Protein AF-A0A0P9H5X3-F1 (afdb_monomer_lite)

Foldseek 3Di:
DCVQAPDNDVLLVLVVVLVVLVVLLVVLVVVLVVVVPDDPVPCQVVNQVSVLSSVLNLLVNLLSLLVNLCVLLVVVVPPVSVVLNVVLVVLSVVVNVCCVPVVLDDGPVCLVVLPQDDHDDDPLWRVVLVSSLVSSLSSLVSSLVSLVRGDDDPDDCQVVLSVQLSVLSNVLSVLSNVLSVLVSVLVRLVVSCSNVVVCVVCVPVNVVVNVVSVVVSVVSVLSSVLSVLSSVLSHCNSSNDLAQSQLSVVLSVLVNVLVVVLCVVLVCLCPDPVSVPDDPVVSVVVSVVSVVVSCVVSVVVSVVVVVVLCVLQCCVVVVVCPVVVVPDPDPDDPPPPLSSVLSCCVGRVVHQKDWKAWDDPCRVVPDAIRIHHDQPDDDCDVVNVVVVLVVCPDPVCQWDADDCVNGSHDGIKGFDADPVGTTIID

Structure (mmCIF, N/CA/C/O backbone):
data_AF-A0A0P9H5X3-F1
#
_entry.id   AF-A0A0P9H5X3-F1
#
loop_
_atom_site.group_PDB
_atom_site.id
_atom_site.type_symbol
_atom_site.label_atom_id
_atom_site.label_alt_id
_atom_site.label_comp_id
_atom_site.label_asym_id
_atom_site.label_entity_id
_atom_site.label_seq_id
_atom_site.pdbx_PDB_ins_code
_atom_site.Cartn_x
_atom_site.Cartn_y
_atom_site.Cartn_z
_atom_site.occupancy
_atom_site.B_iso_or_equiv
_atom_site.auth_seq_id
_atom_site.auth_comp_id
_atom_site.auth_asym_id
_atom_site.auth_atom_id
_atom_site.pdbx_PDB_model_num
ATOM 1 N N . VAL A 1 1 ? 3.585 -5.923 10.783 1.00 53.72 1 VAL A N 1
ATOM 2 C CA . VAL A 1 1 ? 2.253 -6.489 10.435 1.00 53.72 1 VAL A CA 1
ATOM 3 C C . VAL A 1 1 ? 2.308 -8.011 10.297 1.00 53.72 1 VAL A C 1
ATOM 5 O O . VAL A 1 1 ? 1.678 -8.672 11.106 1.00 53.72 1 VAL A O 1
ATOM 8 N N . LEU A 1 2 ? 3.119 -8.568 9.384 1.00 55.97 2 LEU A N 1
ATOM 9 C CA . LEU A 1 2 ? 3.304 -10.023 9.180 1.00 55.97 2 LEU A CA 1
ATOM 10 C C . LEU A 1 2 ? 3.582 -10.838 10.462 1.00 55.97 2 LEU A C 1
ATOM 12 O O . LEU A 1 2 ? 2.982 -11.889 10.660 1.00 55.97 2 LEU A O 1
ATOM 16 N N . LEU A 1 3 ? 4.461 -10.343 11.340 1.00 55.81 3 LEU A N 1
ATOM 17 C CA . LEU A 1 3 ? 4.889 -11.066 12.548 1.00 55.81 3 LEU A CA 1
ATOM 18 C C . LEU A 1 3 ? 3.886 -11.001 13.716 1.00 55.81 3 LEU A C 1
ATOM 20 O O . LEU A 1 3 ? 3.940 -11.845 14.600 1.00 55.81 3 LEU A O 1
ATOM 24 N N . ASN A 1 4 ? 2.954 -10.038 13.702 1.00 53.25 4 ASN A N 1
ATOM 25 C CA . ASN A 1 4 ? 1.978 -9.815 14.782 1.00 53.25 4 ASN A CA 1
ATOM 26 C C . ASN A 1 4 ? 0.566 -10.328 14.447 1.00 53.25 4 ASN A C 1
ATOM 28 O O . ASN A 1 4 ? -0.349 -10.143 15.250 1.00 53.25 4 ASN A O 1
ATOM 32 N N . ALA A 1 5 ? 0.369 -10.934 13.272 1.00 55.69 5 ALA A N 1
ATOM 33 C CA . ALA A 1 5 ? -0.926 -11.452 12.850 1.00 55.69 5 ALA A CA 1
ATOM 34 C C . ALA A 1 5 ? -1.290 -12.734 13.622 1.00 55.69 5 ALA A C 1
ATOM 36 O O . ALA A 1 5 ? -0.582 -13.737 13.546 1.00 55.69 5 ALA A O 1
ATOM 37 N N . GLU A 1 6 ? -2.412 -12.709 14.344 1.00 47.41 6 GLU A N 1
ATOM 38 C CA . GLU A 1 6 ? -2.848 -13.784 15.255 1.00 47.41 6 GLU A CA 1
ATOM 39 C C . GLU A 1 6 ? -3.214 -15.095 14.541 1.00 47.41 6 GLU A C 1
ATOM 41 O O . GLU A 1 6 ? -3.090 -16.183 15.095 1.00 47.41 6 GLU A O 1
ATOM 46 N N . ARG A 1 7 ? -3.625 -15.001 13.272 1.00 54.78 7 ARG A N 1
ATOM 47 C CA . ARG A 1 7 ? -3.766 -16.146 12.370 1.00 54.78 7 ARG A CA 1
ATOM 48 C C . ARG A 1 7 ? -3.055 -15.814 11.069 1.00 54.78 7 ARG A C 1
ATOM 50 O O . ARG A 1 7 ? -3.493 -14.924 10.343 1.00 54.78 7 ARG A O 1
ATOM 57 N N . ARG A 1 8 ? -1.987 -16.555 10.762 1.00 59.03 8 ARG A N 1
ATOM 58 C CA . ARG A 1 8 ? -1.257 -16.502 9.485 1.00 59.03 8 ARG A CA 1
ATOM 59 C C . ARG A 1 8 ? -2.139 -17.047 8.358 1.00 59.03 8 ARG A C 1
ATOM 61 O O . ARG A 1 8 ? -1.937 -18.151 7.867 1.00 59.03 8 ARG A O 1
ATOM 68 N N . ARG A 1 9 ? -3.176 -16.298 7.989 1.00 67.50 9 ARG A N 1
ATOM 69 C CA . ARG A 1 9 ? -4.010 -16.602 6.826 1.00 67.50 9 ARG A CA 1
ATOM 70 C C . ARG A 1 9 ? -3.246 -16.189 5.575 1.00 67.50 9 ARG A C 1
ATOM 72 O O . ARG A 1 9 ? -2.505 -15.215 5.582 1.00 67.50 9 ARG A O 1
ATOM 79 N N . TRP A 1 10 ? -3.445 -16.908 4.481 1.00 69.44 10 TRP A N 1
ATOM 80 C CA . TRP A 1 10 ? -2.711 -16.681 3.236 1.00 69.44 10 TRP A CA 1
ATOM 81 C C . TRP A 1 10 ? -2.757 -15.219 2.738 1.00 69.44 10 TRP A C 1
ATOM 83 O O . TRP A 1 10 ? -1.746 -14.689 2.288 1.00 69.44 10 TRP A O 1
ATOM 93 N N . GLY A 1 11 ? -3.869 -14.504 2.955 1.00 68.44 11 GLY A N 1
ATOM 94 C CA . GLY A 1 11 ? -3.982 -13.080 2.619 1.00 68.44 11 GLY A CA 1
ATOM 95 C C . GLY A 1 11 ? -2.967 -12.162 3.315 1.00 68.44 11 GLY A C 1
ATOM 96 O O . GLY A 1 11 ? -2.485 -11.223 2.691 1.00 68.44 11 GLY A O 1
ATOM 97 N N . THR A 1 12 ? -2.555 -12.435 4.562 1.00 71.12 12 THR A N 1
ATOM 98 C CA . THR A 1 12 ? -1.533 -11.607 5.239 1.00 71.12 12 THR A CA 1
ATOM 99 C C . THR A 1 12 ? -0.150 -11.780 4.612 1.00 71.12 12 THR A C 1
ATOM 101 O O . THR A 1 12 ? 0.627 -10.827 4.572 1.00 71.12 12 THR A O 1
ATOM 104 N N . TRP A 1 13 ? 0.144 -12.977 4.091 1.00 74.44 13 TRP A N 1
ATOM 105 C CA . TRP A 1 13 ? 1.377 -13.260 3.355 1.00 74.44 13 TRP A CA 1
ATOM 106 C C . TRP A 1 13 ? 1.395 -12.571 1.997 1.00 74.44 13 TRP A C 1
ATOM 108 O O . TRP A 1 13 ? 2.400 -11.962 1.651 1.00 74.44 13 TRP A O 1
ATOM 118 N N . VAL A 1 14 ? 0.271 -12.581 1.278 1.00 77.94 14 VAL A N 1
ATOM 119 C CA . VAL A 1 14 ? 0.135 -11.858 0.005 1.00 77.94 14 VAL A CA 1
ATOM 120 C C . VAL A 1 14 ? 0.292 -10.344 0.210 1.00 77.94 14 VAL A C 1
ATOM 122 O O . VAL A 1 14 ? 1.014 -9.706 -0.549 1.00 77.94 14 VAL A O 1
ATOM 125 N N . ALA A 1 15 ? -0.297 -9.771 1.271 1.00 74.81 15 ALA A N 1
ATOM 126 C CA . ALA A 1 15 ? -0.131 -8.349 1.617 1.00 74.81 15 ALA A CA 1
ATOM 127 C C . ALA A 1 15 ? 1.331 -7.991 1.861 1.00 74.81 15 ALA A C 1
ATOM 129 O O . ALA A 1 15 ? 1.872 -7.058 1.274 1.00 74.81 15 ALA A O 1
ATOM 130 N N . GLY A 1 16 ? 1.954 -8.727 2.782 1.00 75.00 16 GLY A N 1
ATOM 131 C CA . GLY A 1 16 ? 3.304 -8.432 3.220 1.00 75.00 16 GLY A CA 1
ATOM 132 C C . GLY A 1 16 ? 4.336 -8.710 2.131 1.00 75.00 16 GLY A C 1
ATOM 133 O O . GLY A 1 16 ? 5.223 -7.890 1.922 1.00 75.00 16 GLY A O 1
ATOM 134 N N . GLY A 1 17 ? 4.171 -9.809 1.393 1.00 79.25 17 GLY A N 1
ATOM 135 C CA . GLY A 1 17 ? 4.990 -10.138 0.230 1.00 79.25 17 GLY A CA 1
ATOM 136 C C . GLY A 1 17 ? 4.878 -9.084 -0.868 1.00 79.25 17 GLY A C 1
ATOM 137 O O . GLY A 1 17 ? 5.901 -8.637 -1.371 1.00 79.25 17 GLY A O 1
ATOM 138 N N . GLY A 1 18 ? 3.665 -8.608 -1.175 1.00 78.81 18 GLY A N 1
ATOM 139 C CA . GLY A 1 18 ? 3.455 -7.532 -2.147 1.00 78.81 18 GLY A CA 1
ATOM 140 C C . GLY A 1 18 ? 4.151 -6.222 -1.761 1.00 78.81 18 GLY A C 1
ATOM 141 O O . GLY A 1 18 ? 4.766 -5.587 -2.612 1.00 78.81 18 GLY A O 1
ATOM 142 N N . LEU A 1 19 ? 4.125 -5.843 -0.478 1.00 79.25 19 LEU A N 1
ATOM 143 C CA . LEU A 1 19 ? 4.827 -4.648 0.010 1.00 79.25 19 LEU A CA 1
ATOM 144 C C . LEU A 1 19 ? 6.355 -4.788 -0.071 1.00 79.25 19 LEU A C 1
ATOM 146 O O . LEU A 1 19 ? 7.025 -3.847 -0.489 1.00 79.25 19 LEU A O 1
ATOM 150 N N . ILE A 1 20 ? 6.905 -5.952 0.294 1.00 82.31 20 ILE A N 1
ATOM 151 C CA . ILE A 1 20 ? 8.349 -6.230 0.177 1.00 82.31 20 ILE A CA 1
ATOM 152 C C . ILE A 1 20 ? 8.777 -6.187 -1.290 1.00 82.31 20 ILE A C 1
ATOM 154 O O . ILE A 1 20 ? 9.777 -5.561 -1.626 1.00 82.31 20 ILE A O 1
ATOM 158 N N . LEU A 1 21 ? 7.992 -6.815 -2.162 1.00 82.69 21 LEU A N 1
ATOM 159 C CA . LEU A 1 21 ? 8.248 -6.868 -3.594 1.00 82.69 21 LEU A CA 1
ATOM 160 C C . LEU A 1 21 ? 8.177 -5.470 -4.232 1.00 82.69 21 LEU A C 1
ATOM 162 O O . LEU A 1 21 ? 9.017 -5.142 -5.064 1.00 82.69 21 LEU A O 1
ATOM 166 N N . GLY A 1 22 ? 7.252 -4.615 -3.783 1.00 81.00 22 GLY A N 1
ATOM 167 C CA . GLY A 1 22 ? 7.225 -3.198 -4.154 1.00 81.00 22 GLY A CA 1
ATOM 168 C C . GLY A 1 22 ? 8.467 -2.431 -3.684 1.00 81.00 22 GLY A C 1
ATOM 169 O O . GLY A 1 22 ? 9.036 -1.663 -4.452 1.00 81.00 22 GLY A O 1
ATOM 170 N N . GLY A 1 23 ? 8.937 -2.669 -2.455 1.00 81.81 23 GLY A N 1
ATOM 171 C CA . GLY A 1 23 ? 10.180 -2.071 -1.951 1.00 81.81 23 GLY A CA 1
ATOM 172 C C . GLY A 1 23 ? 11.416 -2.495 -2.751 1.00 81.81 23 GLY A C 1
ATOM 173 O O . GLY A 1 23 ? 12.227 -1.650 -3.124 1.00 81.81 23 GLY A O 1
ATOM 174 N N . LEU A 1 24 ? 11.525 -3.788 -3.073 1.00 81.88 24 LEU A N 1
ATOM 175 C CA . LEU A 1 24 ? 12.591 -4.329 -3.922 1.00 81.88 24 LEU A CA 1
ATOM 176 C C . LEU A 1 24 ? 12.552 -3.741 -5.336 1.00 81.88 24 LEU A C 1
ATOM 178 O O . LEU A 1 24 ? 13.603 -3.412 -5.879 1.00 81.88 24 LEU A O 1
ATOM 182 N N . PHE A 1 25 ? 11.357 -3.560 -5.909 1.00 85.19 25 PHE A N 1
ATOM 183 C CA . PHE A 1 25 ? 11.192 -2.903 -7.204 1.00 85.19 25 PHE A CA 1
ATOM 184 C C . PHE A 1 25 ? 11.748 -1.479 -7.192 1.00 85.19 25 PHE A C 1
ATOM 186 O O . PHE A 1 25 ? 12.528 -1.133 -8.070 1.00 85.19 25 PHE A O 1
ATOM 193 N N . PHE A 1 26 ? 11.409 -0.660 -6.191 1.00 83.75 26 PHE A N 1
ATOM 194 C CA . PHE A 1 26 ? 11.934 0.706 -6.122 1.00 83.75 26 PHE A CA 1
ATOM 195 C C . PHE A 1 26 ? 13.451 0.746 -5.919 1.00 83.75 26 PHE A C 1
ATOM 197 O O . PHE A 1 26 ? 14.112 1.613 -6.491 1.00 83.75 26 PHE A O 1
ATOM 204 N N . ALA A 1 27 ? 14.014 -0.189 -5.148 1.00 79.12 27 ALA A N 1
ATOM 205 C CA . ALA A 1 27 ? 15.462 -0.310 -4.993 1.00 79.12 27 ALA A CA 1
ATOM 206 C C . ALA A 1 27 ? 16.149 -0.653 -6.328 1.00 79.12 27 ALA A C 1
ATOM 208 O O . ALA A 1 27 ? 17.096 0.028 -6.718 1.00 79.12 27 ALA A O 1
ATOM 209 N N . GLY A 1 28 ? 15.628 -1.649 -7.055 1.00 76.62 28 GLY A N 1
ATOM 210 C CA . GLY A 1 28 ? 16.118 -2.031 -8.382 1.00 76.62 28 GLY A CA 1
ATOM 211 C C . GLY A 1 28 ? 15.962 -0.913 -9.417 1.00 76.62 28 GLY A C 1
ATOM 212 O O . GLY A 1 28 ? 16.914 -0.593 -10.120 1.00 76.62 28 GLY A O 1
ATOM 213 N N . HIS A 1 29 ? 14.802 -0.252 -9.455 1.00 83.00 29 HIS A N 1
ATOM 214 C CA . HIS A 1 29 ? 14.542 0.896 -10.332 1.00 83.00 29 HIS A CA 1
ATOM 215 C C . HIS A 1 29 ? 15.509 2.051 -10.061 1.00 83.00 29 HIS A C 1
ATOM 217 O O . HIS A 1 29 ? 16.088 2.602 -10.990 1.00 83.00 29 HIS A O 1
ATOM 223 N N . SER A 1 30 ? 15.754 2.372 -8.786 1.00 77.75 30 SER A N 1
ATOM 224 C CA . SER A 1 30 ? 16.703 3.423 -8.400 1.00 77.75 30 SER A CA 1
ATOM 225 C C . SER A 1 30 ? 18.131 3.085 -8.835 1.00 77.75 30 SER A C 1
ATOM 227 O O . SER A 1 30 ? 18.847 3.971 -9.296 1.00 77.75 30 SER A O 1
ATOM 229 N N . ALA A 1 31 ? 18.533 1.811 -8.745 1.00 73.19 31 ALA A N 1
ATOM 230 C CA . ALA A 1 31 ? 19.826 1.352 -9.246 1.00 73.19 31 ALA A CA 1
ATOM 231 C C . ALA A 1 31 ? 19.932 1.530 -10.771 1.00 73.19 31 ALA A C 1
ATOM 233 O O . ALA A 1 31 ? 20.875 2.157 -11.247 1.00 73.19 31 ALA A O 1
ATOM 234 N N . VAL A 1 32 ? 18.929 1.071 -11.532 1.00 72.94 32 VAL A N 1
ATOM 235 C CA . VAL A 1 32 ? 18.883 1.213 -13.001 1.00 72.94 32 VAL A CA 1
ATOM 236 C C . VAL A 1 32 ? 18.934 2.685 -13.429 1.00 72.94 32 VAL A C 1
ATOM 238 O O . VAL A 1 32 ? 19.696 3.036 -14.326 1.00 72.94 32 VAL A O 1
ATOM 241 N N . VAL A 1 33 ? 18.164 3.563 -12.778 1.00 73.25 33 VAL A N 1
ATOM 242 C CA . VAL A 1 33 ? 18.140 5.000 -13.102 1.00 73.25 33 VAL A CA 1
ATOM 243 C C . VAL A 1 33 ? 19.462 5.681 -12.739 1.00 73.25 33 VAL A C 1
ATOM 245 O O . VAL A 1 33 ? 19.946 6.503 -13.512 1.00 73.25 33 VAL A O 1
ATOM 248 N N . SER A 1 34 ? 20.081 5.333 -11.606 1.00 66.31 34 SER A N 1
ATOM 249 C CA . SER A 1 34 ? 21.369 5.910 -11.194 1.00 66.31 34 SER A CA 1
ATOM 250 C C . SER A 1 34 ? 22.494 5.593 -12.184 1.00 66.31 34 SER A C 1
ATOM 252 O O . SER A 1 34 ? 23.344 6.446 -12.429 1.00 66.31 34 SER A O 1
ATOM 254 N N . HIS A 1 35 ? 22.486 4.404 -12.794 1.00 64.69 35 HIS A N 1
ATOM 255 C CA . HIS A 1 35 ? 23.476 4.013 -13.803 1.00 64.69 35 HIS A CA 1
ATOM 256 C C . HIS A 1 35 ? 23.378 4.810 -15.108 1.00 64.69 35 HIS A C 1
ATOM 258 O O . HIS A 1 35 ? 24.366 4.917 -15.825 1.00 64.69 35 HIS A O 1
ATOM 264 N N . ALA A 1 36 ? 22.231 5.426 -15.409 1.00 56.69 36 ALA A N 1
ATOM 265 C CA . ALA A 1 36 ? 22.123 6.329 -16.553 1.00 56.69 36 ALA A CA 1
ATOM 266 C C . ALA A 1 36 ? 22.905 7.647 -16.354 1.00 56.69 36 ALA A C 1
ATOM 268 O O . ALA A 1 36 ? 23.104 8.382 -17.322 1.00 56.69 36 ALA A O 1
ATOM 269 N N . TYR A 1 37 ? 23.328 7.956 -15.119 1.00 51.28 37 TYR A N 1
ATOM 270 C CA . TYR A 1 37 ? 24.004 9.205 -14.759 1.00 51.28 37 TYR A CA 1
ATOM 271 C C . TYR A 1 37 ? 25.503 9.064 -14.445 1.00 51.28 37 TYR A C 1
ATOM 273 O O . TYR A 1 37 ? 26.198 10.072 -14.559 1.00 51.28 37 TYR A O 1
ATOM 281 N N . ASP A 1 38 ? 26.005 7.869 -14.099 1.00 46.38 38 ASP A N 1
ATOM 282 C CA . ASP A 1 38 ? 27.413 7.652 -13.718 1.00 46.38 38 ASP A CA 1
ATOM 283 C C . ASP A 1 38 ? 28.132 6.604 -14.590 1.00 46.38 38 ASP A C 1
ATOM 285 O O . ASP A 1 38 ? 27.635 5.505 -14.840 1.00 46.38 38 ASP A O 1
ATOM 289 N N . THR A 1 39 ? 29.364 6.945 -14.977 1.00 44.25 39 THR A N 1
ATOM 290 C CA . THR A 1 39 ? 30.352 6.162 -15.739 1.00 44.25 39 THR A CA 1
ATOM 291 C C . THR A 1 39 ? 30.939 4.997 -14.919 1.00 44.25 39 THR A C 1
ATOM 293 O O . THR A 1 39 ? 32.139 4.939 -14.666 1.00 44.25 39 THR A O 1
ATOM 296 N N . PHE A 1 40 ? 30.114 4.072 -14.423 1.00 48.34 40 PHE A N 1
ATOM 297 C CA . PHE A 1 40 ? 30.610 2.848 -13.777 1.00 48.34 40 PHE A CA 1
ATOM 298 C C . PHE A 1 40 ? 30.803 1.737 -14.820 1.00 48.34 40 PHE A C 1
ATOM 300 O O . PHE A 1 40 ? 29.929 0.895 -15.012 1.00 48.34 40 PHE A O 1
ATOM 307 N N . ASP A 1 41 ? 31.979 1.706 -15.454 1.00 45.81 41 ASP A N 1
ATOM 308 C CA . ASP A 1 41 ? 32.377 0.766 -16.526 1.00 45.81 41 ASP A CA 1
ATOM 309 C C . ASP A 1 41 ? 32.412 -0.735 -16.129 1.00 45.81 41 ASP A C 1
ATOM 311 O O . ASP A 1 41 ? 32.798 -1.586 -16.927 1.00 45.81 41 ASP A O 1
ATOM 315 N N . GLY A 1 42 ? 32.006 -1.105 -14.907 1.00 48.03 42 GLY A N 1
ATOM 316 C CA . GLY A 1 42 ? 32.147 -2.468 -14.369 1.00 48.03 42 GLY A CA 1
ATOM 317 C C . GLY A 1 42 ? 30.859 -3.273 -14.153 1.00 48.03 42 GLY A C 1
ATOM 318 O O . GLY A 1 42 ? 30.957 -4.445 -13.806 1.00 48.03 42 GLY A O 1
ATOM 319 N N . PHE A 1 43 ? 29.666 -2.687 -14.325 1.00 52.91 43 PHE A N 1
ATOM 320 C CA . PHE A 1 43 ? 28.399 -3.275 -13.833 1.00 52.91 43 PHE A CA 1
ATOM 321 C C . PHE A 1 43 ? 27.367 -3.659 -14.916 1.00 52.91 43 PHE A C 1
ATOM 323 O O . PHE A 1 43 ? 26.228 -3.983 -14.587 1.00 52.91 43 PHE A O 1
ATOM 330 N N . ALA A 1 44 ? 27.736 -3.683 -16.202 1.00 56.84 44 ALA A N 1
ATOM 331 C CA . ALA A 1 44 ? 26.782 -3.872 -17.307 1.00 56.84 44 ALA A CA 1
ATOM 332 C C . ALA A 1 44 ? 25.933 -5.166 -17.222 1.00 56.84 44 ALA A C 1
ATOM 334 O O . ALA A 1 44 ? 24.734 -5.137 -17.503 1.00 56.84 44 ALA A O 1
ATOM 335 N N . ALA A 1 45 ? 26.520 -6.292 -16.792 1.00 60.66 45 ALA A N 1
ATOM 336 C CA . ALA A 1 45 ? 25.799 -7.566 -16.655 1.00 60.66 45 ALA A CA 1
ATOM 337 C C . ALA A 1 45 ? 24.794 -7.562 -15.485 1.00 60.66 45 ALA A C 1
ATOM 339 O O . ALA A 1 45 ? 23.693 -8.106 -15.598 1.00 60.66 45 ALA A O 1
ATOM 340 N N . ASP A 1 46 ? 25.144 -6.897 -14.386 1.00 66.25 46 ASP A N 1
ATOM 341 C CA . ASP A 1 46 ? 24.290 -6.780 -13.205 1.00 66.25 46 ASP A CA 1
ATOM 342 C C . ASP A 1 46 ? 23.122 -5.814 -13.459 1.00 66.25 46 ASP A C 1
ATOM 344 O O . ASP A 1 46 ? 22.007 -6.042 -12.983 1.00 66.25 46 ASP A O 1
ATOM 348 N N . THR A 1 47 ? 23.326 -4.764 -14.265 1.00 71.19 47 THR A N 1
ATOM 349 C CA . THR A 1 47 ? 22.251 -3.840 -14.660 1.00 71.19 47 THR A CA 1
ATOM 350 C C . THR A 1 47 ? 21.199 -4.525 -15.535 1.00 71.19 47 THR A C 1
ATOM 352 O O . THR A 1 47 ? 20.010 -4.275 -15.343 1.00 71.19 47 THR A O 1
ATOM 355 N N . GLU A 1 48 ? 21.590 -5.444 -16.426 1.00 77.12 48 GLU A N 1
ATOM 356 C CA . GLU A 1 48 ? 20.642 -6.246 -17.219 1.00 77.12 48 GLU A CA 1
ATOM 357 C C . GLU A 1 48 ? 19.801 -7.174 -16.327 1.00 77.12 48 GLU A C 1
ATOM 359 O O . GLU A 1 48 ? 18.594 -7.327 -16.543 1.00 77.12 48 GLU A O 1
ATOM 364 N N . PHE A 1 49 ? 20.399 -7.758 -15.281 1.00 80.19 49 PHE A N 1
ATOM 365 C CA . PHE A 1 49 ? 19.649 -8.533 -14.293 1.00 80.19 49 PHE A CA 1
ATOM 366 C C . PHE A 1 49 ? 18.593 -7.670 -13.593 1.00 80.19 49 PHE A C 1
ATOM 368 O O . PHE A 1 49 ? 17.426 -8.060 -13.552 1.00 80.19 49 PHE A O 1
ATOM 375 N N . TRP A 1 50 ? 18.959 -6.486 -13.089 1.00 76.56 50 TRP A N 1
ATOM 376 C CA . TRP A 1 50 ? 18.012 -5.580 -12.425 1.00 76.56 50 TRP A CA 1
ATOM 377 C C . TRP A 1 50 ? 16.955 -5.018 -13.378 1.00 76.56 50 TRP A C 1
ATOM 379 O O . TRP A 1 50 ? 15.788 -4.905 -12.991 1.00 76.56 50 TRP A O 1
ATOM 389 N N . TRP A 1 51 ? 17.325 -4.739 -14.630 1.00 79.06 51 TRP A N 1
ATOM 390 C CA . TRP A 1 51 ? 16.403 -4.372 -15.705 1.00 79.06 51 TRP A CA 1
ATOM 391 C C . TRP A 1 51 ? 15.345 -5.460 -15.903 1.00 79.06 51 TRP A C 1
ATOM 393 O O . TRP A 1 51 ? 14.149 -5.185 -15.816 1.00 79.06 51 TRP A O 1
ATOM 403 N N . ARG A 1 52 ? 15.768 -6.721 -16.069 1.00 80.81 52 ARG A N 1
ATOM 404 C CA . ARG A 1 52 ? 14.868 -7.871 -16.258 1.00 80.81 52 ARG A CA 1
ATOM 405 C C . ARG A 1 52 ? 14.029 -8.182 -15.026 1.00 80.81 52 ARG A C 1
ATOM 407 O O . ARG A 1 52 ? 12.817 -8.378 -15.133 1.00 80.81 52 ARG A O 1
ATOM 414 N N . ALA A 1 53 ? 14.658 -8.199 -13.856 1.00 81.38 53 ALA A N 1
ATOM 415 C CA . ALA A 1 53 ? 14.012 -8.503 -12.589 1.00 81.38 53 ALA A CA 1
ATOM 416 C C . ALA A 1 53 ? 12.920 -7.483 -12.245 1.00 81.38 53 ALA A C 1
ATOM 418 O O . ALA A 1 53 ? 11.887 -7.872 -11.705 1.00 81.38 53 ALA A O 1
ATOM 419 N N . SER A 1 54 ? 13.097 -6.208 -12.610 1.00 80.88 54 SER A N 1
ATOM 420 C CA . SER A 1 54 ? 12.116 -5.147 -12.346 1.00 80.88 54 SER A CA 1
ATOM 421 C C . SER A 1 54 ? 10.799 -5.332 -13.112 1.00 80.88 54 SER A C 1
ATOM 423 O O . SER A 1 54 ? 9.751 -4.893 -12.635 1.00 80.88 54 SER A O 1
ATOM 425 N N . TRP A 1 55 ? 10.790 -6.058 -14.237 1.00 80.19 55 TRP A N 1
ATOM 426 C CA . TRP A 1 55 ? 9.553 -6.364 -14.969 1.00 80.19 55 TRP A CA 1
ATOM 427 C C . TRP A 1 55 ? 8.654 -7.374 -14.247 1.00 80.19 55 TRP A C 1
ATOM 429 O O . TRP A 1 55 ? 7.433 -7.342 -14.423 1.00 80.19 55 TRP A O 1
ATOM 439 N N . LEU A 1 56 ? 9.220 -8.241 -13.399 1.00 83.38 56 LEU A N 1
ATOM 440 C CA . LEU A 1 56 ? 8.442 -9.222 -12.638 1.00 83.38 56 LEU A CA 1
ATOM 441 C C . LEU A 1 56 ? 7.456 -8.534 -11.674 1.00 83.38 56 LEU A C 1
ATOM 443 O O . LEU A 1 56 ? 6.262 -8.840 -11.742 1.00 83.38 56 LEU A O 1
ATOM 447 N N . PRO A 1 57 ? 7.876 -7.564 -10.835 1.00 83.38 57 PRO A N 1
ATOM 448 C CA . PRO A 1 57 ? 6.958 -6.725 -10.079 1.00 83.38 57 PRO A CA 1
ATOM 449 C C . PRO A 1 57 ? 5.936 -5.975 -10.911 1.00 83.38 57 PRO A C 1
ATOM 451 O O . PRO A 1 57 ? 4.772 -5.930 -10.519 1.00 83.38 57 PRO A O 1
ATOM 454 N N . VAL A 1 58 ? 6.341 -5.422 -12.054 1.00 84.25 58 VAL A N 1
ATOM 455 C CA . VAL A 1 58 ? 5.446 -4.648 -12.922 1.00 84.25 58 VAL A CA 1
ATOM 456 C C . VAL A 1 58 ? 4.273 -5.516 -13.388 1.00 84.25 58 VAL A C 1
ATOM 458 O O . VAL A 1 58 ? 3.122 -5.104 -13.272 1.00 84.25 58 VAL A O 1
ATOM 461 N N . VAL A 1 59 ? 4.531 -6.753 -13.824 1.00 86.44 59 VAL A N 1
ATOM 462 C CA . VAL A 1 59 ? 3.482 -7.683 -14.284 1.00 86.44 59 VAL A CA 1
ATOM 463 C C . VAL A 1 59 ? 2.733 -8.358 -13.126 1.00 86.44 59 VAL A C 1
ATOM 465 O O . VAL A 1 59 ? 1.522 -8.587 -13.208 1.00 86.44 59 VAL A O 1
ATOM 468 N N . GLY A 1 60 ? 3.427 -8.682 -12.034 1.00 86.62 60 GLY A N 1
ATOM 469 C CA . GLY A 1 60 ? 2.858 -9.414 -10.902 1.00 86.62 60 GLY A CA 1
ATOM 470 C C . GLY A 1 60 ? 1.993 -8.558 -9.973 1.00 86.62 60 GLY A C 1
ATOM 471 O O . GLY A 1 60 ? 0.970 -9.032 -9.472 1.00 86.62 60 GLY A O 1
ATOM 472 N N . ALA A 1 61 ? 2.360 -7.293 -9.746 1.00 88.00 61 ALA A N 1
ATOM 473 C CA . ALA A 1 61 ? 1.699 -6.432 -8.765 1.00 88.00 61 ALA A CA 1
ATOM 474 C C . ALA A 1 61 ? 0.191 -6.211 -9.021 1.00 88.00 61 ALA A C 1
ATOM 476 O O . ALA A 1 61 ? -0.573 -6.329 -8.059 1.00 88.00 61 ALA A O 1
ATOM 477 N N . PRO A 1 62 ? -0.289 -5.969 -10.261 1.00 90.81 62 PRO A N 1
ATOM 478 C CA . PRO A 1 62 ? -1.721 -5.805 -10.532 1.00 90.81 62 PRO A CA 1
ATOM 479 C C . PRO A 1 62 ? -2.544 -7.044 -10.159 1.00 90.81 62 PRO A C 1
ATOM 481 O O . PRO A 1 62 ? -3.618 -6.927 -9.565 1.00 90.81 62 PRO A O 1
ATOM 484 N N . TYR A 1 63 ? -2.019 -8.239 -10.446 1.00 90.69 63 TYR A N 1
ATOM 485 C CA . TYR A 1 63 ? -2.667 -9.495 -10.073 1.00 90.69 63 TYR A CA 1
ATOM 486 C C . TYR A 1 63 ? -2.664 -9.709 -8.561 1.00 90.69 63 TYR A C 1
ATOM 488 O O . TYR A 1 63 ? -3.703 -10.035 -7.991 1.00 90.69 63 TYR A O 1
ATOM 496 N N . LEU A 1 64 ? -1.531 -9.474 -7.889 1.00 89.31 64 LEU A N 1
ATOM 497 C CA . LEU A 1 64 ? -1.453 -9.572 -6.429 1.00 89.31 64 LEU A CA 1
ATOM 498 C C . LEU A 1 64 ? -2.415 -8.590 -5.745 1.00 89.31 64 LEU A C 1
ATOM 500 O O . LEU A 1 64 ? -3.037 -8.945 -4.742 1.00 89.31 64 LEU A O 1
ATOM 504 N N . TRP A 1 65 ? -2.593 -7.390 -6.306 1.00 90.94 65 TRP A N 1
ATOM 505 C CA . TRP A 1 65 ? -3.576 -6.415 -5.835 1.00 90.94 65 TRP A CA 1
ATOM 506 C C . TRP A 1 65 ? -5.018 -6.912 -6.007 1.00 90.94 65 TRP A C 1
ATOM 508 O O . TRP A 1 65 ? -5.814 -6.851 -5.064 1.00 90.94 65 TRP A O 1
ATOM 518 N N . TYR A 1 66 ? -5.367 -7.461 -7.174 1.00 91.44 66 TYR A N 1
ATOM 519 C CA . TYR A 1 66 ? -6.691 -8.049 -7.401 1.00 91.44 66 TYR A CA 1
ATOM 520 C C . TYR A 1 66 ? -6.957 -9.238 -6.470 1.00 91.44 66 TYR A C 1
ATOM 522 O O . TYR A 1 66 ? -7.992 -9.307 -5.810 1.00 91.44 66 TYR A O 1
ATOM 530 N N . LEU A 1 67 ? -5.992 -10.140 -6.340 1.00 89.62 67 LEU A N 1
ATOM 531 C CA . LEU A 1 67 ? -6.068 -11.288 -5.450 1.00 89.62 67 LEU A CA 1
ATOM 532 C C . LEU A 1 67 ? -6.269 -10.868 -3.987 1.00 89.62 67 LEU A C 1
ATOM 534 O O . LEU A 1 67 ? -7.135 -11.405 -3.292 1.00 89.62 67 LEU A O 1
ATOM 538 N N . MET A 1 68 ? -5.500 -9.876 -3.532 1.00 87.25 68 MET A N 1
ATOM 539 C CA . MET A 1 68 ? -5.630 -9.291 -2.201 1.00 87.25 68 MET A CA 1
ATOM 540 C C . MET A 1 68 ? -7.026 -8.700 -1.980 1.00 87.25 68 MET A C 1
ATOM 542 O O . MET A 1 68 ? -7.676 -8.987 -0.975 1.00 87.25 68 MET A O 1
ATOM 546 N N . THR A 1 69 ? -7.510 -7.881 -2.911 1.00 88.62 69 THR A N 1
ATOM 547 C CA . THR A 1 69 ? -8.820 -7.221 -2.790 1.00 88.62 69 THR A CA 1
ATOM 548 C C . THR A 1 69 ? -9.981 -8.217 -2.871 1.00 88.62 69 THR A C 1
ATOM 550 O O . THR A 1 69 ? -10.949 -8.082 -2.123 1.00 88.62 69 THR A O 1
ATOM 553 N N . ALA A 1 70 ? -9.870 -9.267 -3.688 1.00 87.69 70 ALA A N 1
ATOM 554 C CA . ALA A 1 70 ? -10.837 -10.361 -3.751 1.00 87.69 70 ALA A CA 1
ATOM 555 C C . ALA A 1 70 ? -10.874 -11.182 -2.449 1.00 87.69 70 ALA A C 1
ATOM 557 O O . ALA A 1 70 ? -11.959 -11.533 -1.971 1.00 87.69 70 ALA A O 1
ATOM 558 N N . TRP A 1 71 ? -9.708 -11.444 -1.843 1.00 85.62 71 TRP A N 1
ATOM 559 C CA . TRP A 1 71 ? -9.602 -12.055 -0.514 1.00 85.62 71 TRP A CA 1
ATOM 560 C C . TRP A 1 71 ? -10.239 -11.169 0.561 1.00 85.62 71 TRP A C 1
ATOM 562 O O . TRP A 1 71 ? -11.081 -11.635 1.327 1.00 85.62 71 TRP A O 1
ATOM 572 N N . TYR A 1 72 ? -9.894 -9.879 0.570 1.00 81.12 72 TYR A N 1
ATOM 573 C CA . TYR A 1 72 ? -10.443 -8.873 1.479 1.00 81.12 72 TYR A CA 1
ATOM 574 C C . TYR A 1 72 ? -11.974 -8.788 1.397 1.00 81.12 72 TYR A C 1
ATOM 576 O O . TYR A 1 72 ? -12.651 -8.707 2.422 1.00 81.12 72 TYR A O 1
ATOM 584 N N . ALA A 1 73 ? -12.528 -8.830 0.184 1.00 84.50 73 ALA A N 1
ATOM 585 C CA . ALA A 1 73 ? -13.962 -8.731 -0.055 1.00 84.50 73 ALA A CA 1
ATOM 586 C C . ALA A 1 73 ? -14.732 -10.021 0.295 1.00 84.50 73 ALA A C 1
ATOM 588 O O . ALA A 1 73 ? -15.958 -10.026 0.211 1.00 84.50 73 ALA A O 1
ATOM 589 N N . GLY A 1 74 ? -14.045 -11.109 0.670 1.00 83.19 74 GLY A N 1
ATOM 590 C CA . GLY A 1 74 ? -14.665 -12.412 0.936 1.00 83.19 74 GLY A CA 1
ATOM 591 C C . GLY A 1 74 ? -15.196 -13.104 -0.325 1.00 83.19 74 GLY A C 1
ATOM 592 O O . GLY A 1 74 ? -15.979 -14.043 -0.242 1.00 83.19 74 GLY A O 1
ATOM 593 N N . LEU A 1 75 ? -14.777 -12.655 -1.510 1.00 83.81 75 LEU A N 1
ATOM 594 C CA . LEU A 1 75 ? -15.334 -13.100 -2.788 1.00 83.81 75 LEU A CA 1
ATOM 595 C C . LEU A 1 75 ? -14.672 -14.368 -3.339 1.00 83.81 75 LEU A C 1
ATOM 597 O O . LEU A 1 75 ? -15.124 -14.902 -4.349 1.00 83.81 75 LEU A O 1
ATOM 601 N N . LEU A 1 76 ? -13.643 -14.890 -2.665 1.00 81.62 76 LEU A N 1
ATOM 602 C CA . LEU A 1 76 ? -12.966 -16.132 -3.051 1.00 81.62 76 LEU A CA 1
ATOM 603 C C . LEU A 1 76 ? -13.859 -17.376 -2.954 1.00 81.62 76 LEU A C 1
ATOM 605 O O . LEU A 1 76 ? -13.508 -18.409 -3.517 1.00 81.62 76 LEU A O 1
ATOM 609 N N . ALA A 1 77 ? -14.988 -17.316 -2.247 1.00 80.06 77 ALA A N 1
ATOM 610 C CA . ALA A 1 77 ? -15.966 -18.404 -2.228 1.00 80.06 77 ALA A CA 1
ATOM 611 C C . ALA A 1 77 ? -16.800 -18.467 -3.523 1.00 80.06 77 ALA A C 1
ATOM 613 O O . ALA A 1 77 ? -17.299 -19.529 -3.887 1.00 80.06 77 ALA A O 1
ATOM 614 N N . ASN A 1 78 ? -16.908 -17.357 -4.259 1.00 85.00 78 ASN A N 1
ATOM 615 C CA . ASN A 1 78 ? -17.769 -17.261 -5.432 1.00 85.00 78 ASN A CA 1
ATOM 616 C C . ASN A 1 78 ? -17.086 -17.842 -6.677 1.00 85.00 78 ASN A C 1
ATOM 618 O O . ASN A 1 78 ? -16.022 -17.373 -7.088 1.00 85.00 78 ASN A O 1
ATOM 622 N N . MET A 1 79 ? -17.747 -18.790 -7.352 1.00 84.44 79 MET A N 1
ATOM 623 C CA . MET A 1 79 ? -17.215 -19.439 -8.562 1.00 84.44 79 MET A CA 1
ATOM 624 C C . MET A 1 79 ? -16.866 -18.441 -9.671 1.00 84.44 79 MET A C 1
ATOM 626 O O . MET A 1 79 ? -15.783 -18.511 -10.243 1.00 84.44 79 MET A O 1
ATOM 630 N N . ARG A 1 80 ? -17.727 -17.444 -9.920 1.00 86.38 80 ARG A N 1
ATOM 631 C CA . ARG A 1 80 ? -17.475 -16.409 -10.938 1.00 86.38 80 ARG A CA 1
ATOM 632 C C . ARG A 1 80 ? -16.167 -15.650 -10.691 1.00 86.38 80 ARG A C 1
ATOM 634 O O . ARG A 1 80 ? -15.440 -15.364 -11.632 1.00 86.38 80 ARG A O 1
ATOM 641 N N . GLN A 1 81 ? -15.868 -15.323 -9.435 1.00 85.25 81 GLN A N 1
ATOM 642 C CA . GLN A 1 81 ? -14.648 -14.590 -9.081 1.00 85.25 81 GLN A CA 1
ATOM 643 C C . GLN A 1 81 ? -13.412 -15.490 -9.140 1.00 85.25 81 GLN A C 1
ATOM 645 O O . GLN A 1 81 ? -12.355 -15.030 -9.552 1.00 85.25 81 GLN A O 1
ATOM 650 N N . ARG A 1 82 ? -13.544 -16.787 -8.835 1.00 85.81 82 ARG A N 1
ATOM 651 C CA . ARG A 1 82 ? -12.468 -17.763 -9.072 1.00 85.81 82 ARG A CA 1
ATOM 652 C C . ARG A 1 82 ? -12.111 -17.878 -10.549 1.00 85.81 82 ARG A C 1
ATOM 654 O O . ARG A 1 82 ? -10.931 -17.889 -10.869 1.00 85.81 82 ARG A O 1
ATOM 661 N N . VAL A 1 83 ? -13.103 -17.915 -11.441 1.00 89.88 83 VAL A N 1
ATOM 662 C CA . VAL A 1 83 ? -12.857 -17.949 -12.893 1.00 89.88 83 VAL A CA 1
ATOM 663 C C . VAL A 1 83 ? -12.100 -16.699 -13.339 1.00 89.88 83 VAL A C 1
ATOM 665 O O . VAL A 1 83 ? -11.079 -16.823 -14.005 1.00 89.88 83 VAL A O 1
ATOM 668 N N . TRP A 1 84 ? -12.529 -15.504 -12.919 1.00 90.00 84 TRP A N 1
ATOM 669 C CA . TRP A 1 84 ? -11.812 -14.265 -13.246 1.00 90.00 84 TRP A CA 1
ATOM 670 C C . TRP A 1 84 ? -10.397 -14.210 -12.662 1.00 90.00 84 TRP A C 1
ATOM 672 O O . TRP A 1 84 ? -9.485 -13.752 -13.345 1.00 90.00 84 TRP A O 1
ATOM 682 N N . LEU A 1 85 ? -10.185 -14.726 -11.448 1.00 89.00 85 LEU A N 1
ATOM 683 C CA . LEU A 1 85 ? -8.849 -14.882 -10.866 1.00 89.00 85 LEU A CA 1
ATOM 684 C C . LEU A 1 85 ? -7.975 -15.837 -11.681 1.00 89.00 85 LEU A C 1
ATOM 686 O O . LEU A 1 85 ? -6.812 -15.527 -11.912 1.00 89.00 85 LEU A O 1
ATOM 690 N N . LEU A 1 86 ? -8.520 -16.961 -12.153 1.00 89.94 86 LEU A N 1
ATOM 691 C CA . LEU A 1 86 ? -7.788 -17.894 -13.010 1.00 89.94 86 LEU A CA 1
ATOM 692 C C . LEU A 1 86 ? -7.447 -17.266 -14.361 1.00 89.94 86 LEU A C 1
ATOM 694 O O . LEU A 1 86 ? -6.307 -17.367 -14.794 1.00 89.94 86 LEU A O 1
ATOM 698 N N . VAL A 1 87 ? -8.393 -16.574 -15.002 1.00 91.62 87 VAL A N 1
ATOM 699 C CA . VAL A 1 87 ? -8.153 -15.875 -16.274 1.00 91.62 87 VAL A CA 1
ATOM 700 C C . VAL A 1 87 ? -7.074 -14.804 -16.107 1.00 91.62 87 VAL A C 1
ATOM 702 O O . VAL A 1 87 ? -6.112 -14.787 -16.870 1.00 91.62 87 VAL A O 1
ATOM 705 N N . ALA A 1 88 ? -7.180 -13.950 -15.085 1.00 90.44 88 ALA A N 1
ATOM 706 C CA . ALA A 1 88 ? -6.163 -12.942 -14.793 1.00 90.44 88 ALA A CA 1
ATOM 707 C C . ALA A 1 88 ? -4.803 -13.584 -14.463 1.00 90.44 88 ALA A C 1
ATOM 709 O O . ALA A 1 88 ? -3.773 -13.122 -14.943 1.00 90.44 88 ALA A O 1
ATOM 710 N N . GLY A 1 89 ? -4.795 -14.681 -13.702 1.00 88.56 89 GLY A N 1
ATOM 711 C CA . GLY A 1 89 ? -3.582 -15.425 -13.369 1.00 88.56 89 GLY A CA 1
ATOM 712 C C . GLY A 1 89 ? -2.911 -16.047 -14.593 1.00 88.56 89 GLY A C 1
ATOM 713 O O . GLY A 1 89 ? -1.699 -15.931 -14.741 1.00 88.56 89 GLY A O 1
ATOM 714 N N . LEU A 1 90 ? -3.684 -16.647 -15.503 1.00 90.88 90 LEU A N 1
ATOM 715 C CA . LEU A 1 90 ? -3.181 -17.215 -16.757 1.00 90.88 90 LEU A CA 1
ATOM 716 C C . LEU A 1 90 ? -2.640 -16.132 -17.693 1.00 90.88 90 LEU A C 1
ATOM 718 O O . LEU A 1 90 ? -1.584 -16.328 -18.288 1.00 90.88 90 LEU A O 1
ATOM 722 N N . LEU A 1 91 ? -3.311 -14.979 -17.789 1.00 88.94 91 LEU A N 1
ATOM 723 C CA . LEU A 1 91 ? -2.817 -13.834 -18.561 1.00 88.94 91 LEU A CA 1
ATOM 724 C C . LEU A 1 91 ? -1.506 -13.285 -17.983 1.00 88.94 91 LEU A C 1
ATOM 726 O O . LEU A 1 91 ? -0.557 -13.058 -18.730 1.00 88.94 91 LEU A O 1
ATOM 730 N N . GLY A 1 92 ? -1.425 -13.119 -16.659 1.00 86.06 92 GLY A N 1
ATOM 731 C CA . GLY A 1 92 ? -0.210 -12.667 -15.980 1.00 86.06 92 GLY A CA 1
ATOM 732 C C . GLY A 1 92 ? 0.946 -13.659 -16.117 1.00 86.06 92 GLY A C 1
ATOM 733 O O . GLY A 1 92 ? 2.071 -13.262 -16.412 1.00 86.06 92 GLY A O 1
ATOM 734 N N . LEU A 1 93 ? 0.672 -14.958 -15.972 1.00 87.50 93 LEU A N 1
ATOM 735 C CA . LEU A 1 93 ? 1.665 -16.015 -16.159 1.00 87.50 93 LEU A CA 1
ATOM 736 C C . LEU A 1 93 ? 2.131 -16.083 -17.614 1.00 87.50 93 LEU A C 1
ATOM 738 O O . LEU A 1 93 ? 3.331 -16.158 -17.856 1.00 87.50 93 LEU A O 1
ATOM 742 N N . GLY A 1 94 ? 1.213 -15.981 -18.577 1.00 85.06 94 GLY A N 1
ATOM 743 C CA . GLY A 1 94 ? 1.546 -15.886 -19.996 1.00 85.06 94 GLY A CA 1
ATOM 744 C C . GLY A 1 94 ? 2.441 -14.684 -20.299 1.00 85.06 94 GLY A C 1
ATOM 745 O O . GLY A 1 94 ? 3.437 -14.828 -21.005 1.00 85.06 94 GLY A O 1
ATOM 746 N N . ALA A 1 95 ? 2.160 -13.522 -19.700 1.00 82.62 95 ALA A N 1
ATOM 747 C CA . ALA A 1 95 ? 3.014 -12.343 -19.819 1.00 82.62 95 ALA A CA 1
ATOM 748 C C . ALA A 1 95 ? 4.417 -12.582 -19.224 1.00 82.62 95 ALA A C 1
ATOM 750 O O . ALA A 1 95 ? 5.410 -12.285 -19.886 1.00 82.62 95 ALA A O 1
ATOM 751 N N . ILE A 1 96 ? 4.529 -13.187 -18.037 1.00 83.25 96 ILE A N 1
ATOM 752 C CA . ILE A 1 96 ? 5.826 -13.521 -17.417 1.00 83.25 96 ILE A CA 1
ATOM 753 C C . ILE A 1 96 ? 6.613 -14.533 -18.264 1.00 83.25 96 ILE A C 1
ATOM 755 O O . ILE A 1 96 ? 7.802 -14.337 -18.510 1.00 83.25 96 ILE A O 1
ATOM 759 N N . VAL A 1 97 ? 5.962 -15.590 -18.755 1.00 82.81 97 VAL A N 1
ATOM 760 C CA . VAL A 1 97 ? 6.595 -16.588 -19.632 1.00 82.81 97 VAL A CA 1
ATOM 761 C C . VAL A 1 97 ? 7.058 -15.938 -20.935 1.00 82.81 97 VAL A C 1
ATOM 763 O O . VAL A 1 97 ? 8.169 -16.207 -21.387 1.00 82.81 97 VAL A O 1
ATOM 766 N N . SER A 1 98 ? 6.263 -15.029 -21.508 1.00 78.56 98 SER A N 1
ATOM 767 C CA . SER A 1 98 ? 6.667 -14.286 -22.705 1.00 78.56 98 SER A CA 1
ATOM 768 C C . SER A 1 98 ? 7.913 -13.431 -22.459 1.00 78.56 98 SER A C 1
ATOM 770 O O . SER A 1 98 ? 8.803 -13.414 -23.304 1.00 78.56 98 SER A O 1
ATOM 772 N N . LEU A 1 99 ? 8.034 -12.800 -21.284 1.00 76.25 99 LEU A N 1
ATOM 773 C CA . LEU A 1 99 ? 9.218 -12.026 -20.907 1.00 76.25 99 LEU A CA 1
ATOM 774 C C . LEU A 1 99 ? 10.475 -12.893 -20.789 1.00 76.25 99 LEU A C 1
ATOM 776 O O . LEU A 1 99 ? 11.552 -12.422 -21.133 1.00 76.25 99 LEU A O 1
ATOM 780 N N . ALA A 1 100 ? 10.341 -14.139 -20.330 1.00 75.19 100 ALA A N 1
ATOM 781 C CA . ALA A 1 100 ? 11.468 -15.054 -20.158 1.00 75.19 100 ALA A CA 1
ATOM 782 C C . ALA A 1 100 ? 11.893 -15.759 -21.458 1.00 75.19 100 ALA A C 1
ATOM 784 O O . ALA A 1 100 ? 13.079 -15.999 -21.661 1.00 75.19 100 ALA A O 1
ATOM 785 N N . VAL A 1 101 ? 10.934 -16.115 -22.321 1.00 75.44 101 VAL A N 1
ATOM 786 C CA . VAL A 1 101 ? 11.180 -16.965 -23.501 1.00 75.44 101 VAL A CA 1
ATOM 787 C C . VAL A 1 101 ? 11.293 -16.152 -24.787 1.00 75.44 101 VAL A C 1
ATOM 789 O O . VAL A 1 101 ? 12.160 -16.424 -25.611 1.00 75.44 101 VAL A O 1
ATOM 792 N N . ALA A 1 102 ? 10.415 -15.165 -24.978 1.00 66.44 102 ALA A N 1
ATOM 793 C CA . ALA A 1 102 ? 10.312 -14.424 -26.234 1.00 66.44 102 ALA A CA 1
ATOM 794 C C . ALA A 1 102 ? 11.085 -13.097 -26.226 1.00 66.44 102 ALA A C 1
ATOM 796 O O . ALA A 1 102 ? 11.193 -12.477 -27.278 1.00 66.44 102 ALA A O 1
ATOM 797 N N . ASN A 1 103 ? 11.587 -12.654 -25.062 1.00 68.62 103 ASN A N 1
ATOM 798 C CA . ASN A 1 103 ? 12.291 -11.378 -24.873 1.00 68.62 103 ASN A CA 1
ATOM 799 C C . ASN A 1 103 ? 11.672 -10.212 -25.676 1.00 68.62 103 ASN A C 1
ATOM 801 O O . ASN A 1 103 ? 12.356 -9.571 -26.469 1.00 68.62 103 ASN A O 1
ATOM 805 N N . PRO A 1 104 ? 10.370 -9.914 -25.495 1.00 66.06 104 PRO A N 1
ATOM 806 C CA . PRO A 1 104 ? 9.671 -8.901 -26.286 1.00 66.06 104 PRO A CA 1
ATOM 807 C C . PRO A 1 104 ? 10.110 -7.462 -25.967 1.00 66.06 104 PRO A C 1
ATOM 809 O O . PRO A 1 104 ? 9.650 -6.525 -26.620 1.00 66.06 104 PRO A O 1
ATOM 812 N N . LEU A 1 105 ? 10.939 -7.274 -24.937 1.00 71.00 105 LEU A N 1
ATOM 813 C CA . LEU A 1 105 ? 11.459 -5.986 -24.494 1.00 71.00 105 LEU A CA 1
ATOM 814 C C . LEU A 1 105 ? 12.949 -5.882 -24.833 1.00 71.00 105 LEU A C 1
ATOM 816 O O . LEU A 1 105 ? 13.652 -6.889 -24.726 1.00 71.00 105 LEU A O 1
ATOM 820 N N . PRO A 1 106 ? 13.428 -4.680 -25.200 1.00 72.50 106 PRO A N 1
ATOM 821 C CA . PRO A 1 106 ? 14.830 -4.482 -25.530 1.00 72.50 106 PRO A CA 1
ATOM 822 C C . PRO A 1 106 ? 15.729 -4.756 -24.322 1.00 72.50 106 PRO A C 1
ATOM 824 O O . PRO A 1 106 ? 15.345 -4.484 -23.174 1.00 72.50 106 PRO A O 1
ATOM 827 N N . SER A 1 107 ? 16.924 -5.282 -24.589 1.00 76.69 107 SER A N 1
ATOM 828 C CA . SER A 1 107 ? 17.965 -5.388 -23.563 1.00 76.69 107 SER A CA 1
ATOM 829 C C . SER A 1 107 ? 18.478 -3.999 -23.175 1.00 76.69 107 SER A C 1
ATOM 831 O O . SER A 1 107 ? 18.377 -3.042 -23.950 1.00 76.69 107 SER A O 1
ATOM 833 N N . TYR A 1 108 ? 19.017 -3.864 -21.964 1.00 72.25 108 TYR A N 1
ATOM 834 C CA . TYR A 1 108 ? 19.573 -2.599 -21.487 1.00 72.25 108 TYR A CA 1
ATOM 835 C C . TYR A 1 108 ? 20.681 -2.090 -22.422 1.00 72.25 108 TYR A C 1
ATOM 837 O O . TYR A 1 108 ? 20.711 -0.909 -22.775 1.00 72.25 108 TYR A O 1
ATOM 845 N N . ASP A 1 109 ? 21.530 -3.001 -22.900 1.00 70.75 109 ASP A N 1
ATOM 846 C CA . ASP A 1 109 ? 22.619 -2.698 -23.826 1.00 70.75 109 ASP A CA 1
ATOM 847 C C . ASP A 1 109 ? 22.113 -2.249 -25.207 1.00 70.75 109 ASP A C 1
ATOM 849 O O . ASP A 1 109 ? 22.627 -1.288 -25.771 1.00 70.75 109 ASP A O 1
ATOM 853 N N . GLU A 1 110 ? 21.038 -2.846 -25.734 1.00 72.94 110 GLU A N 1
ATOM 854 C CA . GLU A 1 110 ? 20.413 -2.392 -26.986 1.00 72.94 110 GLU A CA 1
ATOM 855 C C . GLU A 1 110 ? 19.855 -0.967 -26.880 1.00 72.94 110 GLU A C 1
ATOM 857 O O . GLU A 1 110 ? 19.964 -0.185 -27.832 1.00 72.94 110 GLU A O 1
ATOM 862 N N . VAL A 1 111 ? 19.267 -0.618 -25.729 1.00 72.56 111 VAL A N 1
ATOM 863 C CA . VAL A 1 111 ? 18.771 0.739 -25.454 1.00 72.56 111 VAL A CA 1
ATOM 864 C C . VAL A 1 111 ? 19.936 1.726 -25.356 1.00 72.56 111 VAL A C 1
ATOM 866 O O . VAL A 1 111 ? 19.857 2.816 -25.930 1.00 72.56 111 VAL A O 1
ATOM 869 N N . LEU A 1 112 ? 21.021 1.344 -24.676 1.00 69.75 112 LEU A N 1
ATOM 870 C CA . LEU A 1 112 ? 22.199 2.186 -24.467 1.00 69.75 112 LEU A CA 1
ATOM 871 C C . LEU A 1 112 ? 22.995 2.398 -25.766 1.00 69.75 112 LEU A C 1
ATOM 873 O O . LEU A 1 112 ? 23.271 3.538 -26.150 1.00 69.75 112 LEU A O 1
ATOM 877 N N . ASN A 1 113 ? 23.276 1.312 -26.489 1.00 67.69 113 ASN A N 1
ATOM 878 C CA . ASN A 1 113 ? 24.030 1.295 -27.746 1.00 67.69 113 ASN A CA 1
ATOM 879 C C . ASN A 1 113 ? 23.179 1.664 -28.968 1.00 67.69 113 ASN A C 1
ATOM 881 O O . ASN A 1 113 ? 23.690 1.720 -30.088 1.00 67.69 113 ASN A O 1
ATOM 885 N N . ARG A 1 114 ? 21.887 1.965 -28.768 1.00 66.62 114 ARG A N 1
ATOM 886 C CA . ARG A 1 114 ? 20.950 2.419 -29.812 1.00 66.62 114 ARG A CA 1
ATOM 887 C C . ARG A 1 114 ? 20.876 1.439 -30.986 1.00 66.62 114 ARG A C 1
ATOM 889 O O . ARG A 1 114 ? 20.759 1.849 -32.147 1.00 66.62 114 ARG A O 1
ATOM 896 N N . ALA A 1 115 ? 20.964 0.148 -30.678 1.00 63.00 115 ALA A N 1
ATOM 897 C CA . ALA A 1 115 ? 20.888 -0.914 -31.664 1.00 63.00 115 ALA A CA 1
ATOM 898 C C . ALA A 1 115 ? 19.507 -0.901 -32.356 1.00 63.00 115 ALA A C 1
ATOM 900 O O . ALA A 1 115 ? 18.517 -0.443 -31.778 1.00 63.00 115 ALA A O 1
ATOM 901 N N . PRO A 1 116 ? 19.399 -1.359 -33.615 1.00 61.56 116 PRO A N 1
ATOM 902 C CA . PRO A 1 116 ? 18.106 -1.484 -34.279 1.00 61.56 116 PRO A CA 1
ATOM 903 C C . PRO A 1 116 ? 17.240 -2.540 -33.570 1.00 61.56 116 PRO A C 1
ATOM 905 O O . PRO A 1 116 ? 17.426 -3.737 -33.760 1.00 61.56 116 PRO A O 1
ATOM 908 N N . ILE A 1 117 ? 16.274 -2.084 -32.768 1.00 65.75 117 ILE A N 1
ATOM 909 C CA . ILE A 1 117 ? 15.342 -2.946 -32.029 1.00 65.75 117 ILE A CA 1
ATOM 910 C C . ILE A 1 117 ? 14.077 -3.171 -32.867 1.00 65.75 117 ILE A C 1
ATOM 912 O O . ILE A 1 117 ? 13.353 -2.227 -33.199 1.00 65.75 117 ILE A O 1
ATOM 916 N N . THR A 1 118 ? 13.766 -4.433 -33.162 1.00 63.38 118 THR A N 1
ATOM 917 C CA . THR A 1 118 ? 12.516 -4.834 -33.824 1.00 63.38 118 THR A CA 1
ATOM 918 C C . THR A 1 118 ? 11.510 -5.336 -32.788 1.00 63.38 118 THR A C 1
ATOM 920 O O . THR A 1 118 ? 11.438 -6.514 -32.465 1.00 63.38 118 THR A O 1
ATOM 923 N N . VAL A 1 119 ? 10.712 -4.420 -32.234 1.00 67.81 119 VAL A N 1
ATOM 924 C CA . VAL A 1 119 ? 9.578 -4.798 -31.368 1.00 67.81 119 VAL A CA 1
ATOM 925 C C . VAL A 1 119 ? 8.394 -5.195 -32.246 1.00 67.81 119 VAL A C 1
ATOM 927 O O . VAL A 1 119 ? 8.091 -4.503 -33.218 1.00 67.81 119 VAL A O 1
ATOM 930 N N . PHE A 1 120 ? 7.689 -6.267 -31.887 1.00 69.25 120 PHE A N 1
ATOM 931 C CA . PHE A 1 120 ? 6.465 -6.684 -32.573 1.00 69.25 120 PHE A CA 1
ATOM 932 C C . PHE A 1 120 ? 5.392 -5.580 -32.497 1.00 69.25 120 PHE A C 1
ATOM 934 O O . PHE A 1 120 ? 5.016 -5.140 -31.404 1.00 69.25 120 PHE A O 1
ATOM 941 N N . GLN A 1 121 ? 4.911 -5.116 -33.654 1.00 67.38 121 GLN A N 1
ATOM 942 C CA . GLN A 1 121 ? 3.962 -4.007 -33.775 1.00 67.38 121 GLN A CA 1
ATOM 943 C C . GLN A 1 121 ? 2.641 -4.444 -34.410 1.00 67.38 121 GLN A C 1
ATOM 945 O O . GLN A 1 121 ? 2.615 -5.249 -35.337 1.00 67.38 121 GLN A O 1
ATOM 950 N N . ILE A 1 122 ? 1.550 -3.825 -33.962 1.00 69.12 122 ILE A N 1
ATOM 951 C CA . ILE A 1 122 ? 0.247 -3.852 -34.632 1.00 69.12 122 ILE A CA 1
ATOM 952 C C . ILE A 1 122 ? -0.162 -2.393 -34.857 1.00 69.12 122 ILE A C 1
ATOM 954 O O . ILE A 1 122 ? -0.163 -1.600 -33.918 1.00 69.12 122 ILE A O 1
ATOM 958 N N . ALA A 1 123 ? -0.470 -2.022 -36.105 1.00 67.12 123 ALA A N 1
ATOM 959 C CA . ALA A 1 123 ? -0.841 -0.654 -36.498 1.00 67.12 123 ALA A CA 1
ATOM 960 C C . ALA A 1 123 ? 0.175 0.440 -36.076 1.00 67.12 123 ALA A C 1
ATOM 962 O O . ALA A 1 123 ? -0.208 1.550 -35.716 1.00 67.12 123 ALA A O 1
ATOM 963 N N . GLY A 1 124 ? 1.477 0.124 -36.092 1.00 66.31 124 GLY A N 1
ATOM 964 C CA . GLY A 1 124 ? 2.547 1.055 -35.703 1.00 66.31 124 GLY A CA 1
ATOM 965 C C . GLY A 1 124 ? 2.739 1.228 -34.191 1.00 66.31 124 GLY A C 1
ATOM 966 O O . GLY A 1 124 ? 3.626 1.971 -33.773 1.00 66.31 124 GLY A O 1
ATOM 967 N N . LEU A 1 125 ? 1.950 0.533 -33.362 1.00 64.88 125 LEU A N 1
ATOM 968 C CA . LEU A 1 125 ? 2.100 0.514 -31.908 1.00 64.88 125 LEU A CA 1
ATOM 969 C C . LEU A 1 125 ? 2.755 -0.797 -31.450 1.00 64.88 125 LEU A C 1
ATOM 971 O O . LEU A 1 125 ? 2.349 -1.875 -31.894 1.00 64.88 125 LEU A O 1
ATOM 975 N N . PRO A 1 126 ? 3.748 -0.743 -30.547 1.00 71.19 126 PRO A N 1
ATOM 976 C CA . PRO A 1 126 ? 4.357 -1.943 -29.991 1.00 71.19 126 PRO A CA 1
ATOM 977 C C . PRO A 1 126 ? 3.328 -2.706 -29.153 1.00 71.19 126 PRO A C 1
ATOM 979 O O . PRO A 1 126 ? 2.745 -2.161 -28.216 1.00 71.19 126 PRO A O 1
ATOM 982 N N . VAL A 1 127 ? 3.114 -3.985 -29.469 1.00 73.00 127 VAL A N 1
ATOM 983 C CA . VAL A 1 127 ? 2.050 -4.805 -28.860 1.00 73.00 127 VAL A CA 1
ATOM 984 C C . VAL A 1 127 ? 2.219 -4.923 -27.347 1.00 73.00 127 VAL A C 1
ATOM 986 O O . VAL A 1 127 ? 1.239 -4.834 -26.607 1.00 73.00 127 VAL A O 1
ATOM 989 N N . ALA A 1 128 ? 3.460 -5.024 -26.867 1.00 69.31 128 ALA A N 1
ATOM 990 C CA . ALA A 1 128 ? 3.769 -5.046 -25.438 1.00 69.31 128 ALA A CA 1
ATOM 991 C C . ALA A 1 128 ? 3.253 -3.794 -24.694 1.00 69.31 128 ALA A C 1
ATOM 993 O O . ALA A 1 128 ? 2.784 -3.907 -23.561 1.00 69.31 128 ALA A O 1
ATOM 994 N N . ALA A 1 129 ? 3.254 -2.623 -25.347 1.00 70.19 129 ALA A N 1
ATOM 995 C CA . ALA A 1 129 ? 2.744 -1.378 -24.769 1.00 70.19 129 ALA A CA 1
ATOM 996 C C . ALA A 1 129 ? 1.214 -1.330 -24.665 1.00 70.19 129 ALA A C 1
ATOM 998 O O . ALA A 1 129 ? 0.692 -0.491 -23.942 1.00 70.19 129 ALA A O 1
ATOM 999 N N . LEU A 1 130 ? 0.494 -2.216 -25.360 1.00 77.19 130 LEU A N 1
ATOM 1000 C CA . LEU A 1 130 ? -0.965 -2.326 -25.287 1.00 77.19 130 LEU A CA 1
ATOM 1001 C C . LEU A 1 130 ? -1.398 -3.460 -24.355 1.00 77.19 130 LEU A C 1
ATOM 1003 O O . LEU A 1 130 ? -2.296 -3.279 -23.535 1.00 77.19 130 LEU A O 1
ATOM 1007 N N . VAL A 1 131 ? -0.735 -4.616 -24.435 1.00 82.56 131 VAL A N 1
ATOM 1008 C CA . VAL A 1 131 ? -1.098 -5.808 -23.654 1.00 82.56 131 VAL A CA 1
ATOM 1009 C C . VAL A 1 131 ? -0.972 -5.550 -22.154 1.00 82.56 131 VAL A C 1
ATOM 1011 O O . VAL A 1 131 ? -1.899 -5.858 -21.406 1.00 82.56 131 VAL A O 1
ATOM 1014 N N . TYR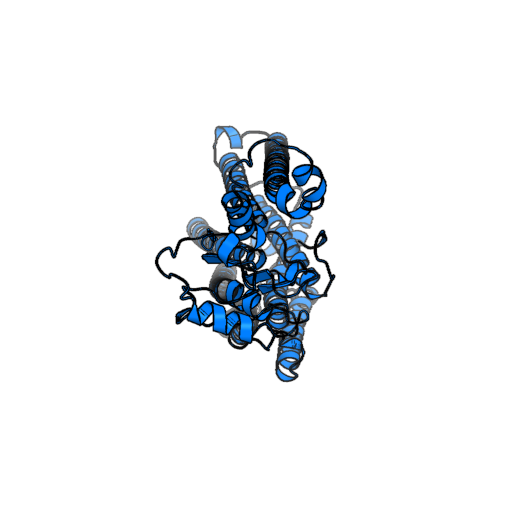 A 1 132 ? 0.134 -4.945 -21.709 1.00 83.19 132 TYR A N 1
ATOM 1015 C CA . TYR A 1 132 ? 0.353 -4.672 -20.289 1.00 83.19 132 TYR A CA 1
ATOM 1016 C C . TYR A 1 132 ? -0.710 -3.745 -19.665 1.00 83.19 132 TYR A C 1
ATOM 1018 O O . TYR A 1 132 ? -1.327 -4.158 -18.678 1.00 83.19 132 TYR A O 1
ATOM 1026 N N . PRO A 1 133 ? -0.987 -2.530 -20.188 1.00 86.38 133 PRO A N 1
ATOM 1027 C CA . PRO A 1 133 ? -2.006 -1.670 -19.594 1.00 86.38 133 PRO A CA 1
ATOM 1028 C C . PRO A 1 133 ? -3.409 -2.273 -19.697 1.00 86.38 133 PRO A C 1
ATOM 1030 O O . PRO A 1 133 ? -4.182 -2.109 -18.760 1.00 86.38 133 PRO A O 1
ATOM 1033 N N . LEU A 1 134 ? -3.746 -3.026 -20.750 1.00 89.69 134 LEU A N 1
ATOM 1034 C CA . LEU A 1 134 ? -5.038 -3.723 -20.833 1.00 89.69 134 LEU A CA 1
ATOM 1035 C C . LEU A 1 134 ? -5.190 -4.790 -19.740 1.00 89.69 134 LEU A C 1
ATOM 1037 O O . LEU A 1 134 ? -6.199 -4.828 -19.038 1.00 89.69 134 LEU A O 1
ATOM 1041 N N . TYR A 1 135 ? -4.172 -5.625 -19.544 1.00 91.12 135 TYR A N 1
ATOM 1042 C CA . TYR A 1 135 ? -4.159 -6.620 -18.472 1.00 91.12 135 TYR A CA 1
ATOM 1043 C C . TYR A 1 135 ? -4.209 -5.965 -17.082 1.00 91.12 135 TYR A C 1
ATOM 1045 O O . TYR A 1 135 ? -4.992 -6.360 -16.217 1.00 91.12 135 TYR A O 1
ATOM 1053 N N . SER A 1 136 ? -3.399 -4.930 -16.869 1.00 90.31 136 SER A N 1
ATOM 1054 C CA . SER A 1 136 ? -3.292 -4.252 -15.580 1.00 90.31 136 SER A CA 1
ATOM 1055 C C . SER A 1 136 ? -4.579 -3.496 -15.220 1.00 90.31 136 SER A C 1
ATOM 1057 O O . SER A 1 136 ? -5.083 -3.612 -14.100 1.00 90.31 136 SER A O 1
ATOM 1059 N N . THR A 1 137 ? -5.187 -2.808 -16.193 1.00 92.75 137 THR A N 1
ATOM 1060 C CA . THR A 1 137 ? -6.497 -2.157 -16.025 1.00 92.75 137 THR A CA 1
ATOM 1061 C C . THR A 1 137 ? -7.599 -3.174 -15.751 1.00 92.75 137 THR A C 1
ATOM 1063 O O . THR A 1 137 ? -8.400 -2.942 -14.849 1.00 92.75 137 THR A O 1
ATOM 1066 N N . LEU A 1 138 ? -7.614 -4.327 -16.433 1.00 93.56 138 LEU A N 1
ATOM 1067 C CA . LEU A 1 138 ? -8.552 -5.414 -16.141 1.00 93.56 138 LEU A CA 1
ATOM 1068 C C . LEU A 1 138 ? -8.438 -5.869 -14.677 1.00 93.56 138 LEU A C 1
ATOM 1070 O O . LEU A 1 138 ? -9.449 -5.916 -13.975 1.00 93.56 138 LEU A O 1
ATOM 1074 N N . CYS A 1 139 ? -7.222 -6.133 -14.188 1.00 93.12 139 CYS A N 1
ATOM 1075 C CA . CYS A 1 139 ? -6.981 -6.513 -12.792 1.00 93.12 139 CYS A CA 1
ATOM 1076 C C . CYS A 1 139 ? -7.497 -5.454 -11.803 1.00 93.12 139 CYS A C 1
ATOM 1078 O O . CYS A 1 139 ? -8.188 -5.783 -10.836 1.00 93.12 139 CYS A O 1
ATOM 1080 N N . ILE A 1 140 ? -7.218 -4.172 -12.051 1.00 93.62 140 ILE A N 1
ATOM 1081 C CA . ILE A 1 140 ? -7.635 -3.081 -11.158 1.00 93.62 140 ILE A CA 1
ATOM 1082 C C . ILE A 1 140 ? -9.150 -2.842 -11.213 1.00 93.62 140 ILE A C 1
ATOM 1084 O O . ILE A 1 140 ? -9.775 -2.594 -10.181 1.00 93.62 140 ILE A O 1
ATOM 1088 N N . VAL A 1 141 ? -9.778 -2.953 -12.384 1.00 93.69 141 VAL A N 1
ATOM 1089 C CA . VAL A 1 141 ? -11.237 -2.837 -12.522 1.00 93.69 141 VAL A CA 1
ATOM 1090 C C . VAL A 1 141 ? -11.934 -3.989 -11.799 1.00 93.69 141 VAL A C 1
ATOM 1092 O O . VAL A 1 141 ? -12.890 -3.752 -11.057 1.00 93.69 141 VAL A O 1
ATOM 1095 N N . LEU A 1 142 ? -11.435 -5.221 -11.932 1.00 92.06 142 LEU A N 1
ATOM 1096 C CA . LEU A 1 142 ? -11.948 -6.366 -11.178 1.00 92.06 142 LEU A CA 1
ATOM 1097 C C . LEU A 1 142 ? -11.776 -6.171 -9.661 1.00 92.06 142 LEU A C 1
ATOM 1099 O O . LEU A 1 142 ? -12.703 -6.469 -8.903 1.00 92.06 142 LEU A O 1
ATOM 1103 N N . ALA A 1 143 ? -10.655 -5.593 -9.217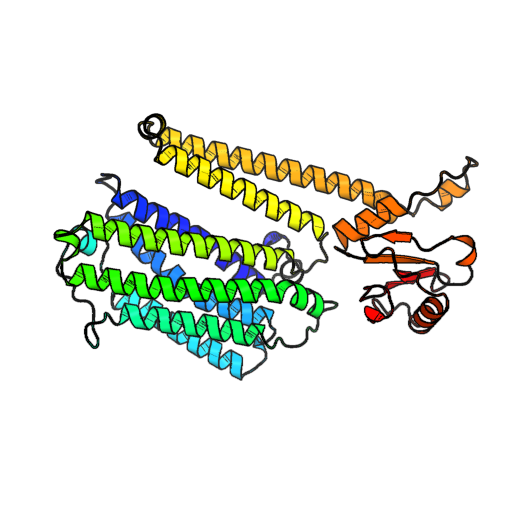 1.00 91.75 143 ALA A N 1
ATOM 1104 C CA . ALA A 1 143 ? -10.434 -5.205 -7.822 1.00 91.75 143 ALA A CA 1
ATOM 1105 C C . ALA A 1 143 ? -11.453 -4.156 -7.333 1.00 91.75 143 ALA A C 1
ATOM 1107 O O . ALA A 1 143 ? -12.035 -4.296 -6.256 1.00 91.75 143 ALA A O 1
ATOM 1108 N N . LEU A 1 144 ? -11.740 -3.128 -8.137 1.00 92.31 144 LEU A N 1
ATOM 1109 C CA . LEU A 1 144 ? -12.752 -2.112 -7.825 1.00 92.31 144 LEU A CA 1
ATOM 1110 C C . LEU A 1 144 ? -14.161 -2.709 -7.738 1.00 92.31 144 LEU A C 1
ATOM 1112 O O . LEU A 1 144 ? -14.921 -2.371 -6.828 1.00 92.31 144 LEU A O 1
ATOM 1116 N N . LEU A 1 145 ? -14.513 -3.615 -8.652 1.00 90.56 145 LEU A N 1
ATOM 1117 C CA . LEU A 1 145 ? -15.790 -4.330 -8.621 1.00 90.56 145 LEU A CA 1
ATOM 1118 C C . LEU A 1 145 ? -15.905 -5.218 -7.376 1.00 90.56 145 LEU A C 1
ATOM 1120 O O . LEU A 1 145 ? -16.968 -5.252 -6.752 1.00 90.56 145 LEU A O 1
ATOM 1124 N N . ALA A 1 146 ? -14.813 -5.875 -6.976 1.00 87.94 146 ALA A N 1
ATOM 1125 C CA . ALA A 1 146 ? -14.749 -6.658 -5.746 1.00 87.94 146 ALA A CA 1
ATOM 1126 C C . ALA A 1 146 ? -14.972 -5.789 -4.497 1.00 87.94 146 ALA A C 1
ATOM 1128 O O . ALA A 1 146 ? -15.740 -6.158 -3.610 1.00 87.94 146 ALA A O 1
ATOM 1129 N N . LEU A 1 147 ? -14.367 -4.599 -4.450 1.00 87.88 147 LEU A N 1
ATOM 1130 C CA . LEU A 1 147 ? -14.549 -3.652 -3.347 1.00 87.88 147 LEU A CA 1
ATOM 1131 C C . LEU A 1 147 ? -15.952 -3.037 -3.314 1.00 87.88 147 LEU A C 1
ATOM 1133 O O . LEU A 1 147 ? -16.426 -2.673 -2.237 1.00 87.88 147 LEU A O 1
ATOM 1137 N N . ARG A 1 148 ? -16.635 -2.905 -4.459 1.00 86.75 148 ARG A N 1
ATOM 1138 C CA . ARG A 1 148 ? -17.986 -2.328 -4.506 1.00 86.75 148 ARG A CA 1
ATOM 1139 C C . ARG A 1 148 ? -19.011 -3.193 -3.774 1.00 86.75 148 ARG A C 1
ATOM 1141 O O . ARG A 1 148 ? -19.777 -2.626 -2.999 1.00 86.75 148 ARG A O 1
ATOM 1148 N N . ASN A 1 149 ? -18.953 -4.514 -3.941 1.00 81.94 149 ASN A N 1
ATOM 1149 C CA . ASN A 1 149 ? -19.925 -5.460 -3.383 1.00 81.94 149 ASN A CA 1
ATOM 1150 C C . ASN A 1 149 ? -19.233 -6.545 -2.532 1.00 81.94 149 ASN A C 1
ATOM 1152 O O . ASN A 1 149 ? -19.089 -7.680 -2.996 1.00 81.94 149 ASN A O 1
ATOM 1156 N N . PRO A 1 150 ? -18.774 -6.217 -1.309 1.00 83.31 150 PRO A N 1
ATOM 1157 C CA . PRO A 1 150 ? -18.159 -7.201 -0.424 1.00 83.31 150 PRO A CA 1
ATOM 1158 C C . PRO A 1 150 ? -19.197 -8.211 0.094 1.00 83.31 150 PRO A C 1
ATOM 1160 O O . PRO A 1 150 ? -20.337 -7.848 0.376 1.00 83.31 150 PRO A O 1
ATOM 1163 N N . ALA A 1 151 ? -18.789 -9.472 0.251 1.00 82.06 151 ALA A N 1
ATOM 1164 C CA . ALA A 1 151 ? -19.587 -10.494 0.927 1.00 82.06 151 ALA A CA 1
ATOM 1165 C C . ALA A 1 151 ? -19.636 -10.234 2.444 1.00 82.06 151 ALA A C 1
ATOM 1167 O O . ALA A 1 151 ? -18.714 -9.619 2.985 1.00 82.06 151 ALA A O 1
ATOM 1168 N N . ALA A 1 152 ? -20.668 -10.731 3.130 1.00 77.81 152 ALA A N 1
ATOM 1169 C CA . ALA A 1 152 ? -20.796 -10.603 4.583 1.00 77.81 152 ALA A CA 1
ATOM 1170 C C . ALA A 1 152 ? -19.587 -11.205 5.323 1.00 77.81 152 ALA A C 1
ATOM 1172 O O . ALA A 1 152 ? -18.924 -12.129 4.840 1.00 77.81 152 ALA A O 1
ATOM 1173 N N . SER A 1 153 ? -19.250 -10.642 6.481 1.00 74.69 153 SER A N 1
ATOM 1174 C CA . SER A 1 153 ? -18.171 -11.142 7.326 1.00 74.69 153 SER A CA 1
ATOM 1175 C C . SER A 1 153 ? -18.670 -12.133 8.368 1.00 74.69 153 SER A C 1
ATOM 1177 O O . SER A 1 153 ? -19.409 -11.755 9.266 1.00 74.69 153 SER A O 1
ATOM 1179 N N . ASP A 1 154 ? -18.122 -13.351 8.364 1.00 67.06 154 ASP A N 1
ATOM 1180 C CA . ASP A 1 154 ? -18.366 -14.345 9.428 1.00 67.06 154 ASP A CA 1
ATOM 1181 C C . ASP A 1 154 ? -17.724 -13.962 10.777 1.00 67.06 154 ASP A C 1
ATOM 1183 O O . ASP A 1 154 ? -17.927 -14.612 11.801 1.00 67.06 154 ASP A O 1
ATOM 1187 N N . ARG A 1 155 ? -16.875 -12.926 10.787 1.00 68.56 155 ARG A N 1
ATOM 1188 C CA . ARG A 1 155 ? -16.136 -12.470 11.969 1.00 68.56 155 ARG A CA 1
ATOM 1189 C C . ARG A 1 155 ? -16.864 -11.333 12.686 1.00 68.56 155 ARG A C 1
ATOM 1191 O O . ARG A 1 155 ? -17.249 -10.357 12.044 1.00 68.56 155 ARG A O 1
ATOM 1198 N N . PHE A 1 156 ? -16.889 -11.407 14.018 1.00 62.22 156 PHE A N 1
ATOM 1199 C CA . PHE A 1 156 ? -17.311 -10.332 14.921 1.00 62.22 156 PHE A CA 1
ATOM 1200 C C . PHE A 1 156 ? -16.684 -8.974 14.542 1.00 62.22 156 PHE A C 1
ATOM 1202 O O . PHE A 1 156 ? -15.463 -8.871 14.418 1.00 62.22 156 PHE A O 1
ATOM 1209 N N . MET A 1 157 ? -17.535 -7.964 14.310 1.00 65.56 157 MET A N 1
ATOM 1210 C CA . MET A 1 157 ? -17.197 -6.607 13.832 1.00 65.56 157 MET A CA 1
ATOM 1211 C C . MET A 1 157 ? -16.416 -6.518 12.502 1.00 65.56 157 MET A C 1
ATOM 1213 O O . MET A 1 157 ? -15.929 -5.447 12.133 1.00 65.56 157 MET A O 1
ATOM 1217 N N . GLY A 1 158 ? -16.313 -7.604 11.732 1.00 70.50 158 GLY A N 1
ATOM 1218 C CA . GLY A 1 158 ? -15.539 -7.600 10.489 1.00 70.50 158 GLY A CA 1
ATOM 1219 C C . GLY A 1 158 ? -16.136 -6.722 9.383 1.00 70.50 158 GLY A C 1
ATOM 1220 O O . GLY A 1 158 ? -15.385 -6.159 8.586 1.00 70.50 158 GLY A O 1
ATOM 1221 N N . ASP A 1 159 ? -17.459 -6.540 9.359 1.00 74.38 159 ASP A N 1
ATOM 1222 C CA . ASP A 1 159 ? -18.122 -5.651 8.396 1.00 74.38 159 ASP A CA 1
ATOM 1223 C C . ASP A 1 159 ? -17.837 -4.172 8.678 1.00 74.38 159 ASP A C 1
ATOM 1225 O O . ASP A 1 159 ? -17.612 -3.399 7.747 1.00 74.38 159 ASP A O 1
ATOM 1229 N N . GLU A 1 160 ? -17.750 -3.777 9.949 1.00 74.25 160 GLU A N 1
ATOM 1230 C CA . GLU A 1 160 ? -17.377 -2.412 10.336 1.00 74.25 160 GLU A CA 1
ATOM 1231 C C . GLU A 1 160 ? -15.916 -2.106 10.011 1.00 74.25 160 GLU A C 1
ATOM 1233 O O . GLU A 1 160 ? -15.604 -1.050 9.452 1.00 74.25 160 GLU A O 1
ATOM 1238 N N . ALA A 1 161 ? -15.017 -3.064 10.263 1.00 71.38 161 ALA A N 1
ATOM 1239 C CA . ALA A 1 161 ? -13.631 -2.950 9.821 1.00 71.38 161 ALA A CA 1
ATOM 1240 C C . ALA A 1 161 ? -13.569 -2.743 8.296 1.00 71.38 161 ALA A C 1
ATOM 1242 O O . ALA A 1 161 ? -12.848 -1.866 7.807 1.00 71.38 161 ALA A O 1
ATOM 1243 N N . ARG A 1 162 ? -14.375 -3.490 7.524 1.00 77.62 162 ARG A N 1
ATOM 1244 C CA . ARG A 1 162 ? -14.431 -3.325 6.064 1.00 77.62 162 ARG A CA 1
ATOM 1245 C C . ARG A 1 162 ? -14.967 -1.961 5.667 1.00 77.62 162 ARG A C 1
ATOM 1247 O O . ARG A 1 162 ? -14.343 -1.298 4.844 1.00 77.62 162 ARG A O 1
ATOM 1254 N N . ARG A 1 163 ? -16.064 -1.501 6.269 1.00 79.88 163 ARG A N 1
ATOM 1255 C CA . ARG A 1 163 ? -16.641 -0.176 5.992 1.00 79.88 163 ARG A CA 1
ATOM 1256 C C . ARG A 1 163 ? -15.612 0.945 6.153 1.00 79.88 163 ARG A C 1
ATOM 1258 O O . ARG A 1 163 ? -15.557 1.824 5.296 1.00 79.88 163 ARG A O 1
ATOM 1265 N N . ARG A 1 164 ? -14.763 0.884 7.185 1.00 78.50 164 ARG A N 1
ATOM 1266 C CA . ARG A 1 164 ? -13.715 1.891 7.441 1.00 78.50 164 ARG A CA 1
ATOM 1267 C C . ARG A 1 164 ? -12.554 1.835 6.446 1.00 78.50 164 ARG A C 1
ATOM 1269 O O . ARG A 1 164 ? -12.095 2.882 5.996 1.00 78.50 164 ARG A O 1
ATOM 1276 N N . ALA A 1 165 ? -12.094 0.640 6.076 1.00 81.25 165 ALA A N 1
ATOM 1277 C CA . ALA A 1 165 ? -10.953 0.469 5.170 1.00 81.25 165 ALA A CA 1
ATOM 1278 C C . ALA A 1 165 ? -11.318 0.619 3.680 1.00 81.25 165 ALA A C 1
ATOM 1280 O O . ALA A 1 165 ? -10.494 1.041 2.866 1.00 81.25 165 ALA A O 1
ATOM 1281 N N . ARG A 1 166 ? -12.566 0.310 3.313 1.00 86.50 166 ARG A N 1
ATOM 1282 C CA . ARG A 1 166 ? -13.081 0.343 1.938 1.00 86.50 166 ARG A CA 1
ATOM 1283 C C . ARG A 1 166 ? -12.845 1.664 1.192 1.00 86.50 166 ARG A C 1
ATOM 1285 O O . ARG A 1 166 ? -12.361 1.577 0.065 1.00 86.50 166 ARG A O 1
ATOM 1292 N N . PRO A 1 167 ? -13.145 2.866 1.732 1.00 90.75 167 PRO A N 1
ATOM 1293 C CA . PRO A 1 167 ? -12.903 4.112 0.999 1.00 90.75 167 PRO A CA 1
ATOM 1294 C C . PRO A 1 167 ? -11.423 4.300 0.645 1.00 90.75 167 PRO A C 1
ATOM 1296 O O . PRO A 1 167 ? -11.112 4.704 -0.473 1.00 90.75 167 PRO A O 1
ATOM 1299 N N . TRP A 1 168 ? -10.512 3.925 1.547 1.00 91.19 168 TRP A N 1
ATOM 1300 C CA . TRP A 1 168 ? -9.069 4.002 1.313 1.00 91.19 168 TRP A CA 1
ATOM 1301 C C . TRP A 1 168 ? -8.601 3.011 0.242 1.00 91.19 168 TRP A C 1
ATOM 1303 O O . TRP A 1 168 ? -7.809 3.381 -0.619 1.00 91.19 168 TRP A O 1
ATOM 1313 N N . LEU A 1 169 ? -9.128 1.781 0.235 1.00 90.00 169 LEU A N 1
ATOM 1314 C CA . LEU A 1 169 ? -8.814 0.780 -0.795 1.00 90.00 169 LEU A CA 1
ATOM 1315 C C . LEU A 1 169 ? -9.385 1.139 -2.172 1.00 90.00 169 LEU A C 1
ATOM 1317 O O . LEU A 1 169 ? -8.740 0.874 -3.189 1.00 90.00 169 LEU A 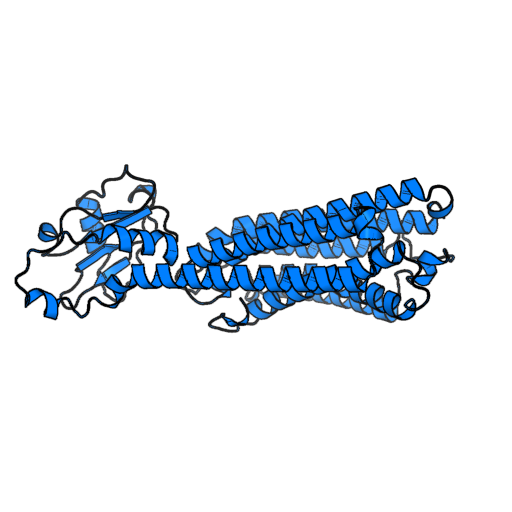O 1
ATOM 1321 N N . ILE A 1 170 ? -10.573 1.750 -2.220 1.00 92.94 170 ILE A N 1
ATOM 1322 C CA . ILE A 1 170 ? -11.151 2.271 -3.465 1.00 92.94 170 ILE A CA 1
ATOM 1323 C C . ILE A 1 170 ? -10.282 3.413 -3.989 1.00 92.94 170 ILE A C 1
ATOM 1325 O O . ILE A 1 170 ? -9.884 3.372 -5.149 1.00 92.94 170 ILE A O 1
ATOM 1329 N N . ALA A 1 171 ? -9.933 4.385 -3.139 1.00 94.06 171 ALA A N 1
ATOM 1330 C CA . ALA A 1 171 ? -9.054 5.488 -3.516 1.00 94.06 171 ALA A CA 1
ATOM 1331 C C . ALA A 1 171 ? -7.691 4.975 -4.011 1.00 94.06 171 ALA A C 1
ATOM 1333 O O . ALA A 1 171 ? -7.241 5.383 -5.076 1.00 94.06 171 ALA A O 1
ATOM 1334 N N . ALA A 1 172 ? -7.077 4.019 -3.304 1.00 93.94 172 ALA A N 1
ATOM 1335 C CA . ALA A 1 172 ? -5.825 3.392 -3.726 1.00 93.94 172 ALA A CA 1
ATOM 1336 C C . ALA A 1 172 ? -5.961 2.703 -5.091 1.00 93.94 172 ALA A C 1
ATOM 1338 O O . ALA A 1 172 ? -5.115 2.896 -5.954 1.00 93.94 172 ALA A O 1
ATOM 1339 N N . SER A 1 173 ? -7.044 1.956 -5.322 1.00 94.44 173 SER A N 1
ATOM 1340 C CA . SER A 1 173 ? -7.283 1.281 -6.606 1.00 94.44 173 SER A CA 1
ATOM 1341 C C . SER A 1 173 ? -7.504 2.273 -7.753 1.00 94.44 173 SER A C 1
ATOM 1343 O O . SER A 1 173 ? -7.032 2.037 -8.858 1.00 94.44 173 SER A O 1
ATOM 1345 N N . VAL A 1 174 ? -8.175 3.401 -7.501 1.00 95.62 174 VAL A N 1
ATOM 1346 C CA . VAL A 1 174 ? -8.332 4.483 -8.489 1.00 95.62 174 VAL A CA 1
ATOM 1347 C C . VAL A 1 174 ? -6.983 5.128 -8.811 1.00 95.62 174 VAL A C 1
ATOM 1349 O O . VAL A 1 174 ? -6.666 5.327 -9.979 1.00 95.62 174 VAL A O 1
ATOM 1352 N N . VAL A 1 175 ? -6.155 5.407 -7.802 1.00 96.38 175 VAL A N 1
ATOM 1353 C CA . VAL A 1 175 ? -4.802 5.942 -8.018 1.00 96.38 175 VAL A CA 1
ATOM 1354 C C . VAL A 1 175 ? -3.934 4.940 -8.782 1.00 96.38 175 VAL A C 1
ATOM 1356 O O . VAL A 1 175 ? -3.274 5.323 -9.742 1.00 96.38 175 VAL A O 1
ATOM 1359 N N . LEU A 1 176 ? -3.988 3.649 -8.438 1.00 93.81 176 LEU A N 1
ATOM 1360 C CA . LEU A 1 176 ? -3.294 2.598 -9.184 1.00 93.81 176 LEU A CA 1
ATOM 1361 C C . LEU A 1 176 ? -3.794 2.502 -10.632 1.00 93.81 176 LEU A C 1
ATOM 1363 O O . LEU A 1 176 ? -2.989 2.281 -11.530 1.00 93.81 176 LEU A O 1
ATOM 1367 N N . LEU A 1 177 ? -5.084 2.734 -10.899 1.00 94.38 177 LEU A N 1
ATOM 1368 C CA . LEU A 1 177 ? -5.592 2.805 -12.270 1.00 94.38 177 LEU A CA 1
ATOM 1369 C C . LEU A 1 177 ? -4.896 3.933 -13.046 1.00 94.38 177 LEU A C 1
ATOM 1371 O O . LEU A 1 177 ? -4.378 3.692 -14.136 1.00 94.38 177 LEU A O 1
ATOM 1375 N N . PHE A 1 178 ? -4.792 5.130 -12.459 1.00 95.44 178 PHE A N 1
ATOM 1376 C CA . PHE A 1 178 ? -4.040 6.237 -13.059 1.00 95.44 178 PHE A CA 1
ATOM 1377 C C . PHE A 1 178 ? -2.560 5.898 -13.264 1.00 95.44 178 PHE A C 1
ATOM 1379 O O . PHE A 1 178 ? -2.021 6.222 -14.323 1.00 95.44 178 PHE A O 1
ATOM 1386 N N . VAL A 1 179 ? -1.922 5.192 -12.321 1.00 94.06 179 VAL A N 1
ATOM 1387 C CA . VAL A 1 179 ? -0.543 4.695 -12.480 1.00 94.06 179 VAL A CA 1
ATOM 1388 C C . VAL A 1 179 ? -0.440 3.806 -13.716 1.00 94.06 179 VAL A C 1
ATOM 1390 O O . VAL A 1 179 ? 0.434 4.023 -14.548 1.00 94.06 179 VAL A O 1
ATOM 1393 N N . THR A 1 180 ? -1.344 2.838 -13.881 1.00 91.75 180 THR A N 1
ATOM 1394 C CA . THR A 1 180 ? -1.281 1.892 -15.008 1.00 91.75 180 THR A CA 1
ATOM 1395 C C . THR A 1 180 ? -1.516 2.547 -16.361 1.00 91.75 180 THR A C 1
ATOM 1397 O O . THR A 1 180 ? -0.822 2.218 -17.320 1.00 91.75 180 THR A O 1
ATOM 1400 N N . LEU A 1 181 ? -2.442 3.506 -16.435 1.00 91.62 181 LEU A N 1
ATOM 1401 C CA . LEU A 1 181 ? -2.697 4.273 -17.653 1.00 91.62 181 LEU A CA 1
ATOM 1402 C C . LEU A 1 181 ? -1.497 5.157 -18.003 1.00 91.62 181 LEU A C 1
ATOM 1404 O O . LEU A 1 181 ? -1.031 5.142 -19.140 1.00 91.62 181 LEU A O 1
ATOM 1408 N N . THR A 1 182 ? -0.953 5.869 -17.012 1.00 92.50 182 THR A N 1
ATOM 1409 C CA . THR A 1 182 ? 0.232 6.721 -17.186 1.00 92.50 182 THR A CA 1
ATOM 1410 C C . THR A 1 182 ? 1.440 5.900 -17.624 1.00 92.50 182 THR A C 1
ATOM 1412 O O . THR A 1 182 ? 2.117 6.272 -18.578 1.00 92.50 182 THR A O 1
ATOM 1415 N N . LEU A 1 183 ? 1.677 4.750 -16.987 1.00 90.56 183 LEU A N 1
ATOM 1416 C CA . LEU A 1 183 ? 2.760 3.835 -17.336 1.00 90.56 183 LEU A CA 1
ATOM 1417 C C . LEU A 1 183 ? 2.585 3.258 -18.747 1.00 90.56 183 LEU A C 1
ATOM 1419 O O . LEU A 1 183 ? 3.550 3.213 -19.503 1.00 90.56 183 LEU A O 1
ATOM 1423 N N . GLY A 1 184 ? 1.366 2.873 -19.139 1.00 88.56 184 GLY A N 1
ATOM 1424 C CA . GLY A 1 184 ? 1.080 2.410 -20.500 1.00 88.56 184 GLY A CA 1
ATOM 1425 C C . GLY A 1 184 ? 1.405 3.466 -21.560 1.00 88.56 184 GLY A C 1
ATOM 1426 O O . GLY A 1 184 ? 2.086 3.168 -22.542 1.00 88.56 184 GLY A O 1
ATOM 1427 N N . ILE A 1 185 ? 0.994 4.718 -21.328 1.00 88.81 185 ILE A N 1
ATOM 1428 C CA . ILE A 1 185 ? 1.325 5.853 -22.203 1.00 88.81 185 ILE A CA 1
ATOM 1429 C C . ILE A 1 185 ? 2.840 6.087 -22.234 1.00 88.81 185 ILE A C 1
ATOM 1431 O O . ILE A 1 185 ? 3.411 6.228 -23.314 1.00 88.81 185 ILE A O 1
ATOM 1435 N N . ALA A 1 186 ? 3.504 6.090 -21.075 1.00 88.38 186 ALA A N 1
ATOM 1436 C CA . ALA A 1 186 ? 4.945 6.297 -20.974 1.00 88.38 186 ALA A CA 1
ATOM 1437 C C . ALA A 1 186 ? 5.731 5.230 -21.755 1.00 88.38 186 ALA A C 1
ATOM 1439 O O . ALA A 1 186 ? 6.613 5.576 -22.539 1.00 88.38 186 ALA A O 1
ATOM 1440 N N . VAL A 1 187 ? 5.364 3.950 -21.617 1.00 85.31 187 VAL A N 1
ATOM 1441 C CA . VAL A 1 187 ? 5.980 2.832 -22.352 1.00 85.31 187 VAL A CA 1
ATOM 1442 C C . VAL A 1 187 ? 5.727 2.949 -23.856 1.00 85.31 187 VAL A C 1
ATOM 1444 O O . VAL A 1 187 ? 6.655 2.769 -24.643 1.00 85.31 187 VAL A O 1
ATOM 1447 N N . ALA A 1 188 ? 4.508 3.299 -24.280 1.00 83.62 188 ALA A N 1
ATOM 1448 C CA . ALA A 1 188 ? 4.197 3.499 -25.696 1.00 83.62 188 ALA A CA 1
ATOM 1449 C C . ALA A 1 188 ? 5.032 4.638 -26.310 1.00 83.62 188 ALA A C 1
ATOM 1451 O O . ALA A 1 188 ? 5.623 4.473 -27.379 1.00 83.62 188 ALA A O 1
ATOM 1452 N N . VAL A 1 189 ? 5.132 5.773 -25.608 1.00 83.44 189 VAL A N 1
ATOM 1453 C CA . VAL A 1 189 ? 5.961 6.917 -26.016 1.00 83.44 189 VAL A CA 1
ATOM 1454 C C . VAL A 1 189 ? 7.440 6.529 -26.053 1.00 83.44 189 VAL A C 1
ATOM 1456 O O . VAL A 1 189 ? 8.130 6.870 -27.012 1.00 83.44 189 VAL A O 1
ATOM 1459 N N . PHE A 1 190 ? 7.931 5.810 -25.044 1.00 82.56 190 PHE A N 1
ATOM 1460 C CA . PHE A 1 190 ? 9.318 5.357 -24.956 1.00 82.56 190 PHE A CA 1
ATOM 1461 C C . PHE A 1 190 ? 9.696 4.445 -26.126 1.00 82.56 190 PHE A C 1
ATOM 1463 O O . PHE A 1 190 ? 10.614 4.763 -26.881 1.00 82.56 190 PHE A O 1
ATOM 1470 N N . LEU A 1 191 ? 8.941 3.363 -26.338 1.00 79.12 191 LEU A N 1
ATOM 1471 C CA . LEU A 1 191 ? 9.210 2.400 -27.406 1.00 79.12 191 LEU A CA 1
ATOM 1472 C C . LEU A 1 191 ? 9.093 3.041 -28.799 1.00 79.12 191 LEU A C 1
ATOM 1474 O O . LEU A 1 191 ? 9.948 2.808 -29.651 1.00 79.12 191 LEU A O 1
ATOM 1478 N N . SER A 1 192 ? 8.107 3.921 -29.015 1.00 77.62 192 SER A N 1
ATOM 1479 C CA . SER A 1 192 ? 7.969 4.669 -30.273 1.00 77.62 192 SER A CA 1
ATOM 1480 C C . SER A 1 192 ? 9.182 5.572 -30.554 1.00 77.62 192 SER A C 1
ATOM 1482 O O . SER A 1 192 ? 9.679 5.624 -31.684 1.00 77.62 192 SER A O 1
ATOM 1484 N N . ARG A 1 193 ? 9.715 6.256 -29.528 1.00 77.56 193 ARG A N 1
ATOM 1485 C CA . ARG A 1 193 ? 10.894 7.136 -29.655 1.00 77.56 193 ARG A CA 1
ATOM 1486 C C . ARG A 1 193 ? 12.199 6.376 -29.887 1.00 77.56 193 ARG A C 1
ATOM 1488 O O . ARG A 1 193 ? 13.069 6.899 -30.587 1.00 77.56 193 ARG A O 1
ATOM 1495 N N . ILE A 1 194 ? 12.335 5.174 -29.325 1.00 72.75 194 ILE A N 1
ATOM 1496 C CA . ILE A 1 194 ? 13.470 4.276 -29.595 1.00 72.75 194 ILE A CA 1
ATOM 1497 C C . ILE A 1 194 ? 13.448 3.840 -31.058 1.00 72.75 194 ILE A C 1
ATOM 1499 O O . ILE A 1 194 ? 14.440 3.995 -31.767 1.00 72.75 194 ILE A O 1
ATOM 1503 N N . GLN A 1 195 ? 12.296 3.367 -31.533 1.00 71.75 195 GLN A N 1
ATOM 1504 C CA . GLN A 1 195 ? 12.148 2.838 -32.890 1.00 71.75 195 GLN A CA 1
ATOM 1505 C C . GLN A 1 195 ? 12.388 3.893 -33.972 1.00 71.75 195 GLN A C 1
ATOM 1507 O O . GLN A 1 195 ? 13.037 3.625 -34.978 1.00 71.75 195 GLN A O 1
ATOM 1512 N N . THR A 1 196 ? 11.914 5.117 -33.753 1.00 70.38 196 THR A N 1
ATOM 1513 C CA . THR A 1 196 ? 12.066 6.230 -34.705 1.00 70.38 196 THR A CA 1
ATOM 1514 C C . THR A 1 196 ? 13.439 6.912 -34.649 1.00 70.38 196 THR A C 1
ATOM 1516 O O . THR A 1 196 ? 13.647 7.912 -35.335 1.00 70.38 196 THR A O 1
ATOM 1519 N N . ARG A 1 197 ? 14.380 6.423 -33.818 1.00 66.19 197 ARG A N 1
ATOM 1520 C CA . ARG A 1 197 ? 15.691 7.051 -33.531 1.00 66.19 197 ARG A CA 1
ATOM 1521 C C . ARG A 1 197 ? 15.611 8.524 -33.093 1.00 66.19 197 ARG A C 1
ATOM 1523 O O . ARG A 1 197 ? 16.625 9.220 -33.038 1.00 66.19 197 ARG A O 1
ATOM 1530 N N . LEU A 1 198 ? 14.427 9.002 -32.701 1.00 57.03 198 LEU A N 1
ATOM 1531 C CA . LEU A 1 198 ? 14.195 10.366 -32.211 1.00 57.03 198 LEU A CA 1
ATOM 1532 C C . LEU A 1 198 ? 14.941 10.652 -30.898 1.00 57.03 198 LEU A C 1
ATOM 1534 O O . LEU A 1 198 ? 15.203 11.816 -30.588 1.00 57.03 198 LEU A O 1
ATOM 1538 N N . LEU A 1 199 ? 15.329 9.596 -30.172 1.00 55.75 199 LEU A N 1
ATOM 1539 C CA . LEU A 1 199 ? 16.237 9.662 -29.027 1.00 55.75 199 LEU A CA 1
ATOM 1540 C C . LEU A 1 199 ? 17.591 10.295 -29.378 1.00 55.75 199 LEU A C 1
ATOM 1542 O O . LEU A 1 199 ? 18.109 11.028 -28.551 1.00 55.75 199 LEU A O 1
ATOM 1546 N N . GLY A 1 200 ? 18.134 10.087 -30.585 1.00 55.91 200 GLY A N 1
ATOM 1547 C CA . GLY A 1 200 ? 19.438 10.633 -30.989 1.00 55.91 200 GLY A CA 1
ATOM 1548 C C . GLY A 1 200 ? 19.413 12.119 -31.368 1.00 55.91 200 GLY A C 1
ATOM 1549 O O . GLY A 1 200 ? 20.325 12.855 -31.008 1.00 55.91 200 GLY A O 1
ATOM 1550 N N . ASN A 1 201 ? 18.351 12.582 -32.038 1.00 60.53 201 ASN A N 1
ATOM 1551 C CA . ASN A 1 201 ? 18.281 13.952 -32.572 1.00 60.53 201 ASN A CA 1
ATOM 1552 C C . ASN A 1 201 ? 17.733 14.983 -31.564 1.00 60.53 201 ASN A C 1
ATOM 1554 O O . ASN A 1 201 ? 17.961 16.175 -31.728 1.00 60.53 201 ASN A O 1
ATOM 1558 N N . HIS A 1 202 ? 16.990 14.549 -30.536 1.00 68.44 202 HIS A N 1
ATOM 1559 C CA . HIS A 1 202 ? 16.402 15.422 -29.505 1.00 68.44 202 HIS A CA 1
ATOM 1560 C C . HIS A 1 202 ? 16.514 14.791 -28.104 1.00 68.44 202 HIS A C 1
ATOM 1562 O O . HIS A 1 202 ? 15.510 14.650 -27.393 1.00 68.44 202 HIS A O 1
ATOM 1568 N N . VAL A 1 203 ? 17.734 14.398 -27.718 1.00 68.81 203 VAL A N 1
ATOM 1569 C CA . VAL A 1 203 ? 18.041 13.703 -26.452 1.00 68.81 203 VAL A CA 1
ATOM 1570 C C . VAL A 1 203 ? 17.455 14.447 -25.248 1.00 68.81 203 VAL A C 1
ATOM 1572 O O . VAL A 1 203 ? 16.666 13.877 -24.503 1.00 68.81 203 VAL A O 1
ATOM 1575 N N . VAL A 1 204 ? 17.759 15.742 -25.098 1.00 73.88 204 VAL A N 1
ATOM 1576 C CA . VAL A 1 204 ? 17.370 16.543 -23.919 1.00 73.88 204 VAL A CA 1
ATOM 1577 C C . VAL A 1 204 ? 15.851 16.613 -23.750 1.00 73.88 204 VAL A C 1
ATOM 1579 O O . VAL A 1 204 ? 15.329 16.356 -22.668 1.00 73.88 204 VAL A O 1
ATOM 1582 N N . ARG A 1 205 ? 15.118 16.896 -24.836 1.00 78.31 205 ARG A N 1
ATOM 1583 C CA . ARG A 1 205 ? 13.648 16.959 -24.807 1.00 78.31 205 ARG A CA 1
ATOM 1584 C C . ARG A 1 205 ? 13.035 15.597 -24.488 1.00 78.31 205 ARG A C 1
ATOM 1586 O O . ARG A 1 205 ? 12.029 15.530 -23.793 1.00 78.31 205 ARG A O 1
ATOM 1593 N N . THR A 1 206 ? 13.626 14.518 -24.997 1.00 73.94 206 THR A N 1
ATOM 1594 C CA . THR A 1 206 ? 13.134 13.160 -24.744 1.00 73.94 206 THR A CA 1
ATOM 1595 C C . THR A 1 206 ? 13.387 12.737 -23.300 1.00 73.94 206 THR A C 1
ATOM 1597 O O . THR A 1 206 ? 12.458 12.265 -22.651 1.00 73.94 206 THR A O 1
ATOM 1600 N N . LEU A 1 207 ? 14.587 12.983 -22.767 1.00 77.56 207 LEU A N 1
ATOM 1601 C CA . LEU A 1 207 ? 14.912 12.732 -21.362 1.00 77.56 207 LEU A CA 1
ATOM 1602 C C . LEU A 1 207 ? 13.999 13.523 -20.424 1.00 77.56 207 LEU A C 1
ATOM 1604 O O . LEU A 1 207 ? 13.473 12.950 -19.478 1.00 77.56 207 LEU A O 1
ATOM 1608 N N . PHE A 1 208 ? 13.728 14.796 -20.720 1.00 83.38 208 PHE A N 1
ATOM 1609 C CA . PHE A 1 208 ? 12.809 15.606 -19.918 1.00 83.38 208 PHE A CA 1
ATOM 1610 C C . PHE A 1 208 ? 11.393 15.009 -19.865 1.00 83.38 208 PHE A C 1
ATOM 1612 O O . PHE A 1 208 ? 10.778 14.959 -18.803 1.00 83.38 208 PHE A O 1
ATOM 1619 N N . VAL A 1 209 ? 10.886 14.501 -20.995 1.00 85.12 209 VAL A N 1
ATOM 1620 C CA . VAL A 1 209 ? 9.581 13.820 -21.049 1.00 85.12 209 VAL A CA 1
ATOM 1621 C C . VAL A 1 209 ? 9.594 12.521 -20.234 1.00 85.12 209 VAL A C 1
ATOM 1623 O O . VAL A 1 209 ? 8.644 12.268 -19.497 1.00 85.12 209 VAL A O 1
ATOM 1626 N N . LEU A 1 210 ? 10.655 11.713 -20.333 1.00 83.19 210 LEU A N 1
ATOM 1627 C CA . LEU A 1 210 ? 10.799 10.470 -19.563 1.00 83.19 210 LEU A CA 1
ATOM 1628 C C . LEU A 1 210 ? 10.866 10.739 -18.053 1.00 83.19 210 LEU A C 1
ATOM 1630 O O . LEU A 1 210 ? 10.126 10.117 -17.297 1.00 83.19 210 LEU A O 1
ATOM 1634 N N . VAL A 1 211 ? 11.694 11.697 -17.630 1.00 86.50 211 VAL A N 1
ATOM 1635 C CA . VAL A 1 211 ? 11.813 12.119 -16.224 1.00 86.50 211 VAL A CA 1
ATOM 1636 C C . VAL A 1 211 ? 10.481 12.668 -15.709 1.00 86.50 211 VAL A C 1
ATOM 1638 O O . VAL A 1 211 ? 10.089 12.372 -14.585 1.00 86.50 211 VAL A O 1
ATOM 1641 N N . GLY A 1 212 ? 9.742 13.415 -16.536 1.00 89.94 212 GLY A N 1
ATOM 1642 C CA . GLY A 1 212 ? 8.404 13.894 -16.189 1.00 89.94 212 GLY A CA 1
ATOM 1643 C C . GLY A 1 212 ? 7.409 12.757 -15.931 1.00 89.94 212 GLY A C 1
ATOM 1644 O O . GLY A 1 212 ? 6.667 12.806 -14.949 1.00 89.94 212 GLY A O 1
ATOM 1645 N N . PHE A 1 213 ? 7.409 11.716 -16.772 1.00 91.31 213 PHE A N 1
ATOM 1646 C CA . PHE A 1 213 ? 6.579 10.527 -16.551 1.00 91.31 213 PHE A CA 1
ATOM 1647 C C . PHE A 1 213 ? 7.003 9.743 -15.308 1.00 91.31 213 PHE A C 1
ATOM 1649 O O . PHE A 1 213 ? 6.132 9.343 -14.537 1.00 91.31 213 PHE A O 1
ATOM 1656 N N . ASP A 1 214 ? 8.304 9.546 -15.094 1.00 89.38 214 ASP A N 1
ATOM 1657 C CA . ASP A 1 214 ? 8.826 8.851 -13.915 1.00 89.38 214 ASP A CA 1
ATOM 1658 C C . ASP A 1 214 ? 8.437 9.578 -12.620 1.00 89.38 214 ASP A C 1
ATOM 1660 O O . ASP A 1 214 ? 7.861 8.970 -11.718 1.00 89.38 214 ASP A O 1
ATOM 1664 N N . LEU A 1 215 ? 8.614 10.904 -12.570 1.00 91.75 215 LEU A N 1
ATOM 1665 C CA . LEU A 1 215 ? 8.214 11.729 -11.429 1.00 91.75 215 LEU A CA 1
ATOM 1666 C C . LEU A 1 215 ? 6.705 11.643 -11.161 1.00 91.75 215 LEU A C 1
ATOM 1668 O O . LEU A 1 215 ? 6.284 11.511 -10.009 1.00 91.75 215 LEU A O 1
ATOM 1672 N N . LEU A 1 216 ? 5.882 11.689 -12.214 1.00 95.31 216 LEU A N 1
ATOM 1673 C CA . LEU A 1 216 ? 4.431 11.558 -12.099 1.00 95.31 216 LEU A CA 1
ATOM 1674 C C . LEU A 1 216 ? 4.030 10.175 -11.562 1.00 95.31 216 LEU A C 1
ATOM 1676 O O . LEU A 1 216 ? 3.207 10.085 -10.650 1.00 95.31 216 LEU A O 1
ATOM 1680 N N . ILE A 1 217 ? 4.618 9.101 -12.094 1.00 92.75 217 ILE A N 1
ATOM 1681 C CA . ILE A 1 217 ? 4.350 7.722 -11.663 1.00 92.75 217 ILE A CA 1
ATOM 1682 C C . ILE A 1 217 ? 4.796 7.519 -10.213 1.00 92.75 217 ILE A C 1
ATOM 1684 O O . ILE A 1 217 ? 4.017 6.999 -9.412 1.00 92.75 217 ILE A O 1
ATOM 1688 N N . CYS A 1 218 ? 5.993 7.979 -9.844 1.00 92.00 218 CYS A N 1
ATOM 1689 C CA . CYS A 1 218 ? 6.499 7.935 -8.474 1.00 92.00 218 CYS A CA 1
ATOM 1690 C C . CYS A 1 218 ? 5.596 8.717 -7.508 1.00 92.00 218 CYS A C 1
ATOM 1692 O O . CYS A 1 218 ? 5.268 8.212 -6.433 1.00 92.00 218 CYS A O 1
ATOM 1694 N N . GLY A 1 219 ? 5.122 9.904 -7.898 1.00 94.56 219 GLY A N 1
ATOM 1695 C CA . GLY A 1 219 ? 4.175 10.696 -7.109 1.00 94.56 219 GLY A CA 1
ATOM 1696 C C . GLY A 1 219 ? 2.831 9.989 -6.902 1.00 94.56 219 GLY A C 1
ATOM 1697 O O . GLY A 1 219 ? 2.332 9.908 -5.778 1.00 94.56 219 GLY A O 1
ATOM 1698 N N . LEU A 1 220 ? 2.263 9.406 -7.961 1.00 95.56 220 LEU A N 1
ATOM 1699 C CA . LEU A 1 220 ? 1.030 8.619 -7.874 1.00 95.56 220 LEU A CA 1
ATOM 1700 C C . LEU A 1 220 ? 1.213 7.358 -7.015 1.00 95.56 220 LEU A C 1
ATOM 1702 O O . LEU A 1 220 ? 0.353 7.045 -6.190 1.00 95.56 220 LEU A O 1
ATOM 1706 N N . LEU A 1 221 ? 2.338 6.652 -7.152 1.00 92.94 221 LEU A N 1
ATOM 1707 C CA . LEU A 1 221 ? 2.661 5.492 -6.321 1.00 92.94 221 LEU A CA 1
ATOM 1708 C C . LEU A 1 221 ? 2.850 5.881 -4.851 1.00 92.94 221 LEU A C 1
ATOM 1710 O O . LEU A 1 221 ? 2.358 5.169 -3.979 1.00 92.94 221 LEU A O 1
ATOM 1714 N N . ALA A 1 222 ? 3.471 7.026 -4.554 1.00 93.25 222 ALA A N 1
ATOM 1715 C CA . ALA A 1 222 ? 3.581 7.541 -3.189 1.00 93.25 222 ALA A CA 1
ATOM 1716 C C . ALA A 1 222 ? 2.195 7.793 -2.570 1.00 93.25 222 ALA A C 1
ATOM 1718 O O . ALA A 1 222 ? 1.929 7.364 -1.444 1.00 93.25 222 ALA A O 1
ATOM 1719 N N . ILE A 1 223 ? 1.274 8.403 -3.327 1.00 95.44 223 ILE A N 1
ATOM 1720 C CA . ILE A 1 223 ? -0.123 8.573 -2.905 1.00 95.44 223 ILE A CA 1
ATOM 1721 C C . ILE A 1 223 ? -0.777 7.204 -2.664 1.00 95.44 223 ILE A C 1
ATOM 1723 O O . ILE A 1 223 ? -1.398 6.999 -1.619 1.00 95.44 223 ILE A O 1
ATOM 1727 N N . ALA A 1 224 ? -0.610 6.242 -3.578 1.00 93.19 224 ALA A N 1
ATOM 1728 C CA . ALA A 1 224 ? -1.157 4.895 -3.421 1.00 93.19 224 ALA A CA 1
ATOM 1729 C C . ALA A 1 224 ? -0.624 4.200 -2.156 1.00 93.19 224 ALA A C 1
ATOM 1731 O O . ALA A 1 224 ? -1.416 3.652 -1.392 1.00 93.19 224 ALA A O 1
ATOM 1732 N N . ILE A 1 225 ? 0.681 4.277 -1.876 1.00 90.44 225 ILE A N 1
ATOM 1733 C CA . ILE A 1 225 ? 1.306 3.710 -0.669 1.00 90.44 225 ILE A CA 1
ATOM 1734 C C . ILE A 1 225 ? 0.716 4.343 0.597 1.00 90.44 225 ILE A C 1
ATOM 1736 O O . ILE A 1 225 ? 0.396 3.626 1.548 1.00 90.44 225 ILE A O 1
ATOM 1740 N N . ILE A 1 226 ? 0.501 5.665 0.608 1.00 92.31 226 ILE A N 1
ATOM 1741 C CA . ILE A 1 226 ? -0.123 6.359 1.743 1.00 92.31 226 ILE A CA 1
ATOM 1742 C C . ILE A 1 226 ? -1.555 5.859 1.978 1.00 92.31 226 ILE A C 1
ATOM 1744 O O . ILE A 1 226 ? -1.930 5.564 3.118 1.00 92.31 226 ILE A O 1
ATOM 1748 N N . LEU A 1 227 ? -2.346 5.731 0.910 1.00 91.94 227 LEU A N 1
ATOM 1749 C CA . LEU A 1 227 ? -3.727 5.245 0.970 1.00 91.94 227 LEU A CA 1
ATOM 1750 C C . LEU A 1 227 ? -3.797 3.773 1.406 1.00 91.94 227 LEU A C 1
ATOM 1752 O O . LEU A 1 227 ? -4.635 3.419 2.235 1.00 91.94 227 LEU A O 1
ATOM 1756 N N . ILE A 1 228 ? -2.887 2.928 0.915 1.00 88.62 228 ILE A N 1
ATOM 1757 C CA . ILE A 1 228 ? -2.762 1.523 1.325 1.00 88.62 228 ILE A CA 1
ATOM 1758 C C . ILE A 1 228 ? -2.395 1.433 2.807 1.00 88.62 228 ILE A C 1
ATOM 1760 O O . ILE A 1 228 ? -3.029 0.685 3.547 1.00 88.62 228 ILE A O 1
ATOM 1764 N N . GLY A 1 229 ? -1.424 2.219 3.278 1.00 85.38 229 GLY A N 1
ATOM 1765 C CA . GLY A 1 229 ? -1.057 2.245 4.693 1.00 85.38 229 GLY A CA 1
ATOM 1766 C C . GLY A 1 229 ? -2.205 2.713 5.590 1.00 85.38 229 GLY A C 1
ATOM 1767 O O . GLY A 1 229 ? -2.476 2.092 6.617 1.00 85.38 229 GLY A O 1
ATOM 1768 N N . ARG A 1 230 ? -2.971 3.728 5.159 1.00 86.38 230 ARG A N 1
ATOM 1769 C CA . ARG A 1 230 ? -4.220 4.148 5.824 1.00 86.38 230 ARG A CA 1
ATOM 1770 C C . ARG A 1 230 ? -5.259 3.025 5.864 1.00 86.38 230 ARG A C 1
ATOM 1772 O O . ARG A 1 230 ? -5.889 2.820 6.903 1.00 86.38 230 ARG A O 1
ATOM 1779 N N . ALA A 1 231 ? -5.417 2.272 4.776 1.00 83.06 231 ALA A N 1
ATOM 1780 C CA . ALA A 1 231 ? -6.296 1.107 4.739 1.00 83.06 231 ALA A CA 1
ATOM 1781 C C . ALA A 1 231 ? -5.832 0.011 5.712 1.00 83.06 231 ALA A C 1
ATOM 1783 O O . ALA A 1 231 ? -6.649 -0.533 6.442 1.00 83.06 231 ALA A O 1
ATOM 1784 N N . ILE A 1 232 ? -4.530 -0.282 5.779 1.00 78.62 232 ILE A N 1
ATOM 1785 C CA . ILE A 1 232 ? -3.972 -1.307 6.676 1.00 78.62 232 ILE A CA 1
ATOM 1786 C C . ILE A 1 232 ? -4.161 -0.920 8.145 1.00 78.62 232 ILE A C 1
ATOM 1788 O O . ILE A 1 232 ? -4.590 -1.749 8.940 1.00 78.62 232 ILE A O 1
ATOM 1792 N N . VAL A 1 233 ? -3.874 0.332 8.509 1.00 76.06 233 VAL A N 1
ATOM 1793 C CA . VAL A 1 233 ? -4.038 0.819 9.888 1.00 76.06 233 VAL A CA 1
ATOM 1794 C C . VAL A 1 233 ? -5.506 0.833 10.312 1.00 76.06 233 VAL A C 1
ATOM 1796 O O . VAL A 1 233 ? -5.814 0.509 11.454 1.00 76.06 233 VAL A O 1
ATOM 1799 N N . SER A 1 234 ? -6.417 1.179 9.398 1.00 71.44 234 SER A N 1
ATOM 1800 C CA . SER A 1 234 ? -7.859 1.173 9.674 1.00 71.44 234 SER A CA 1
ATOM 1801 C C . SER A 1 234 ? -8.487 -0.229 9.670 1.00 71.44 234 SER A C 1
ATOM 1803 O O . SER A 1 234 ? -9.659 -0.358 10.024 1.00 71.44 234 SER A O 1
ATOM 1805 N N . TYR A 1 235 ? -7.740 -1.279 9.295 1.00 67.56 235 TYR A N 1
ATOM 1806 C CA . TYR A 1 235 ? -8.267 -2.631 9.109 1.00 67.56 235 TYR A CA 1
ATOM 1807 C C . TYR A 1 235 ? -7.652 -3.669 10.062 1.00 67.56 235 TYR A C 1
ATOM 1809 O O . TYR A 1 235 ? -6.581 -4.225 9.827 1.00 67.56 235 TYR A O 1
ATOM 1817 N N . GLU A 1 236 ? -8.413 -4.036 11.096 1.00 61.44 236 GLU A N 1
ATOM 1818 C CA . GLU A 1 236 ? -8.071 -5.051 12.117 1.00 61.44 236 GLU A CA 1
ATOM 1819 C C . GLU A 1 236 ? -7.944 -6.491 11.578 1.00 61.44 236 GLU A C 1
ATOM 1821 O O . GLU A 1 236 ? -7.490 -7.417 12.259 1.00 61.44 236 GLU A O 1
ATOM 1826 N N . ILE A 1 237 ? -8.378 -6.730 10.341 1.00 50.00 237 ILE A N 1
ATOM 1827 C CA . ILE A 1 237 ? -8.446 -8.080 9.772 1.00 50.00 237 ILE A CA 1
ATOM 1828 C C . ILE A 1 237 ? -7.067 -8.601 9.347 1.00 50.00 237 ILE A C 1
ATOM 1830 O O . ILE A 1 237 ? -6.863 -9.813 9.385 1.00 50.00 237 ILE A O 1
ATOM 1834 N N . PHE A 1 238 ? -6.095 -7.732 9.041 1.00 51.06 238 PHE A N 1
ATOM 1835 C CA . PHE A 1 238 ? -4.721 -8.182 8.771 1.00 51.06 238 PHE A CA 1
ATOM 1836 C C . PHE A 1 238 ? -3.944 -8.548 10.040 1.00 51.06 238 PHE A C 1
ATOM 1838 O O . PHE A 1 238 ? -3.017 -9.351 9.975 1.00 51.06 238 PHE A O 1
ATOM 1845 N N . THR A 1 239 ? -4.308 -7.987 11.194 1.00 54.81 239 THR A N 1
ATOM 1846 C CA . THR A 1 239 ? -3.631 -8.256 12.470 1.00 54.81 239 THR A CA 1
ATOM 1847 C C . THR A 1 239 ? -4.325 -9.337 13.290 1.00 54.81 239 THR A C 1
ATOM 1849 O O . THR A 1 239 ? -3.695 -9.947 14.151 1.00 54.81 239 THR A O 1
ATOM 1852 N N . GLY A 1 240 ? -5.605 -9.620 13.040 1.00 51.91 240 GLY A N 1
ATOM 1853 C CA . GLY A 1 240 ? -6.341 -10.655 13.772 1.00 51.91 240 GLY A CA 1
ATOM 1854 C C . GLY A 1 240 ? -6.711 -10.254 15.203 1.00 51.91 240 GLY A C 1
ATOM 1855 O O . GLY A 1 240 ? -7.657 -10.809 15.737 1.00 51.91 240 GLY A O 1
ATOM 1856 N N . LYS A 1 241 ? -6.082 -9.218 15.758 1.00 55.00 241 LYS A N 1
ATOM 1857 C CA . LYS A 1 241 ? -6.320 -8.669 17.094 1.00 55.00 241 LYS A CA 1
ATOM 1858 C C . LYS A 1 241 ? -7.050 -7.332 17.003 1.00 55.00 241 LYS A C 1
ATOM 1860 O O . LYS A 1 241 ? -6.705 -6.516 16.144 1.00 55.00 241 LYS A O 1
ATOM 1865 N N . ALA A 1 242 ? -7.969 -7.082 17.935 1.00 52.62 242 ALA A N 1
ATOM 1866 C CA . ALA A 1 242 ? -8.399 -5.729 18.285 1.00 52.62 242 ALA A CA 1
ATOM 1867 C C . ALA A 1 242 ? -7.220 -5.036 18.994 1.00 52.62 242 ALA A C 1
ATOM 1869 O O . ALA A 1 242 ? -7.136 -4.992 20.218 1.00 52.62 242 ALA A O 1
ATOM 1870 N N . LEU A 1 243 ? -6.199 -4.649 18.223 1.00 52.41 243 LEU A N 1
ATOM 1871 C CA . LEU A 1 243 ? -5.055 -3.910 18.754 1.00 52.41 243 LEU A CA 1
ATOM 1872 C C . LEU A 1 243 ? -5.503 -2.492 19.109 1.00 52.41 243 LEU A C 1
ATOM 1874 O O . LEU A 1 243 ? -6.403 -1.978 18.446 1.00 52.41 243 LEU A O 1
ATOM 1878 N N . PRO A 1 244 ? -4.840 -1.830 20.073 1.00 53.62 244 PRO A N 1
ATOM 1879 C CA . PRO A 1 244 ? -5.046 -0.413 20.301 1.00 53.62 244 PRO A CA 1
ATOM 1880 C C . PRO A 1 244 ? -4.838 0.387 19.007 1.00 53.62 244 PRO A C 1
ATOM 1882 O O . PRO A 1 244 ? -3.723 0.507 18.484 1.00 53.62 244 PRO A O 1
ATOM 1885 N N . ARG A 1 245 ? -5.960 0.865 18.461 1.00 65.75 245 ARG A N 1
ATOM 1886 C CA . ARG A 1 245 ? -6.117 1.420 17.110 1.00 65.75 245 ARG A CA 1
ATOM 1887 C C . ARG A 1 245 ? -5.342 2.726 16.934 1.00 65.75 245 ARG A C 1
ATOM 1889 O O . ARG A 1 245 ? -4.677 2.923 15.915 1.00 65.75 245 ARG A O 1
ATOM 1896 N N . GLY A 1 246 ? -5.344 3.575 17.963 1.00 65.81 246 GLY A N 1
ATOM 1897 C CA . GLY A 1 246 ? -4.644 4.858 17.950 1.00 65.81 246 GLY A CA 1
ATOM 1898 C C . GLY A 1 246 ? -3.123 4.703 17.877 1.00 65.81 246 GLY A C 1
ATOM 1899 O O . GLY A 1 246 ? -2.460 5.439 17.147 1.00 65.81 246 GLY A O 1
ATOM 1900 N N . GLY A 1 247 ? -2.545 3.716 18.568 1.00 71.88 247 GLY A N 1
ATOM 1901 C CA . GLY A 1 247 ? -1.090 3.513 18.595 1.00 71.88 247 GLY A CA 1
ATOM 1902 C C . GLY A 1 247 ? -0.506 3.160 17.222 1.00 71.88 247 GLY A C 1
ATOM 1903 O O . GLY A 1 247 ? 0.502 3.732 16.802 1.00 71.88 247 GLY A O 1
ATOM 1904 N N . LEU A 1 248 ? -1.180 2.273 16.481 1.00 75.75 248 LEU A N 1
ATOM 1905 C CA . LEU A 1 248 ? -0.789 1.894 15.116 1.00 75.75 248 LEU A CA 1
ATOM 1906 C C . LEU A 1 248 ? -0.856 3.075 14.145 1.00 75.75 248 LEU A C 1
ATOM 1908 O O . LEU A 1 248 ? 0.013 3.210 13.282 1.00 75.75 248 LEU A O 1
ATOM 1912 N N . PHE A 1 249 ? -1.857 3.941 14.299 1.00 77.81 249 PHE A N 1
ATOM 1913 C CA . PHE A 1 249 ? -2.001 5.132 13.473 1.00 77.81 249 PHE A CA 1
ATOM 1914 C C . PHE A 1 249 ? -0.870 6.137 13.678 1.00 77.81 249 PHE A C 1
ATOM 1916 O O . PHE A 1 249 ? -0.244 6.562 12.705 1.00 77.81 249 PHE A O 1
ATOM 1923 N N . HIS A 1 250 ? -0.546 6.458 14.931 1.00 80.06 250 HIS A N 1
ATOM 1924 C CA . HIS A 1 250 ? 0.575 7.345 15.244 1.00 80.06 250 HIS A CA 1
ATOM 1925 C C . HIS A 1 250 ? 1.914 6.754 14.793 1.00 80.06 250 HIS A C 1
ATOM 1927 O O . HIS A 1 250 ? 2.766 7.480 14.279 1.00 80.06 250 HIS A O 1
ATOM 1933 N N . TYR A 1 251 ? 2.094 5.439 14.947 1.00 82.94 251 TYR A N 1
ATOM 1934 C CA . TYR A 1 251 ? 3.271 4.739 14.440 1.00 82.94 251 TYR A CA 1
ATOM 1935 C C . TYR A 1 251 ? 3.399 4.903 12.920 1.00 82.94 251 TYR A C 1
ATOM 1937 O O . TYR A 1 251 ? 4.431 5.367 12.444 1.00 82.94 251 TYR A O 1
ATOM 1945 N N . TRP A 1 252 ? 2.329 4.619 12.170 1.00 85.50 252 TRP A N 1
ATOM 1946 C CA . TRP A 1 252 ? 2.293 4.786 10.717 1.00 85.50 252 TRP A CA 1
ATOM 1947 C C . TRP A 1 252 ? 2.592 6.223 10.279 1.00 85.50 252 TRP A C 1
ATOM 1949 O O . TRP A 1 252 ? 3.433 6.436 9.408 1.00 85.50 252 TRP A O 1
ATOM 1959 N N . GLN A 1 253 ? 1.956 7.218 10.905 1.00 88.56 253 GLN A N 1
ATOM 1960 C CA . GLN A 1 253 ? 2.190 8.625 10.577 1.00 88.56 253 GLN A CA 1
ATOM 1961 C C . GLN A 1 253 ? 3.658 9.017 10.783 1.00 88.56 253 GLN A C 1
ATOM 1963 O O . GLN A 1 253 ? 4.244 9.680 9.928 1.00 88.56 253 GLN A O 1
ATOM 1968 N N . ARG A 1 254 ? 4.278 8.581 11.885 1.00 89.38 254 ARG A N 1
ATOM 1969 C CA . ARG A 1 254 ? 5.701 8.839 12.148 1.00 89.38 254 ARG A CA 1
ATOM 1970 C C . ARG A 1 254 ? 6.607 8.127 11.154 1.00 89.38 254 ARG A C 1
ATOM 1972 O O . ARG A 1 254 ? 7.572 8.733 10.704 1.00 89.38 254 ARG A O 1
ATOM 1979 N N . SER A 1 255 ? 6.291 6.888 10.775 1.00 88.69 255 SER A N 1
ATOM 1980 C CA . SER A 1 255 ? 7.027 6.176 9.727 1.00 88.69 255 SER A CA 1
ATOM 1981 C C . SER A 1 255 ? 6.976 6.915 8.389 1.00 88.69 255 SER A C 1
ATOM 1983 O O . SER A 1 255 ? 8.002 7.009 7.727 1.00 88.69 255 SER A O 1
ATOM 1985 N N . VAL A 1 256 ? 5.827 7.493 8.013 1.00 90.81 256 VAL A N 1
ATOM 1986 C CA . VAL A 1 256 ? 5.700 8.304 6.787 1.00 90.81 256 VAL A CA 1
ATOM 1987 C C . VAL A 1 256 ? 6.539 9.582 6.870 1.00 90.81 256 VAL A C 1
ATOM 1989 O O . VAL A 1 256 ? 7.254 9.892 5.923 1.00 90.81 256 VAL A O 1
ATOM 1992 N N . ILE A 1 257 ? 6.496 10.302 7.997 1.00 91.06 257 ILE A N 1
ATOM 1993 C CA . ILE A 1 257 ? 7.297 11.524 8.200 1.00 91.06 257 ILE A CA 1
ATOM 1994 C C . ILE A 1 257 ? 8.795 11.210 8.120 1.00 91.06 257 ILE A C 1
ATOM 1996 O O . ILE A 1 257 ? 9.536 11.911 7.434 1.00 91.06 257 ILE A O 1
ATOM 2000 N N . LEU A 1 258 ? 9.238 10.135 8.777 1.00 90.06 258 LEU A N 1
ATOM 2001 C CA . LEU A 1 258 ? 10.630 9.692 8.726 1.00 90.06 258 LEU A CA 1
ATOM 2002 C C . LEU A 1 258 ? 11.024 9.255 7.312 1.00 90.06 258 LEU A C 1
ATOM 2004 O O . LEU A 1 258 ? 12.070 9.668 6.833 1.00 90.06 258 LEU A O 1
ATOM 2008 N N . ALA A 1 259 ? 10.190 8.492 6.601 1.00 89.00 259 ALA A N 1
ATOM 2009 C CA . ALA A 1 259 ? 10.475 8.090 5.222 1.00 89.00 259 ALA A CA 1
ATOM 2010 C C . ALA A 1 259 ? 10.601 9.297 4.275 1.00 89.00 259 ALA A C 1
ATOM 2012 O O . ALA A 1 259 ? 11.518 9.343 3.457 1.00 89.00 259 ALA A O 1
ATOM 2013 N N . ALA A 1 260 ? 9.729 10.301 4.421 1.00 90.88 260 ALA A N 1
ATOM 2014 C CA . ALA A 1 260 ? 9.815 11.546 3.661 1.00 90.88 260 ALA A CA 1
ATOM 2015 C C . ALA A 1 260 ? 11.101 12.324 3.988 1.00 90.88 260 ALA A C 1
ATOM 2017 O O . ALA A 1 260 ? 11.792 12.773 3.077 1.00 90.88 260 ALA A O 1
ATOM 2018 N N . GLY A 1 261 ? 11.463 12.428 5.273 1.00 91.00 261 GLY A N 1
ATOM 2019 C CA . GLY A 1 261 ? 12.723 13.038 5.704 1.00 91.00 261 GLY A CA 1
ATOM 2020 C C . GLY A 1 261 ? 13.954 12.297 5.175 1.00 91.00 261 GLY A C 1
ATOM 2021 O O . GLY A 1 261 ? 14.902 12.935 4.727 1.00 91.00 261 GLY A O 1
ATOM 2022 N N . PHE A 1 262 ? 13.920 10.961 5.155 1.00 89.88 262 PHE A N 1
ATOM 2023 C CA . PHE A 1 262 ? 14.994 10.123 4.610 1.00 89.88 262 PHE A CA 1
ATOM 2024 C C . PHE A 1 262 ? 15.178 10.403 3.121 1.00 89.88 262 PHE A C 1
ATOM 2026 O O . PHE A 1 262 ? 16.273 10.747 2.686 1.00 89.88 262 PHE A O 1
ATOM 2033 N N . GLY A 1 263 ? 14.089 10.301 2.351 1.00 87.50 263 GLY A N 1
ATOM 2034 C CA . GLY A 1 263 ? 14.105 10.536 0.910 1.00 87.50 263 GLY A CA 1
ATOM 2035 C C . GLY A 1 263 ? 14.565 11.949 0.558 1.00 87.50 263 GLY A C 1
ATOM 2036 O O . GLY A 1 263 ? 15.361 12.112 -0.361 1.00 87.50 263 GLY A O 1
ATOM 2037 N N . ALA A 1 264 ? 14.138 12.959 1.323 1.00 90.06 264 ALA A N 1
ATOM 2038 C CA . ALA A 1 264 ? 14.571 14.339 1.128 1.00 90.06 264 ALA A CA 1
ATOM 2039 C C . ALA A 1 264 ? 16.070 14.525 1.405 1.00 90.06 264 ALA A C 1
ATOM 2041 O O . ALA A 1 264 ? 16.756 15.126 0.587 1.00 90.06 264 ALA A O 1
ATOM 2042 N N . LEU A 1 265 ? 16.597 13.993 2.516 1.00 89.94 265 LEU A N 1
ATOM 2043 C CA . LEU A 1 265 ? 18.020 14.111 2.860 1.00 89.94 265 LEU A CA 1
ATOM 2044 C C . LEU A 1 265 ? 18.919 13.367 1.865 1.00 89.94 265 LEU A C 1
ATOM 2046 O O . LEU A 1 265 ? 19.937 13.909 1.437 1.00 89.94 265 LEU A O 1
ATOM 2050 N N . ILE A 1 266 ? 18.526 12.156 1.459 1.00 86.62 266 ILE A N 1
ATOM 2051 C CA . ILE A 1 266 ? 19.257 11.390 0.444 1.00 86.62 266 ILE A CA 1
ATOM 2052 C C . ILE A 1 266 ? 19.176 12.084 -0.916 1.00 86.62 266 ILE A C 1
ATOM 2054 O O . ILE A 1 266 ? 20.208 12.280 -1.550 1.00 86.62 266 ILE A O 1
ATOM 2058 N N . GLY A 1 267 ? 17.996 12.538 -1.342 1.00 84.62 267 GLY A N 1
ATOM 2059 C CA . GLY A 1 267 ? 17.843 13.300 -2.583 1.00 84.62 267 GLY A CA 1
ATOM 2060 C C . GLY A 1 267 ? 18.700 14.569 -2.593 1.00 84.62 267 GLY A C 1
ATOM 2061 O O . GLY A 1 267 ? 19.433 14.813 -3.549 1.00 84.62 267 GLY A O 1
ATOM 2062 N N . LEU A 1 268 ? 18.700 15.323 -1.490 1.00 86.25 268 LEU A N 1
ATOM 2063 C CA . LEU A 1 268 ? 19.523 16.519 -1.320 1.00 86.25 268 LEU A CA 1
ATOM 2064 C C . LEU A 1 268 ? 21.021 16.199 -1.459 1.00 86.25 268 LEU A C 1
ATOM 2066 O O . LEU A 1 268 ? 21.740 16.933 -2.140 1.00 86.25 268 LEU A O 1
ATOM 2070 N N . SER A 1 269 ? 21.471 15.080 -0.875 1.00 83.69 269 SER A N 1
ATOM 2071 C CA . SER A 1 269 ? 22.866 14.624 -0.955 1.00 83.69 269 SER A CA 1
ATOM 2072 C C . SER A 1 269 ? 23.328 14.314 -2.383 1.00 83.69 269 SER A C 1
ATOM 2074 O O . SER A 1 269 ? 24.509 14.458 -2.683 1.00 83.69 269 SER A O 1
ATOM 2076 N N . LEU A 1 270 ? 22.398 13.950 -3.275 1.00 79.44 270 LEU A N 1
ATOM 2077 C CA . LEU A 1 270 ? 22.675 13.685 -4.689 1.00 79.44 270 LEU A CA 1
ATOM 2078 C C . LEU A 1 270 ? 22.657 14.962 -5.545 1.00 79.44 270 LEU A C 1
ATOM 2080 O O . LEU A 1 270 ? 23.296 15.007 -6.595 1.00 79.44 270 LEU A O 1
ATOM 2084 N N . THR A 1 271 ? 21.935 16.001 -5.114 1.00 83.25 271 THR A N 1
ATOM 2085 C CA . THR A 1 271 ? 21.761 17.242 -5.892 1.00 83.25 271 THR A CA 1
ATOM 2086 C C . THR A 1 271 ? 22.725 18.365 -5.523 1.00 83.25 271 THR A C 1
ATOM 2088 O O . THR A 1 271 ? 23.067 19.175 -6.383 1.00 83.25 271 THR A O 1
ATOM 2091 N N . LEU A 1 272 ? 23.143 18.459 -4.256 1.00 84.00 272 LEU A N 1
ATOM 2092 C CA . LEU A 1 272 ? 23.959 19.579 -3.788 1.00 84.00 272 LEU A CA 1
ATOM 2093 C C . LEU A 1 272 ? 25.410 19.436 -4.264 1.00 84.00 272 LEU A C 1
ATOM 2095 O O . LEU A 1 272 ? 26.036 18.439 -3.909 1.00 84.00 272 LEU A O 1
ATOM 2099 N N . PRO A 1 273 ? 25.989 20.435 -4.959 1.00 75.19 273 PRO A N 1
ATOM 2100 C CA . PRO A 1 273 ? 27.345 20.346 -5.507 1.00 75.19 273 PRO A CA 1
ATOM 2101 C C . PRO A 1 273 ? 28.404 19.948 -4.468 1.00 75.19 273 PRO A C 1
ATOM 2103 O O . PRO A 1 273 ? 29.149 19.005 -4.688 1.00 75.19 273 PRO A O 1
ATOM 2106 N N . GLY A 1 274 ? 28.397 20.573 -3.284 1.00 76.88 274 GLY A N 1
ATOM 2107 C CA . GLY A 1 274 ? 29.395 20.290 -2.240 1.00 76.88 274 GLY A CA 1
ATOM 2108 C C . GLY A 1 274 ? 29.275 18.916 -1.566 1.00 76.88 274 GLY A C 1
ATOM 2109 O O . GLY A 1 274 ? 30.226 18.462 -0.944 1.00 76.88 274 GLY A O 1
ATOM 2110 N N . VAL A 1 275 ? 28.120 18.251 -1.673 1.00 73.44 275 VAL A N 1
ATOM 2111 C CA . VAL A 1 275 ? 27.889 16.894 -1.132 1.00 73.44 275 VAL A CA 1
ATOM 2112 C C . VAL A 1 275 ? 28.010 15.847 -2.245 1.00 73.44 275 VAL A C 1
ATOM 2114 O O . VAL A 1 275 ? 28.369 14.699 -1.993 1.00 73.44 275 VAL A O 1
ATOM 2117 N N . ARG A 1 276 ? 27.769 16.253 -3.495 1.00 73.00 276 ARG A N 1
ATOM 2118 C CA . ARG A 1 276 ? 27.925 15.421 -4.683 1.00 73.00 276 ARG A CA 1
ATOM 2119 C C . ARG A 1 276 ? 29.382 15.018 -4.905 1.00 73.00 276 ARG A C 1
ATOM 2121 O O . ARG A 1 276 ? 29.620 13.898 -5.324 1.00 73.00 276 ARG A O 1
ATOM 2128 N N . ASP A 1 277 ? 30.354 15.849 -4.566 1.00 75.19 277 ASP A N 1
ATOM 2129 C CA . ASP A 1 277 ? 31.761 15.475 -4.772 1.00 75.19 277 ASP A CA 1
ATOM 2130 C C . ASP A 1 277 ? 32.311 14.529 -3.684 1.00 75.19 277 ASP A C 1
ATOM 2132 O O . ASP A 1 277 ? 33.452 14.085 -3.769 1.00 75.19 277 ASP A O 1
ATOM 2136 N N . LEU A 1 278 ? 31.514 14.185 -2.662 1.00 75.25 278 LEU A N 1
ATOM 2137 C CA . LEU A 1 278 ? 31.906 13.204 -1.648 1.00 75.25 278 LEU A CA 1
ATOM 2138 C C . LEU A 1 278 ? 31.959 11.791 -2.234 1.00 75.25 278 LEU A C 1
ATOM 2140 O O . LEU A 1 278 ? 31.038 11.370 -2.943 1.00 75.25 278 LEU A O 1
ATOM 2144 N N . ASP A 1 279 ? 32.976 11.030 -1.820 1.00 78.81 279 ASP A N 1
ATOM 2145 C CA . ASP A 1 279 ? 33.099 9.615 -2.161 1.00 78.81 279 ASP A CA 1
ATOM 2146 C C . ASP A 1 279 ? 31.816 8.845 -1.831 1.00 78.81 279 ASP A C 1
ATOM 2148 O O . ASP A 1 279 ? 31.168 9.052 -0.797 1.00 78.81 279 ASP A O 1
ATOM 2152 N N . SER A 1 280 ? 31.487 7.874 -2.685 1.00 77.44 280 SER A N 1
ATOM 2153 C CA . SER A 1 280 ? 30.297 7.024 -2.548 1.00 77.44 280 SER A CA 1
ATOM 2154 C C . SER A 1 280 ? 30.195 6.345 -1.175 1.00 77.44 280 SER A C 1
ATOM 2156 O O . SER A 1 280 ? 29.092 6.140 -0.665 1.00 77.44 280 SER A O 1
ATOM 2158 N N . ILE A 1 281 ? 31.336 6.063 -0.533 1.00 82.44 281 ILE A N 1
ATOM 2159 C CA . ILE A 1 281 ? 31.409 5.502 0.823 1.00 82.44 281 ILE A CA 1
ATOM 2160 C C . ILE A 1 281 ? 30.706 6.419 1.833 1.00 82.44 281 ILE A C 1
ATOM 2162 O O . ILE A 1 281 ? 29.916 5.940 2.647 1.00 82.44 281 ILE A O 1
ATOM 2166 N N . TYR A 1 282 ? 30.914 7.736 1.758 1.00 82.62 282 TYR A N 1
ATOM 2167 C CA . TYR A 1 282 ? 30.289 8.687 2.680 1.00 82.62 282 TYR A CA 1
ATOM 2168 C C . TYR A 1 282 ? 28.778 8.787 2.482 1.00 82.62 282 TYR A C 1
ATOM 2170 O O . TYR A 1 282 ? 28.047 8.953 3.456 1.00 82.62 282 TYR A O 1
ATOM 2178 N N . ARG A 1 283 ? 28.281 8.619 1.252 1.00 80.88 283 ARG A N 1
ATOM 2179 C CA . ARG A 1 283 ? 26.836 8.604 0.973 1.00 80.88 283 ARG A CA 1
ATOM 2180 C C . ARG A 1 283 ? 26.160 7.355 1.537 1.00 80.88 283 ARG A C 1
ATOM 2182 O O . ARG A 1 283 ? 25.089 7.450 2.133 1.00 80.88 283 ARG A O 1
ATOM 2189 N N . VAL A 1 284 ? 26.803 6.193 1.409 1.00 83.94 284 VAL A N 1
ATOM 2190 C CA . VAL A 1 284 ? 26.320 4.940 2.013 1.00 83.94 284 VAL A CA 1
ATOM 2191 C C . VAL A 1 284 ? 26.388 5.014 3.544 1.00 83.94 284 VAL A C 1
ATOM 2193 O O . VAL A 1 284 ? 25.4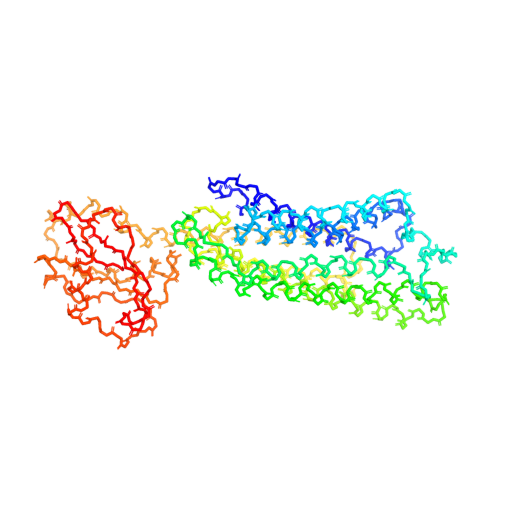37 4.619 4.223 1.00 83.94 284 VAL A O 1
ATOM 2196 N N . LEU A 1 285 ? 27.458 5.586 4.107 1.00 86.88 285 LEU A N 1
ATOM 2197 C CA . LEU A 1 285 ? 27.566 5.841 5.548 1.00 86.88 285 LEU A CA 1
ATOM 2198 C C . LEU A 1 285 ? 26.473 6.797 6.040 1.00 86.88 285 LEU A C 1
ATOM 2200 O O . LEU A 1 285 ? 25.831 6.523 7.049 1.00 86.88 285 LEU A O 1
ATOM 2204 N N . LEU A 1 286 ? 26.192 7.874 5.305 1.00 87.12 286 LEU A N 1
ATOM 2205 C CA . LEU A 1 286 ? 25.100 8.793 5.621 1.00 87.12 286 LEU A CA 1
ATOM 2206 C C . LEU A 1 286 ? 23.743 8.079 5.589 1.00 87.12 286 LEU A C 1
ATOM 2208 O O . LEU A 1 286 ? 22.954 8.221 6.520 1.00 87.12 286 LEU A O 1
ATOM 2212 N N . ALA A 1 287 ? 23.474 7.275 4.557 1.00 87.75 287 ALA A N 1
ATOM 2213 C CA . ALA A 1 287 ? 22.226 6.526 4.441 1.00 87.75 287 ALA A CA 1
ATOM 2214 C C . ALA A 1 287 ? 22.041 5.517 5.583 1.00 87.75 287 ALA A C 1
ATOM 2216 O O . ALA A 1 287 ? 20.959 5.426 6.167 1.00 87.75 287 ALA A O 1
ATOM 2217 N N . THR A 1 288 ? 23.097 4.787 5.941 1.00 90.06 288 THR A N 1
ATOM 2218 C CA . THR A 1 288 ? 23.067 3.824 7.052 1.00 90.06 288 THR A CA 1
ATOM 2219 C C . THR A 1 288 ? 22.931 4.512 8.412 1.00 90.06 288 THR A C 1
ATOM 2221 O O . THR A 1 288 ? 22.132 4.057 9.235 1.00 90.06 288 THR A O 1
ATOM 2224 N N . LEU A 1 289 ? 23.620 5.636 8.638 1.00 92.00 289 LEU A N 1
ATOM 2225 C CA . LEU A 1 289 ? 23.476 6.474 9.834 1.00 92.00 289 LEU A CA 1
ATOM 2226 C C . LEU A 1 289 ? 22.051 7.032 9.976 1.00 92.00 289 LEU A C 1
ATOM 2228 O O . LEU A 1 289 ? 21.451 6.948 11.046 1.00 92.00 289 LEU A O 1
ATOM 2232 N N . LEU A 1 290 ? 21.479 7.572 8.897 1.00 91.19 290 LEU A N 1
ATOM 2233 C CA . LEU A 1 290 ? 20.108 8.082 8.904 1.00 91.19 290 LEU A CA 1
ATOM 2234 C C . LEU A 1 290 ? 19.102 6.960 9.174 1.00 91.19 290 LEU A C 1
ATOM 2236 O O . LEU A 1 290 ? 18.219 7.123 10.014 1.00 91.19 290 LEU A O 1
ATOM 2240 N N . MET A 1 291 ? 19.257 5.802 8.525 1.00 89.88 291 MET A N 1
ATOM 2241 C CA . MET A 1 291 ? 18.373 4.652 8.733 1.00 89.88 291 MET A CA 1
ATOM 2242 C C . MET A 1 291 ? 18.435 4.143 10.182 1.00 89.88 291 MET A C 1
ATOM 2244 O O . MET A 1 291 ? 17.395 3.900 10.799 1.00 89.88 291 MET A O 1
ATOM 2248 N N . THR A 1 292 ? 19.637 4.014 10.753 1.00 92.38 292 THR A N 1
ATOM 2249 C CA . THR A 1 292 ? 19.816 3.583 12.151 1.00 92.38 292 THR A CA 1
ATOM 2250 C C . THR A 1 292 ? 19.237 4.591 13.138 1.00 92.38 292 THR A C 1
ATOM 2252 O O . THR A 1 292 ? 18.481 4.193 14.027 1.00 92.38 292 THR A O 1
ATOM 2255 N N . LEU A 1 293 ? 19.497 5.890 12.954 1.00 91.00 293 LEU A N 1
ATOM 2256 C CA . LEU A 1 293 ? 18.910 6.946 13.779 1.00 91.00 293 LEU A CA 1
ATOM 2257 C C . LEU A 1 293 ? 17.378 6.931 13.703 1.00 91.00 293 LEU A C 1
ATOM 2259 O O . LEU A 1 293 ? 16.697 7.045 14.722 1.00 91.00 293 LEU A O 1
ATOM 2263 N N . PHE A 1 294 ? 16.817 6.749 12.509 1.00 89.94 294 PHE A N 1
ATOM 2264 C CA . PHE A 1 294 ? 15.370 6.733 12.306 1.00 89.94 294 PHE A CA 1
ATOM 2265 C C . PHE A 1 294 ? 14.723 5.531 12.981 1.00 89.94 294 PHE A C 1
ATOM 2267 O O . PHE A 1 294 ? 13.699 5.683 13.650 1.00 89.94 294 PHE A O 1
ATOM 2274 N N . TYR A 1 295 ? 15.336 4.353 12.870 1.00 89.00 295 TYR A N 1
ATOM 2275 C CA . TYR A 1 295 ? 14.862 3.159 13.560 1.00 89.00 295 TYR A CA 1
ATOM 2276 C C . TYR A 1 295 ? 14.957 3.301 15.088 1.00 89.00 295 TYR A C 1
ATOM 2278 O O . TYR A 1 295 ? 14.031 2.916 15.807 1.00 89.00 295 TYR A O 1
ATOM 2286 N N . ALA A 1 296 ? 16.027 3.916 15.598 1.00 90.44 296 ALA A N 1
ATOM 2287 C CA . ALA A 1 296 ? 16.187 4.203 17.021 1.00 90.44 296 ALA A CA 1
ATOM 2288 C C . ALA A 1 296 ? 15.111 5.178 17.535 1.00 90.44 296 ALA A C 1
ATOM 2290 O O . ALA A 1 296 ? 14.432 4.884 18.516 1.00 90.44 296 ALA A O 1
ATOM 2291 N N . LEU A 1 297 ? 14.876 6.293 16.836 1.00 88.75 297 LEU A N 1
ATOM 2292 C CA . LEU A 1 297 ? 13.855 7.278 17.212 1.00 88.75 297 LEU A CA 1
ATOM 2293 C C . LEU A 1 297 ? 12.436 6.701 17.135 1.00 88.75 297 LEU A C 1
ATOM 2295 O O . LEU A 1 297 ? 11.623 6.917 18.038 1.00 88.75 297 LEU A O 1
ATOM 2299 N N . LEU A 1 298 ? 12.132 5.947 16.073 1.00 88.06 298 LEU A N 1
ATOM 2300 C CA . LEU A 1 298 ? 10.831 5.310 15.895 1.00 88.06 298 LEU A CA 1
ATOM 2301 C C . LEU A 1 298 ? 10.575 4.261 16.984 1.00 88.06 298 LEU A C 1
ATOM 2303 O O . LEU A 1 298 ? 9.483 4.239 17.557 1.00 88.06 298 LEU A O 1
ATOM 2307 N N . SER A 1 299 ? 11.569 3.421 17.293 1.00 85.50 299 SER A N 1
ATOM 2308 C CA . SER A 1 299 ? 11.448 2.379 18.317 1.00 85.50 299 SER A CA 1
ATOM 2309 C C . SER A 1 299 ? 11.304 2.983 19.714 1.00 85.50 299 SER A C 1
ATOM 2311 O O . SER A 1 299 ? 10.326 2.670 20.396 1.00 85.50 299 SER A O 1
ATOM 2313 N N . TRP A 1 300 ? 12.162 3.939 20.085 1.00 86.81 300 TRP A N 1
ATOM 2314 C CA . TRP A 1 300 ? 12.079 4.672 21.350 1.00 86.81 300 TRP A CA 1
ATOM 2315 C C . TRP A 1 300 ? 10.706 5.310 21.542 1.00 86.81 300 TRP A C 1
ATOM 2317 O O . TRP A 1 300 ? 10.040 5.110 22.559 1.00 86.81 300 TRP A O 1
ATOM 2327 N N . ARG A 1 301 ? 10.239 6.067 20.542 1.00 87.75 301 ARG A N 1
ATOM 2328 C CA . ARG A 1 301 ? 8.960 6.770 20.648 1.00 87.75 301 ARG A CA 1
ATOM 2329 C C . ARG A 1 301 ? 7.780 5.799 20.694 1.00 87.75 301 ARG A C 1
ATOM 2331 O O . ARG A 1 301 ? 6.820 6.058 21.414 1.00 87.75 301 ARG A O 1
ATOM 2338 N N . SER A 1 302 ? 7.845 4.686 19.961 1.00 81.94 302 SER A N 1
ATOM 2339 C CA . SER A 1 302 ? 6.816 3.641 20.021 1.00 81.94 302 SER A CA 1
ATOM 2340 C C . SER A 1 302 ? 6.743 2.972 21.397 1.00 81.94 302 SER A C 1
ATOM 2342 O O . SER A 1 302 ? 5.647 2.715 21.891 1.00 81.94 302 SER A O 1
ATOM 2344 N N . TYR A 1 303 ? 7.894 2.753 22.038 1.00 83.69 303 TYR A N 1
ATOM 2345 C CA . TYR A 1 303 ? 7.980 2.181 23.376 1.00 83.69 303 TYR A CA 1
ATOM 2346 C C . TYR A 1 303 ? 7.404 3.140 24.425 1.00 83.69 303 TYR A C 1
ATOM 2348 O O . TYR A 1 303 ? 6.530 2.756 25.194 1.00 83.69 303 TYR A O 1
ATOM 2356 N N . ALA A 1 304 ? 7.806 4.414 24.390 1.00 83.62 304 ALA A N 1
ATOM 2357 C CA . ALA A 1 304 ? 7.315 5.431 25.322 1.00 83.62 304 ALA A CA 1
ATOM 2358 C C . ALA A 1 304 ? 5.796 5.672 25.217 1.00 83.62 304 ALA A C 1
ATOM 2360 O O . ALA A 1 304 ? 5.136 5.954 26.215 1.00 83.62 304 ALA A O 1
ATOM 2361 N N . ASP A 1 305 ? 5.219 5.581 24.016 1.00 80.12 305 ASP A N 1
ATOM 2362 C CA . ASP A 1 305 ? 3.764 5.663 23.843 1.00 80.12 305 ASP A CA 1
ATOM 2363 C C . ASP A 1 305 ? 3.055 4.432 24.412 1.00 80.12 305 ASP A C 1
ATOM 2365 O O . ASP A 1 305 ? 2.012 4.565 25.052 1.00 80.12 305 ASP A O 1
ATOM 2369 N N . ARG A 1 306 ? 3.637 3.242 24.216 1.00 77.44 306 ARG A N 1
ATOM 2370 C CA . ARG A 1 306 ? 3.103 1.998 24.770 1.00 77.44 306 ARG A CA 1
ATOM 2371 C C . ARG A 1 306 ? 3.097 2.027 26.295 1.00 77.44 306 ARG A C 1
ATOM 2373 O O . ARG A 1 306 ? 2.066 1.703 26.873 1.00 77.44 306 ARG A O 1
ATOM 2380 N N . GLU A 1 307 ? 4.183 2.465 26.922 1.00 81.50 307 GLU A N 1
ATOM 2381 C CA . GLU A 1 307 ? 4.276 2.550 28.383 1.00 81.50 307 GLU A CA 1
ATOM 2382 C C . GLU A 1 307 ? 3.206 3.489 28.949 1.00 81.50 307 GLU A C 1
ATOM 2384 O O . GLU A 1 307 ? 2.386 3.075 29.763 1.00 81.50 307 GLU A O 1
ATOM 2389 N N . ARG A 1 308 ? 3.095 4.707 28.394 1.00 79.94 308 ARG A N 1
ATOM 2390 C CA . ARG A 1 308 ? 2.061 5.677 28.794 1.00 79.94 308 ARG A CA 1
ATOM 2391 C C . ARG A 1 308 ? 0.643 5.129 28.642 1.00 79.94 308 ARG A C 1
ATOM 2393 O O . ARG A 1 308 ? -0.208 5.390 29.488 1.00 79.94 308 ARG A O 1
ATOM 2400 N N . SER A 1 309 ? 0.382 4.373 27.573 1.00 72.38 309 SER A N 1
ATOM 2401 C CA . SER A 1 309 ? -0.922 3.732 27.369 1.00 72.38 309 SER A CA 1
ATOM 2402 C C . SER A 1 309 ? -1.188 2.611 28.381 1.00 72.38 309 SER A C 1
ATOM 2404 O O . SER A 1 309 ? -2.301 2.491 28.885 1.00 72.38 309 SER A O 1
ATOM 2406 N N . MET A 1 310 ? -0.171 1.811 28.720 1.00 76.00 310 MET A N 1
ATOM 2407 C CA . MET A 1 310 ? -0.291 0.726 29.694 1.00 76.00 310 MET A CA 1
ATOM 2408 C C . MET A 1 310 ? -0.488 1.266 31.110 1.00 76.00 310 MET A C 1
ATOM 2410 O O . MET A 1 310 ? -1.357 0.768 31.823 1.00 76.00 310 MET A O 1
ATOM 2414 N N . ASP A 1 311 ? 0.238 2.318 31.484 1.00 78.25 311 ASP A N 1
ATOM 2415 C CA . ASP A 1 311 ? 0.070 3.009 32.763 1.00 78.25 311 ASP A CA 1
ATOM 2416 C C . ASP A 1 311 ? -1.338 3.591 32.913 1.00 78.25 311 ASP A C 1
ATOM 2418 O O . ASP A 1 311 ? -1.974 3.414 33.953 1.00 78.25 311 ASP A O 1
ATOM 2422 N N . ALA A 1 312 ? -1.869 4.213 31.855 1.00 73.25 312 ALA A N 1
ATOM 2423 C CA . ALA A 1 312 ? -3.223 4.763 31.851 1.00 73.25 312 ALA A CA 1
ATOM 2424 C C . ALA A 1 312 ? -4.322 3.685 31.935 1.00 73.25 312 ALA A C 1
ATOM 2426 O O . ALA A 1 312 ? -5.392 3.944 32.485 1.00 73.25 312 ALA A O 1
ATOM 2427 N N . LEU A 1 313 ? -4.075 2.477 31.416 1.00 70.31 313 LEU A N 1
ATOM 2428 C CA . LEU A 1 313 ? -5.019 1.350 31.464 1.00 70.31 313 LEU A CA 1
ATOM 2429 C C . LEU A 1 313 ? -4.882 0.493 32.730 1.00 70.31 313 LEU A C 1
ATOM 2431 O O . LEU A 1 313 ? -5.802 -0.258 33.067 1.00 70.31 313 LEU A O 1
ATOM 2435 N N . ARG A 1 314 ? -3.765 0.615 33.457 1.00 72.00 314 ARG A N 1
ATOM 2436 C CA . ARG A 1 314 ? -3.477 -0.136 34.687 1.00 72.00 314 ARG A CA 1
ATOM 2437 C C . ARG A 1 314 ? -4.624 -0.110 35.708 1.00 72.00 314 ARG A C 1
ATOM 2439 O O . ARG A 1 314 ? -4.912 -1.177 36.245 1.00 72.00 314 ARG A O 1
ATOM 2446 N N . PRO A 1 315 ? -5.331 1.015 35.951 1.00 66.94 315 PRO A N 1
ATOM 2447 C CA . PRO A 1 315 ? -6.451 1.054 36.894 1.00 66.94 315 PRO A CA 1
ATOM 2448 C C . PRO A 1 315 ? -7.635 0.148 36.519 1.00 66.94 315 PRO A C 1
ATOM 2450 O O . PRO A 1 315 ? -8.281 -0.389 37.413 1.00 66.94 315 PRO A O 1
ATOM 2453 N N . PHE A 1 316 ? -7.907 -0.069 35.225 1.00 64.31 316 PHE A N 1
ATOM 2454 C CA . PHE A 1 316 ? -8.990 -0.960 34.780 1.00 64.31 316 PHE A CA 1
ATOM 2455 C C . PHE A 1 316 ? -8.623 -2.439 34.876 1.00 64.31 316 PHE A C 1
ATOM 2457 O O . PHE A 1 316 ? -9.482 -3.272 35.149 1.00 64.31 316 PHE A O 1
ATOM 2464 N N . VAL A 1 317 ? -7.348 -2.767 34.659 1.00 63.91 317 VAL A N 1
ATOM 2465 C CA . VAL A 1 317 ? -6.844 -4.147 34.732 1.00 63.91 317 VAL A CA 1
ATOM 2466 C C . VAL A 1 317 ? -6.595 -4.567 36.185 1.00 63.91 317 VAL A C 1
ATOM 2468 O O . VAL A 1 317 ? -6.824 -5.715 36.549 1.00 63.91 317 VAL A O 1
ATOM 2471 N N . ALA A 1 318 ? -6.159 -3.633 37.034 1.00 59.06 318 ALA A N 1
ATOM 2472 C CA . ALA A 1 318 ? -5.824 -3.866 38.438 1.00 59.06 318 ALA A CA 1
ATOM 2473 C C . ALA A 1 318 ? -6.997 -3.625 39.412 1.00 59.06 318 ALA A C 1
ATOM 2475 O O . ALA A 1 318 ? -6.774 -3.510 40.619 1.00 59.06 318 ALA A O 1
ATOM 2476 N N . SER A 1 319 ? -8.245 -3.580 38.928 1.00 54.72 319 SER A N 1
ATOM 2477 C CA . SER A 1 319 ? -9.453 -3.397 39.757 1.00 54.72 319 SER A CA 1
ATOM 2478 C C . SER A 1 319 ? -9.650 -4.477 40.837 1.00 54.72 319 SER A C 1
ATOM 2480 O O . SER A 1 319 ? -10.502 -4.331 41.710 1.00 54.72 319 SER A O 1
ATOM 2482 N N . GLN A 1 320 ? -8.806 -5.513 40.860 1.00 48.88 320 GLN A N 1
ATOM 2483 C CA . GLN A 1 320 ? -8.741 -6.525 41.917 1.00 48.88 320 GLN A CA 1
ATOM 2484 C C . GLN A 1 320 ? -8.370 -5.984 43.315 1.00 48.88 320 GLN A C 1
ATOM 2486 O O . GLN A 1 320 ? -8.519 -6.715 44.286 1.00 48.88 320 GLN A O 1
ATOM 2491 N N . GLN A 1 321 ? -7.949 -4.720 43.469 1.00 52.06 321 GLN A N 1
ATOM 2492 C CA . GLN A 1 321 ? -7.657 -4.127 44.791 1.00 52.06 321 GLN A CA 1
ATOM 2493 C C . GLN A 1 321 ? -8.777 -3.253 45.376 1.00 52.06 321 GLN A C 1
ATOM 2495 O O . GLN A 1 321 ? -8.559 -2.508 46.333 1.00 52.06 321 GLN A O 1
ATOM 2500 N N . LEU A 1 322 ? -9.994 -3.331 44.831 1.00 52.44 322 LEU A N 1
ATOM 2501 C CA . LEU A 1 322 ? -11.150 -2.613 45.382 1.00 52.44 322 LEU A CA 1
ATOM 2502 C C . LEU A 1 322 ? -11.459 -3.075 46.823 1.00 52.44 322 LEU A C 1
ATOM 2504 O O . LEU A 1 322 ? -11.793 -2.253 47.673 1.00 52.44 322 LEU A O 1
ATOM 2508 N N . TYR A 1 323 ? -11.231 -4.360 47.121 1.00 44.97 323 TYR A N 1
ATOM 2509 C CA . TYR A 1 323 ? -11.403 -4.942 48.458 1.00 44.97 323 TYR A CA 1
ATOM 2510 C C . TYR A 1 323 ? -10.366 -4.421 49.474 1.00 44.97 323 TYR A C 1
ATOM 2512 O O . TYR A 1 323 ? -10.733 -3.988 50.563 1.00 44.97 323 TYR A O 1
ATOM 2520 N N . ASP A 1 324 ? -9.085 -4.350 49.087 1.00 53.28 324 ASP A N 1
ATOM 2521 C CA . ASP A 1 324 ? -7.999 -3.805 49.925 1.00 53.28 324 ASP A CA 1
ATOM 2522 C C . ASP A 1 324 ? -8.160 -2.305 50.222 1.00 53.28 324 ASP A C 1
ATOM 2524 O O . ASP A 1 324 ? -7.660 -1.797 51.228 1.00 53.28 324 ASP A O 1
ATOM 2528 N N . ARG A 1 325 ? -8.864 -1.574 49.349 1.00 50.81 325 ARG A N 1
ATOM 2529 C CA . ARG A 1 325 ? -9.105 -0.134 49.509 1.00 50.81 325 ARG A CA 1
ATOM 2530 C C . ARG A 1 325 ? -10.326 0.191 50.362 1.00 50.81 325 ARG A C 1
ATOM 2532 O O . ARG A 1 325 ? -10.271 1.193 51.065 1.00 50.81 325 ARG A O 1
ATOM 2539 N N . MET A 1 326 ? -11.370 -0.647 50.379 1.00 51.28 326 MET A N 1
ATOM 2540 C CA . MET A 1 326 ? -12.494 -0.479 51.322 1.00 51.28 326 MET A CA 1
ATOM 2541 C C . MET A 1 326 ? -12.061 -0.643 52.787 1.00 51.28 326 MET A C 1
ATOM 2543 O O . MET A 1 326 ? -12.702 -0.104 53.684 1.00 51.28 326 MET A O 1
ATOM 2547 N N . LEU A 1 327 ? -10.955 -1.352 53.031 1.00 55.62 327 LEU A N 1
ATOM 2548 C CA . LEU A 1 327 ? -10.374 -1.546 54.361 1.00 55.62 327 LEU A CA 1
ATOM 2549 C C . LEU A 1 327 ? -9.491 -0.371 54.827 1.00 55.62 327 LEU A C 1
ATOM 2551 O O . LEU A 1 327 ? -9.018 -0.386 55.963 1.00 55.62 327 LEU A O 1
ATOM 2555 N N . ARG A 1 328 ? -9.259 0.656 53.989 1.00 51.97 328 ARG A N 1
ATOM 2556 C CA . ARG A 1 328 ? -8.478 1.849 54.361 1.00 51.97 328 ARG A CA 1
ATOM 2557 C C . ARG A 1 328 ? -9.392 3.070 54.554 1.00 51.97 328 ARG A C 1
ATOM 2559 O O . ARG A 1 328 ? -9.970 3.544 53.580 1.00 51.97 328 ARG A O 1
ATOM 2566 N N . PRO A 1 329 ? -9.486 3.637 55.772 1.00 46.44 329 PRO A N 1
ATOM 2567 C CA . PRO A 1 329 ? -10.343 4.780 56.080 1.00 46.44 329 PRO A CA 1
ATOM 2568 C C . PRO A 1 329 ? -9.649 6.099 55.711 1.00 46.44 329 PRO A C 1
ATOM 2570 O O . PRO A 1 329 ? -9.320 6.910 56.572 1.00 46.44 329 PRO A O 1
ATOM 2573 N N . VAL A 1 330 ? -9.377 6.311 54.424 1.00 48.03 330 VAL A N 1
ATOM 2574 C CA . VAL A 1 330 ? -8.920 7.612 53.916 1.00 48.03 330 VAL A CA 1
ATOM 2575 C C . VAL A 1 330 ? -9.942 8.083 52.893 1.00 48.03 330 VAL A C 1
ATOM 2577 O O . VAL A 1 330 ? -10.358 7.295 52.045 1.00 48.03 330 VAL A O 1
ATOM 2580 N N . ALA A 1 331 ? -10.381 9.338 53.036 1.00 47.34 331 ALA A N 1
ATOM 2581 C CA . ALA A 1 331 ? -11.417 9.976 52.226 1.00 47.34 331 ALA A CA 1
ATOM 2582 C C . ALA A 1 331 ? -11.296 9.581 50.742 1.00 47.34 331 ALA A C 1
ATOM 2584 O O . ALA A 1 331 ? -10.183 9.626 50.209 1.00 47.34 331 ALA A O 1
ATOM 2585 N N . PRO A 1 332 ? -12.398 9.169 50.085 1.00 50.28 332 PRO A N 1
ATOM 2586 C CA . PRO A 1 332 ? -12.331 8.696 48.714 1.00 50.28 332 PRO A CA 1
ATOM 2587 C C . PRO A 1 332 ? -11.819 9.844 47.835 1.00 50.28 332 PRO A C 1
ATOM 2589 O O . PRO A 1 332 ? -12.481 10.881 47.772 1.00 50.28 332 PRO A O 1
ATOM 2592 N N . PRO A 1 333 ? -10.655 9.715 47.170 1.00 50.88 333 PRO A N 1
ATOM 2593 C CA . PRO A 1 333 ? -10.344 10.631 46.089 1.00 50.88 333 PRO A CA 1
ATOM 2594 C C . PRO A 1 333 ? -11.450 10.461 45.044 1.00 50.88 333 PRO A C 1
ATOM 2596 O O . PRO A 1 333 ? -11.842 9.324 44.763 1.00 50.88 333 PRO A O 1
ATOM 2599 N N . GLU A 1 334 ? -11.973 11.565 44.501 1.00 53.09 334 GLU A N 1
ATOM 2600 C CA . GLU A 1 334 ? -12.837 11.521 43.321 1.00 53.09 334 GLU A CA 1
ATOM 2601 C C . GLU A 1 334 ? -12.178 10.587 42.302 1.00 53.09 334 GLU A C 1
ATOM 2603 O O . GLU A 1 334 ? -11.060 10.826 41.837 1.00 53.09 334 GLU A O 1
ATOM 2608 N N . LEU A 1 335 ? -12.814 9.445 42.043 1.00 55.91 335 LEU A N 1
ATOM 2609 C CA . LEU A 1 335 ? -12.320 8.481 41.077 1.00 55.91 335 LEU A CA 1
ATOM 2610 C C . LEU A 1 335 ? -12.434 9.146 39.703 1.00 55.91 335 LEU A C 1
ATOM 2612 O O . LEU A 1 335 ? -13.499 9.101 39.093 1.00 55.91 335 LEU A O 1
ATOM 2616 N N . ASP A 1 336 ? -11.351 9.754 39.208 1.00 65.06 336 ASP A N 1
ATOM 2617 C CA . ASP A 1 336 ? -11.265 10.219 37.820 1.00 65.06 336 ASP A CA 1
ATOM 2618 C C . ASP A 1 336 ? -11.183 9.001 36.886 1.00 65.06 336 ASP A C 1
ATOM 2620 O O . ASP A 1 336 ? -10.135 8.629 36.356 1.00 65.06 336 ASP A O 1
ATOM 2624 N N . ALA A 1 337 ? -12.323 8.330 36.725 1.00 69.31 337 ALA A N 1
ATOM 2625 C CA . ALA A 1 337 ? -12.526 7.267 35.755 1.00 69.31 337 ALA A CA 1
ATOM 2626 C C . ALA A 1 337 ? -12.629 7.829 34.327 1.00 69.31 337 ALA A C 1
ATOM 2628 O O . ALA A 1 337 ? -12.478 7.071 33.368 1.00 69.31 337 ALA A O 1
ATOM 2629 N N . ALA A 1 338 ? -12.830 9.144 34.169 1.00 73.12 338 ALA A N 1
ATOM 2630 C CA . ALA A 1 338 ? -12.977 9.792 32.873 1.00 73.12 338 ALA A CA 1
ATOM 2631 C C . ALA A 1 338 ? -11.662 9.793 32.085 1.00 73.12 338 ALA A C 1
ATOM 2633 O O . ALA A 1 338 ? -11.673 9.520 30.883 1.00 73.12 338 ALA A O 1
ATOM 2634 N N . THR A 1 339 ? -10.518 10.023 32.739 1.00 75.12 339 THR A N 1
ATOM 2635 C CA . THR A 1 339 ? -9.211 10.003 32.060 1.00 75.12 339 THR A CA 1
ATOM 2636 C C . THR A 1 339 ? -8.846 8.616 31.502 1.00 75.12 339 THR A C 1
ATOM 2638 O O . THR A 1 339 ? -8.593 8.524 30.295 1.00 75.12 339 THR A O 1
ATOM 2641 N N . PRO A 1 340 ? -8.869 7.521 32.291 1.00 75.56 340 PRO A N 1
ATOM 2642 C CA . PRO A 1 340 ? -8.670 6.172 31.770 1.00 75.56 340 PRO A CA 1
ATOM 2643 C C . PRO A 1 340 ? -9.711 5.802 30.707 1.00 75.56 340 PRO A C 1
ATOM 2645 O O . PRO A 1 340 ? -9.365 5.204 29.686 1.00 75.56 340 PRO A O 1
ATOM 2648 N N . PHE A 1 341 ? -10.983 6.162 30.917 1.00 78.12 341 PHE A N 1
ATOM 2649 C CA . PHE A 1 341 ? -12.066 5.860 29.981 1.00 78.12 341 PHE A CA 1
ATOM 2650 C C . PHE A 1 341 ? -11.859 6.531 28.622 1.00 78.12 341 PHE A C 1
ATOM 2652 O O . PHE A 1 341 ? -11.981 5.884 27.581 1.00 78.12 341 PHE A O 1
ATOM 2659 N N . ARG A 1 342 ? -11.458 7.804 28.615 1.00 78.81 342 ARG A N 1
ATOM 2660 C CA . ARG A 1 3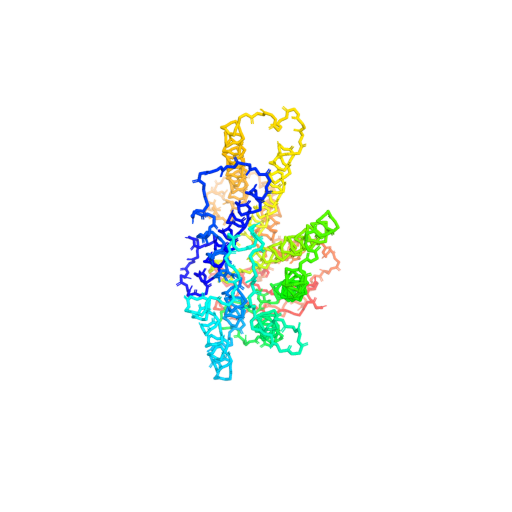42 ? -11.088 8.528 27.398 1.00 78.81 342 ARG A CA 1
ATOM 2661 C C . ARG A 1 342 ? -9.914 7.860 26.689 1.00 78.81 342 ARG A C 1
ATOM 2663 O O . ARG A 1 342 ? -9.977 7.672 25.480 1.00 78.81 342 ARG A O 1
ATOM 2670 N N . VAL A 1 343 ? -8.884 7.430 27.423 1.00 75.19 343 VAL A N 1
ATOM 2671 C CA . VAL A 1 343 ? -7.741 6.705 26.841 1.00 75.19 343 VAL A CA 1
ATOM 2672 C C . VAL A 1 343 ? -8.174 5.368 26.231 1.00 75.19 343 VAL A C 1
ATOM 2674 O O . VAL A 1 343 ? -7.747 5.043 25.125 1.00 75.19 343 VAL A O 1
ATOM 2677 N N . LEU A 1 344 ? -9.060 4.615 26.887 1.00 78.00 344 LEU A N 1
ATOM 2678 C CA . LEU A 1 344 ? -9.647 3.395 26.325 1.00 78.00 344 LEU A CA 1
ATOM 2679 C C . LEU A 1 344 ? -10.408 3.703 25.024 1.00 78.00 344 LEU A C 1
ATOM 2681 O O . LEU A 1 344 ? -10.210 3.031 24.011 1.00 78.00 344 LEU A O 1
ATOM 2685 N N . CYS A 1 345 ? -11.235 4.746 25.027 1.00 77.25 345 CYS A N 1
ATOM 2686 C CA . CYS A 1 345 ? -12.043 5.123 23.873 1.00 77.25 345 CYS A CA 1
ATOM 2687 C C . CYS A 1 345 ? -11.191 5.611 22.697 1.00 77.25 345 CYS A C 1
ATOM 2689 O O . CYS A 1 345 ? -11.397 5.161 21.575 1.00 77.25 345 CYS A O 1
ATOM 2691 N N . GLU A 1 346 ? -10.202 6.467 22.937 1.00 75.25 346 GLU A N 1
ATOM 2692 C CA . GLU A 1 346 ? -9.358 7.053 21.892 1.00 75.25 346 GLU A CA 1
ATOM 2693 C C . GLU A 1 346 ? -8.266 6.090 21.414 1.00 75.25 346 GLU A C 1
ATOM 2695 O O . GLU A 1 346 ? -8.055 5.915 20.214 1.00 75.25 346 GLU A O 1
ATOM 2700 N N . GLN A 1 347 ? -7.549 5.448 22.339 1.00 69.69 347 GLN A N 1
ATOM 2701 C CA . GLN A 1 347 ? -6.364 4.662 21.996 1.00 69.69 347 GLN A CA 1
ATOM 2702 C C . GLN A 1 347 ? -6.690 3.206 21.689 1.00 69.69 347 GLN A C 1
ATOM 2704 O O . GLN A 1 347 ? -6.023 2.619 20.833 1.00 69.69 347 GLN A O 1
ATOM 2709 N N . VAL A 1 348 ? -7.696 2.625 22.354 1.00 70.00 348 VAL A N 1
ATOM 2710 C CA . VAL A 1 348 ? -8.062 1.215 22.168 1.00 70.00 348 VAL A CA 1
ATOM 2711 C C . VAL A 1 348 ? -9.193 1.067 21.160 1.00 70.00 348 VAL A C 1
ATOM 2713 O O . VAL A 1 348 ? -9.028 0.368 20.161 1.00 70.00 348 VAL A O 1
ATOM 2716 N N . LEU A 1 349 ? -10.311 1.758 21.386 1.00 72.25 349 LEU A N 1
ATOM 2717 C CA . LEU A 1 349 ? -11.527 1.609 20.587 1.00 72.25 349 LEU A CA 1
ATOM 2718 C C . LEU A 1 349 ? -11.596 2.554 19.376 1.00 72.25 349 LEU A C 1
ATOM 2720 O O . LEU A 1 349 ? -12.388 2.287 18.474 1.00 72.25 349 LEU A O 1
ATOM 2724 N N . ASP A 1 350 ? -10.773 3.608 19.299 1.00 70.38 350 ASP A N 1
ATOM 2725 C CA . ASP A 1 350 ? -10.880 4.674 18.278 1.00 70.38 350 ASP A CA 1
ATOM 2726 C C . ASP A 1 350 ? -12.343 5.141 18.094 1.00 70.38 350 ASP A C 1
ATOM 2728 O O . ASP A 1 350 ? -12.894 5.240 16.988 1.00 70.38 350 ASP A O 1
ATOM 2732 N N . ALA A 1 351 ? -13.020 5.315 19.231 1.00 74.56 351 ALA A N 1
ATOM 2733 C CA . ALA A 1 351 ? -14.401 5.746 19.314 1.00 74.56 351 ALA A CA 1
ATOM 2734 C C . ALA A 1 351 ? -14.447 7.277 19.279 1.00 74.56 351 ALA A C 1
ATOM 2736 O O . ALA A 1 351 ? -13.835 7.951 20.102 1.00 74.56 351 ALA A O 1
ATOM 2737 N N . ARG A 1 352 ? -15.190 7.834 18.316 1.00 74.94 352 ARG A N 1
ATOM 2738 C CA . ARG A 1 352 ? -15.420 9.289 18.225 1.00 74.94 352 ARG A CA 1
ATOM 2739 C C . ARG A 1 352 ? -16.378 9.799 19.299 1.00 74.94 352 ARG A C 1
ATOM 2741 O O . ARG A 1 352 ? -16.353 10.986 19.616 1.00 74.94 352 ARG A O 1
ATOM 2748 N N . VAL A 1 353 ? -17.239 8.903 19.774 1.00 78.81 353 VAL A N 1
ATOM 2749 C CA . VAL A 1 353 ? -18.245 9.106 20.812 1.00 78.81 353 VAL A CA 1
ATOM 2750 C C . VAL A 1 353 ? -18.350 7.790 21.578 1.00 78.81 353 VAL A C 1
ATOM 2752 O O . VAL A 1 353 ? -18.442 6.731 20.952 1.00 78.81 353 VAL A O 1
ATOM 2755 N N . ALA A 1 354 ? -18.313 7.856 22.902 1.00 82.00 354 ALA A N 1
ATOM 2756 C CA . ALA A 1 354 ? -18.518 6.728 23.795 1.00 82.00 354 ALA A CA 1
ATOM 2757 C C . ALA A 1 354 ? -19.228 7.195 25.068 1.00 82.00 354 ALA A C 1
ATOM 2759 O O . ALA A 1 354 ? -18.964 8.294 25.568 1.00 82.00 354 ALA A O 1
ATOM 2760 N N . TYR A 1 355 ? -20.107 6.341 25.585 1.00 82.94 355 TYR A N 1
ATOM 2761 C CA . TYR A 1 355 ? -20.906 6.606 26.772 1.00 82.94 355 TYR A CA 1
ATOM 2762 C C . TYR A 1 355 ? -20.735 5.439 27.733 1.00 82.94 355 TYR A C 1
ATOM 2764 O O . TYR A 1 355 ? -21.049 4.313 27.381 1.00 82.94 355 TYR A O 1
ATOM 2772 N N . LEU A 1 356 ? -20.265 5.694 28.948 1.00 84.12 356 LEU A N 1
ATOM 2773 C CA . LEU A 1 356 ? -20.244 4.689 30.002 1.00 84.12 356 LEU A CA 1
ATOM 2774 C C . LEU A 1 356 ? -21.331 5.019 31.013 1.00 84.12 356 LEU A C 1
ATOM 2776 O O . LEU A 1 356 ? -21.288 6.058 31.672 1.00 84.12 356 LEU A O 1
ATOM 2780 N N . THR A 1 357 ? -22.309 4.131 31.124 1.00 83.81 357 THR A N 1
ATOM 2781 C CA . THR A 1 357 ? -23.474 4.307 31.990 1.00 83.81 357 THR A CA 1
ATOM 2782 C C . THR A 1 357 ? -23.653 3.104 32.908 1.00 83.81 357 THR A C 1
ATOM 2784 O O . THR A 1 357 ? -23.426 1.958 32.508 1.00 83.81 357 THR A O 1
ATOM 2787 N N . ALA A 1 358 ? -24.039 3.361 34.156 1.00 81.44 358 ALA A N 1
ATOM 2788 C CA . ALA A 1 358 ? -24.400 2.314 35.098 1.00 81.44 358 ALA A CA 1
ATOM 2789 C C . ALA A 1 358 ? -25.841 1.864 34.832 1.00 81.44 358 ALA A C 1
ATOM 2791 O O . ALA A 1 358 ? -26.743 2.684 34.678 1.00 81.44 358 ALA A O 1
ATOM 2792 N N . LEU A 1 359 ? -26.063 0.553 34.799 1.00 77.88 359 LEU A N 1
ATOM 2793 C CA . LEU A 1 359 ? -27.380 -0.053 34.623 1.00 77.88 359 LEU A CA 1
ATOM 2794 C C . LEU A 1 359 ? -27.632 -1.027 35.772 1.00 77.88 359 LEU A C 1
ATOM 2796 O O . LEU A 1 359 ? -26.708 -1.664 36.269 1.00 77.88 359 LEU A O 1
ATOM 2800 N N . GLY A 1 360 ? -28.891 -1.142 36.193 1.00 74.62 360 GLY A N 1
ATOM 2801 C CA . GLY A 1 360 ? -29.303 -2.038 37.273 1.00 74.62 360 GLY A CA 1
ATOM 2802 C C . GLY A 1 360 ? -29.600 -1.320 38.598 1.00 74.62 360 GLY A C 1
ATOM 2803 O O . GLY A 1 360 ? -29.680 -0.093 38.646 1.00 74.62 360 GLY A O 1
ATOM 2804 N N . PRO A 1 361 ? -29.789 -2.071 39.696 1.00 70.38 361 PRO A N 1
ATOM 2805 C CA . PRO A 1 361 ? -30.331 -1.538 40.951 1.00 70.38 361 PRO A CA 1
ATOM 2806 C C . PRO A 1 361 ? -29.399 -0.544 41.658 1.00 70.38 361 PRO A C 1
ATOM 2808 O O . PRO A 1 361 ? -29.856 0.239 42.485 1.00 70.38 361 PRO A O 1
ATOM 2811 N N . LEU A 1 362 ? -28.102 -0.561 41.333 1.00 70.62 362 LEU A N 1
ATOM 2812 C CA . LEU A 1 362 ? -27.099 0.346 41.898 1.00 70.62 362 LEU A CA 1
ATOM 2813 C C . LEU A 1 362 ? -26.832 1.577 41.019 1.00 70.62 362 LEU A C 1
ATOM 2815 O O . LEU A 1 362 ? -26.073 2.449 41.430 1.00 70.62 362 LEU A O 1
ATOM 2819 N N . ALA A 1 363 ? -27.459 1.680 39.841 1.00 73.31 363 ALA A N 1
ATOM 2820 C CA . ALA A 1 363 ? -27.272 2.810 38.930 1.00 73.31 363 ALA A CA 1
ATOM 2821 C C . ALA A 1 363 ? -27.508 4.194 39.579 1.00 73.31 363 ALA A C 1
ATOM 2823 O O . ALA A 1 363 ? -26.698 5.086 39.329 1.00 73.31 363 ALA A O 1
ATOM 2824 N N . PRO A 1 364 ? -28.505 4.390 40.475 1.00 75.00 364 PRO A N 1
ATOM 2825 C CA . PRO A 1 364 ? -28.726 5.689 41.118 1.00 75.00 364 PRO A CA 1
ATOM 2826 C C . PRO A 1 364 ? -27.559 6.180 41.992 1.00 75.00 364 PRO A C 1
ATOM 2828 O O . PRO A 1 364 ? -27.494 7.363 42.308 1.00 75.00 364 PRO A O 1
ATOM 2831 N N . LEU A 1 365 ? -26.646 5.289 42.396 1.00 69.69 365 LEU A N 1
ATOM 2832 C CA . LEU A 1 365 ? -25.533 5.599 43.302 1.00 69.69 365 LEU A CA 1
ATOM 2833 C C . LEU A 1 365 ? -24.249 6.025 42.570 1.00 69.69 365 LEU A C 1
ATOM 2835 O O . LEU A 1 365 ? -23.327 6.517 43.213 1.00 69.69 365 LEU A O 1
ATOM 2839 N N . VAL A 1 366 ? -24.162 5.809 41.252 1.00 68.94 366 VAL A N 1
ATOM 2840 C CA . VAL A 1 366 ? -22.911 5.940 40.472 1.00 68.94 366 VAL A CA 1
ATOM 2841 C C . VAL A 1 366 ? -22.779 7.310 39.784 1.00 68.94 366 VAL A C 1
ATOM 2843 O O . VAL A 1 366 ? -21.703 7.666 39.313 1.00 68.94 366 VAL A O 1
ATOM 2846 N N . GLY A 1 367 ? -23.831 8.133 39.802 1.00 69.38 367 GLY A N 1
ATOM 2847 C CA . GLY A 1 367 ? -23.825 9.462 39.185 1.00 69.38 367 GLY A CA 1
ATOM 2848 C C . GLY A 1 367 ? -24.063 9.432 37.665 1.00 69.38 367 GLY A C 1
ATOM 2849 O O . GLY A 1 367 ? -24.481 8.407 37.121 1.00 69.38 367 GLY A O 1
ATOM 2850 N N . PRO A 1 368 ? -23.875 10.569 36.969 1.00 72.06 368 PRO A N 1
ATOM 2851 C CA . PRO A 1 368 ? -24.185 10.696 35.546 1.00 72.06 368 PRO A CA 1
ATOM 2852 C C . PRO A 1 368 ? -23.247 9.862 34.661 1.00 72.06 368 PRO A C 1
ATOM 2854 O O . PRO A 1 368 ? -22.115 9.559 35.033 1.00 72.06 368 PRO A O 1
ATOM 2857 N N . ALA A 1 369 ? -23.712 9.525 33.453 1.00 75.56 369 ALA A N 1
ATOM 2858 C CA . ALA A 1 369 ? -22.916 8.784 32.478 1.00 75.56 369 ALA A CA 1
ATOM 2859 C C . ALA A 1 369 ? -21.619 9.532 32.118 1.00 75.56 369 ALA A C 1
ATOM 2861 O O . ALA A 1 369 ? -21.630 10.740 31.871 1.00 75.56 369 ALA A O 1
ATOM 2862 N N . ILE A 1 370 ? -20.509 8.798 32.040 1.00 78.38 370 ILE A N 1
ATOM 2863 C CA . ILE A 1 370 ? -19.222 9.345 31.607 1.00 78.38 370 ILE A CA 1
ATOM 2864 C C . ILE A 1 370 ? -19.221 9.388 30.081 1.00 78.38 370 ILE A C 1
ATOM 2866 O O . ILE A 1 370 ? -19.450 8.377 29.418 1.00 78.38 370 ILE A O 1
ATOM 2870 N N . ILE A 1 371 ? -18.949 10.563 29.519 1.00 78.56 371 ILE A N 1
ATOM 2871 C CA . ILE A 1 371 ? -18.961 10.800 28.075 1.00 78.56 371 ILE A CA 1
ATOM 2872 C C . ILE A 1 371 ? -17.530 11.052 27.606 1.00 78.56 371 ILE A C 1
ATOM 2874 O O . ILE A 1 371 ? -16.816 11.871 28.184 1.00 78.56 371 ILE A O 1
ATOM 2878 N N . ALA A 1 372 ? -17.119 10.380 26.533 1.00 75.19 372 ALA A N 1
ATOM 2879 C CA . ALA A 1 372 ? -15.866 10.653 25.839 1.00 75.19 372 ALA A CA 1
ATOM 2880 C C . ALA A 1 372 ? -16.145 10.930 24.354 1.00 75.19 372 ALA A C 1
ATOM 2882 O O . ALA A 1 372 ? -16.759 10.104 23.679 1.00 75.19 372 ALA A O 1
ATOM 2883 N N . GLY A 1 373 ? -15.697 12.079 23.832 1.00 69.81 373 GLY A N 1
ATOM 2884 C CA . GLY A 1 373 ? -15.799 12.410 22.404 1.00 69.81 373 GLY A CA 1
ATOM 2885 C C . GLY A 1 373 ? -16.430 13.766 22.073 1.00 69.81 373 GLY A C 1
ATOM 2886 O O . GLY A 1 373 ? -16.763 14.552 22.954 1.00 69.81 373 GLY A O 1
ATOM 2887 N N . ALA A 1 374 ? -16.566 14.044 20.770 1.00 58.88 374 ALA A N 1
ATOM 2888 C CA . ALA A 1 374 ? -16.913 15.369 20.234 1.00 58.88 374 ALA A CA 1
ATOM 2889 C C . ALA A 1 374 ? -18.425 15.681 20.173 1.00 58.88 374 ALA A C 1
ATOM 2891 O O . ALA A 1 374 ? -18.800 16.827 19.937 1.00 58.88 374 ALA A O 1
ATOM 2892 N N . SER A 1 375 ? -19.301 14.690 20.367 1.00 54.94 375 SER A N 1
ATOM 2893 C CA . SER A 1 375 ? -20.759 14.885 20.338 1.00 54.94 375 SER A CA 1
ATOM 2894 C C . SER A 1 375 ? -21.313 15.049 21.750 1.00 54.94 375 SER A C 1
ATOM 2896 O O . SER A 1 375 ? -21.882 14.133 22.336 1.00 54.94 375 SER A O 1
ATOM 2898 N N . THR A 1 376 ? -21.145 16.250 22.293 1.00 52.16 376 THR A N 1
ATOM 2899 C CA . THR A 1 376 ? -21.585 16.664 23.634 1.00 52.16 376 THR A CA 1
ATOM 2900 C C . THR A 1 376 ? -23.082 16.989 23.741 1.00 52.16 376 THR A C 1
ATOM 2902 O O . THR A 1 376 ? -23.518 17.479 24.776 1.00 52.16 376 THR A O 1
ATOM 2905 N N . THR A 1 377 ? -23.889 16.749 22.701 1.00 50.16 377 THR A N 1
ATOM 2906 C CA . THR A 1 377 ? -25.268 17.276 22.616 1.00 50.16 377 THR A CA 1
ATOM 2907 C C . THR A 1 377 ? -26.388 16.244 22.749 1.00 50.16 377 THR A C 1
ATOM 2909 O O . THR A 1 377 ? -27.551 16.635 22.802 1.00 50.16 377 THR A O 1
ATOM 2912 N N . ALA A 1 378 ? -26.086 14.946 22.835 1.00 54.09 378 ALA A N 1
ATOM 2913 C CA . ALA A 1 378 ? -27.103 13.918 23.050 1.00 54.09 378 ALA A CA 1
ATOM 2914 C C . ALA A 1 378 ? -27.057 13.420 24.499 1.00 54.09 378 ALA A C 1
ATOM 2916 O O . ALA A 1 378 ? -26.233 12.575 24.848 1.00 54.09 378 ALA A O 1
ATOM 2917 N N . HIS A 1 379 ? -27.948 13.939 25.345 1.00 57.56 379 HIS A N 1
ATOM 2918 C CA . HIS A 1 379 ? -28.269 13.273 26.603 1.00 57.56 379 HIS A CA 1
ATOM 2919 C C . HIS A 1 379 ? -28.955 11.944 26.271 1.00 57.56 379 HIS A C 1
ATOM 2921 O O . HIS A 1 379 ? -29.982 11.916 25.593 1.00 57.56 379 HIS A O 1
ATOM 2927 N N . LEU A 1 380 ? -28.367 10.831 26.712 1.00 64.81 380 LEU A N 1
ATOM 2928 C CA . LEU A 1 380 ? -29.044 9.539 26.690 1.00 64.81 380 LEU A CA 1
ATOM 2929 C C . LEU A 1 380 ? -30.258 9.638 27.617 1.00 64.81 380 LEU A C 1
ATOM 2931 O O . LEU A 1 380 ? -30.098 9.759 28.827 1.00 64.81 380 LEU A O 1
ATOM 2935 N N . ASN A 1 381 ? -31.462 9.617 27.049 1.00 70.06 381 ASN A N 1
ATOM 2936 C CA . ASN A 1 381 ? -32.690 9.627 27.838 1.00 70.06 381 ASN A CA 1
ATOM 2937 C C . ASN A 1 381 ? -32.809 8.325 28.649 1.00 70.06 381 ASN A C 1
ATOM 2939 O O . ASN A 1 381 ? -32.517 7.245 28.130 1.00 70.06 381 ASN A O 1
ATOM 2943 N N . ASP A 1 382 ? -33.348 8.401 29.868 1.00 69.81 382 ASP A N 1
ATOM 2944 C CA . ASP A 1 382 ? -33.579 7.233 30.740 1.00 69.81 382 ASP A CA 1
ATOM 2945 C C . ASP A 1 382 ? -34.404 6.129 30.058 1.00 69.81 382 ASP A C 1
ATOM 2947 O O . ASP A 1 382 ? -34.190 4.937 30.273 1.00 69.81 382 ASP A O 1
ATOM 2951 N N . LEU A 1 383 ? -35.309 6.511 29.153 1.00 70.62 383 LEU A N 1
ATOM 2952 C CA . LEU A 1 383 ? -36.113 5.575 28.365 1.00 70.62 383 LEU A CA 1
ATOM 2953 C C . LEU A 1 383 ? -35.268 4.797 27.339 1.00 70.62 383 LEU A C 1
ATOM 2955 O O . LEU A 1 383 ? -35.498 3.608 27.121 1.00 70.62 383 LEU A O 1
ATOM 2959 N N . ALA A 1 384 ? -34.254 5.438 26.751 1.00 75.06 384 ALA A N 1
ATOM 2960 C CA . ALA A 1 384 ? -33.309 4.786 25.848 1.00 75.06 384 ALA A CA 1
ATOM 2961 C C . ALA A 1 384 ? -32.395 3.815 26.618 1.00 75.06 384 ALA A C 1
ATOM 2963 O O . ALA A 1 384 ? -32.127 2.715 26.137 1.00 75.06 384 ALA A O 1
ATOM 2964 N N . LEU A 1 385 ? -31.988 4.182 27.839 1.00 74.62 385 LEU A N 1
ATOM 2965 C CA . LEU A 1 385 ? -31.238 3.318 28.759 1.00 74.62 385 LEU A CA 1
ATOM 2966 C C . LEU A 1 385 ? -32.059 2.094 29.201 1.00 74.62 385 LEU A C 1
ATOM 2968 O O . LEU A 1 385 ? -31.548 0.974 29.201 1.00 74.62 385 LEU A O 1
ATOM 2972 N N . ALA A 1 386 ? -33.349 2.273 29.495 1.00 74.56 386 ALA A N 1
ATOM 2973 C CA . ALA A 1 386 ? -34.250 1.173 29.839 1.00 74.56 386 ALA A CA 1
ATOM 2974 C C . ALA A 1 386 ? -34.462 0.195 28.667 1.00 74.56 386 ALA A C 1
ATOM 2976 O O . ALA A 1 386 ? -34.466 -1.022 28.863 1.00 74.56 386 ALA A O 1
ATOM 2977 N N . GLN A 1 387 ? -34.585 0.705 27.436 1.00 79.06 387 GLN A N 1
ATOM 2978 C CA . GLN A 1 387 ? -34.661 -0.133 26.232 1.00 79.06 387 GLN A CA 1
ATOM 2979 C C . GLN A 1 387 ? -33.375 -0.935 26.011 1.00 79.06 387 GLN A C 1
ATOM 2981 O O . GLN A 1 387 ? -33.437 -2.125 25.698 1.00 79.06 387 GLN A O 1
ATOM 2986 N N . LEU A 1 388 ? -32.216 -0.313 26.234 1.00 77.81 388 LEU A N 1
ATOM 2987 C CA . LEU A 1 388 ? -30.922 -0.980 26.143 1.00 77.81 388 LEU A CA 1
ATOM 2988 C C . LEU A 1 388 ? -30.777 -2.108 27.173 1.00 77.81 388 LEU A C 1
ATOM 2990 O O . LEU A 1 388 ? -30.378 -3.219 26.815 1.00 77.81 388 LEU A O 1
ATOM 2994 N N . ALA A 1 389 ? -31.179 -1.863 28.423 1.00 77.19 389 ALA A N 1
ATOM 2995 C CA . ALA A 1 389 ? -31.208 -2.892 29.460 1.00 77.19 389 ALA A CA 1
ATOM 2996 C C . ALA A 1 389 ? -32.139 -4.061 29.085 1.00 77.19 389 ALA A C 1
ATOM 2998 O O . ALA A 1 389 ? -31.791 -5.221 29.287 1.00 77.19 389 ALA A O 1
ATOM 2999 N N . ALA A 1 390 ? -33.293 -3.779 28.468 1.00 77.31 390 ALA A N 1
ATOM 3000 C CA . ALA A 1 390 ? -34.235 -4.807 28.016 1.00 77.31 390 ALA A CA 1
ATOM 3001 C C . ALA A 1 390 ? -33.734 -5.626 26.808 1.00 77.31 390 ALA A C 1
ATOM 3003 O O . ALA A 1 390 ? -34.170 -6.768 26.603 1.00 77.31 390 ALA A O 1
ATOM 3004 N N . MET A 1 391 ? -32.836 -5.054 26.000 1.00 76.06 391 MET A N 1
ATOM 3005 C CA . MET A 1 391 ? -32.153 -5.733 24.894 1.00 76.06 391 MET A CA 1
ATOM 3006 C C . MET A 1 391 ? -30.994 -6.613 25.381 1.00 76.06 391 MET A C 1
ATOM 3008 O O . MET A 1 391 ? -30.741 -7.673 24.806 1.00 76.06 391 MET A O 1
ATOM 3012 N N . ALA A 1 392 ? -30.320 -6.224 26.465 1.00 76.50 392 ALA A N 1
ATOM 3013 C CA . ALA A 1 392 ? -29.234 -6.974 27.090 1.00 76.50 392 ALA A CA 1
ATOM 3014 C C . ALA A 1 392 ? -29.761 -8.124 27.974 1.00 76.50 392 ALA A C 1
ATOM 3016 O O . ALA A 1 392 ? -29.640 -8.106 29.194 1.00 76.50 392 ALA A O 1
ATOM 3017 N N . ARG A 1 393 ? -30.361 -9.150 27.356 1.00 69.06 393 ARG A N 1
ATOM 3018 C CA . ARG A 1 393 ? -31.011 -10.261 28.087 1.00 69.06 393 ARG A CA 1
ATOM 3019 C C . ARG A 1 393 ? -30.074 -11.382 28.531 1.00 69.06 393 ARG A C 1
ATOM 3021 O O . ARG A 1 393 ? -30.454 -12.179 29.382 1.00 69.06 393 ARG A O 1
ATOM 3028 N N . SER A 1 394 ? -28.887 -11.490 27.933 1.00 73.75 394 SER A N 1
ATOM 3029 C CA . SER A 1 394 ? -27.958 -12.597 28.186 1.00 73.75 394 SER A CA 1
ATOM 3030 C C . SER A 1 394 ? -26.502 -12.128 28.219 1.00 73.75 394 SER A C 1
ATOM 3032 O O . SER A 1 394 ? -26.114 -11.355 27.334 1.00 73.75 394 SER A O 1
ATOM 3034 N N . PRO A 1 395 ? -25.674 -12.664 29.140 1.00 70.19 395 PRO A N 1
ATOM 3035 C CA . PRO A 1 395 ? -24.232 -12.413 29.190 1.00 70.19 395 PRO A CA 1
ATOM 3036 C C . PRO A 1 395 ? -23.473 -12.929 27.959 1.00 70.19 395 PRO A C 1
ATOM 3038 O O . PRO A 1 395 ? -22.337 -12.530 27.727 1.00 70.19 395 PRO A O 1
ATOM 3041 N N . GLN A 1 396 ? -24.092 -13.777 27.129 1.00 70.06 396 GLN A N 1
ATOM 3042 C CA . GLN A 1 396 ? -23.514 -14.208 25.849 1.00 70.06 396 GLN A CA 1
ATOM 3043 C C . GLN A 1 396 ? -23.609 -13.128 24.757 1.00 70.06 396 GLN A C 1
ATOM 3045 O O . GLN A 1 396 ? -22.987 -13.252 23.702 1.00 70.06 396 GLN A O 1
ATOM 3050 N N . THR A 1 397 ? -24.383 -12.063 24.990 1.00 68.75 397 THR A N 1
ATOM 3051 C CA . THR A 1 397 ? -24.536 -10.959 24.039 1.00 68.75 397 THR A CA 1
ATOM 3052 C C . THR A 1 397 ? -23.342 -10.021 24.163 1.00 68.75 397 THR A C 1
ATOM 3054 O O . THR A 1 397 ? -23.317 -9.157 25.031 1.00 68.75 397 THR A O 1
ATOM 3057 N N . ILE A 1 398 ? -22.340 -10.200 23.299 1.00 69.56 398 ILE A N 1
ATOM 3058 C CA . ILE A 1 398 ? -21.092 -9.417 23.351 1.00 69.56 398 ILE A CA 1
ATOM 3059 C C . ILE A 1 398 ? -21.321 -7.963 22.899 1.00 69.56 398 ILE A C 1
ATOM 3061 O O . ILE A 1 398 ? -20.761 -7.049 23.490 1.00 69.56 398 ILE A O 1
ATOM 3065 N N . CYS A 1 399 ? -22.153 -7.742 21.875 1.00 75.44 399 CYS A N 1
ATOM 3066 C CA . CYS A 1 399 ? -22.487 -6.410 21.360 1.00 75.44 399 CYS A CA 1
ATOM 3067 C C . CYS A 1 399 ? -23.933 -6.344 20.867 1.00 75.44 399 CYS A C 1
ATOM 3069 O O . CYS A 1 399 ? -24.436 -7.290 20.259 1.00 75.44 399 CYS A O 1
ATOM 3071 N N . LEU A 1 400 ? -24.551 -5.181 21.046 1.00 79.69 400 LEU A N 1
ATOM 3072 C CA . LEU A 1 400 ? -25.861 -4.814 20.524 1.00 79.69 400 LEU A CA 1
ATOM 3073 C C . LEU A 1 400 ? -25.689 -3.739 19.439 1.00 79.69 400 LEU A C 1
ATOM 3075 O O . LEU A 1 400 ? -25.043 -2.725 19.708 1.00 79.69 400 LEU A O 1
ATOM 3079 N N . PRO A 1 401 ? -26.225 -3.925 18.221 1.00 79.12 401 PRO A N 1
ATOM 3080 C CA . PRO A 1 401 ? -26.222 -2.873 17.212 1.00 79.12 401 PRO A CA 1
ATOM 3081 C C . PRO A 1 401 ? -27.180 -1.751 17.629 1.00 79.12 401 PRO A C 1
ATOM 3083 O O . PRO A 1 401 ? -28.333 -2.010 17.975 1.00 79.12 401 PRO A O 1
ATOM 3086 N N . LEU A 1 402 ? -26.705 -0.509 17.583 1.00 80.56 402 LEU A N 1
ATOM 3087 C CA . LEU A 1 402 ? -27.460 0.690 17.941 1.00 80.56 402 LEU A CA 1
ATOM 3088 C C . LEU A 1 402 ? -27.711 1.563 16.716 1.00 80.56 402 LEU A C 1
ATOM 3090 O O . LEU A 1 402 ? -26.916 1.603 15.776 1.00 80.56 4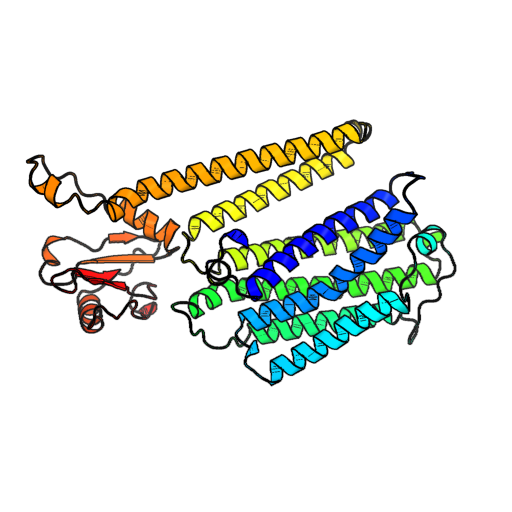02 LEU A O 1
ATOM 3094 N N . ASN A 1 403 ? -28.827 2.290 16.737 1.00 78.06 403 ASN A N 1
ATOM 3095 C CA . ASN A 1 403 ? -29.120 3.275 15.708 1.00 78.06 403 ASN A CA 1
ATOM 3096 C C . ASN A 1 403 ? -28.414 4.606 16.045 1.00 78.06 403 ASN A C 1
ATOM 3098 O O . ASN A 1 403 ? -28.796 5.253 17.024 1.00 78.06 403 ASN A O 1
ATOM 3102 N N . PRO A 1 404 ? -27.444 5.071 15.235 1.00 76.38 404 PRO A N 1
ATOM 3103 C CA . PRO A 1 404 ? -26.680 6.281 15.537 1.00 76.38 404 PRO A CA 1
ATOM 3104 C C . PRO A 1 404 ? -27.548 7.541 15.631 1.00 76.38 404 PRO A C 1
ATOM 3106 O O . PRO A 1 404 ? -27.195 8.457 16.367 1.00 76.38 404 PRO A O 1
ATOM 3109 N N . ASN A 1 405 ? -28.703 7.579 14.959 1.00 76.25 405 ASN A N 1
ATOM 3110 C CA . ASN A 1 405 ? -29.626 8.715 15.044 1.00 76.25 405 ASN A CA 1
ATOM 3111 C C . ASN A 1 405 ? -30.351 8.790 16.398 1.00 76.25 405 ASN A C 1
ATOM 3113 O O . ASN A 1 405 ? -30.794 9.863 16.789 1.00 76.25 405 ASN A O 1
ATOM 3117 N N . GLN A 1 406 ? -30.490 7.661 17.101 1.00 74.12 406 GLN A N 1
ATOM 3118 C CA . GLN A 1 406 ? -31.174 7.578 18.397 1.00 74.12 406 GLN A CA 1
ATOM 3119 C C . GLN A 1 406 ? -30.204 7.697 19.580 1.00 74.12 406 GLN A C 1
ATOM 3121 O O . GLN A 1 406 ? -30.583 8.217 20.623 1.00 74.12 406 GLN A O 1
ATOM 3126 N N . TYR A 1 407 ? -28.954 7.254 19.413 1.00 76.12 407 TYR A N 1
ATOM 3127 C CA . TYR A 1 407 ? -27.959 7.169 20.490 1.00 76.12 407 TYR A CA 1
ATOM 3128 C C . TYR A 1 407 ? -26.768 8.122 20.287 1.00 76.12 407 TYR A C 1
ATOM 3130 O O . TYR A 1 407 ? -25.623 7.762 20.547 1.00 76.12 407 TYR A O 1
ATOM 3138 N N . GLY A 1 408 ? -27.010 9.333 19.773 1.00 74.25 408 GLY A N 1
ATOM 3139 C CA . GLY A 1 408 ? -25.985 10.388 19.726 1.00 74.25 408 GLY A CA 1
ATOM 3140 C C . GLY A 1 408 ? -24.752 10.066 18.872 1.00 74.25 408 GLY A C 1
ATOM 3141 O O . GLY A 1 408 ? -23.665 10.572 19.135 1.00 74.25 408 GLY A O 1
ATOM 3142 N N . GLY A 1 409 ? -24.898 9.209 17.858 1.00 76.56 409 GLY A N 1
ATOM 3143 C CA . GLY A 1 409 ? -23.804 8.734 17.010 1.00 76.56 409 GLY A CA 1
ATOM 3144 C C . GLY A 1 409 ? -23.178 7.403 17.442 1.00 76.56 409 GLY A C 1
ATOM 3145 O O . GLY A 1 409 ? -22.314 6.896 16.723 1.00 76.56 409 GLY A O 1
ATOM 3146 N N . ALA A 1 410 ? -23.614 6.803 18.556 1.00 78.19 410 ALA A N 1
ATOM 3147 C CA . ALA A 1 410 ? -23.189 5.463 18.954 1.00 78.19 410 ALA A CA 1
ATOM 3148 C C . ALA A 1 410 ? -23.806 4.385 18.043 1.00 78.19 410 ALA A C 1
ATOM 3150 O O . ALA A 1 410 ? -24.998 4.399 17.742 1.00 78.19 410 ALA A O 1
ATOM 3151 N N . VAL A 1 411 ? -22.973 3.440 17.598 1.00 80.44 411 VAL A N 1
ATOM 3152 C CA . VAL A 1 411 ? -23.355 2.368 16.651 1.00 80.44 411 VAL A CA 1
ATOM 3153 C C . VAL A 1 411 ? -23.406 0.998 17.331 1.00 80.44 411 VAL A C 1
ATOM 3155 O O . VAL A 1 411 ? -24.037 0.073 16.827 1.00 80.44 411 VAL A O 1
ATOM 3158 N N . TRP A 1 412 ? -22.759 0.859 18.486 1.00 81.56 412 TRP A N 1
ATOM 3159 C CA . TRP A 1 412 ? -22.673 -0.388 19.234 1.00 81.56 412 TRP A CA 1
ATOM 3160 C C . TRP A 1 412 ? -22.839 -0.112 20.715 1.00 81.56 412 TRP A C 1
ATOM 3162 O O . TRP A 1 412 ? -22.390 0.928 21.187 1.00 81.56 412 TRP A O 1
ATOM 3172 N N . GLY A 1 413 ? -23.459 -1.060 21.407 1.00 83.19 413 GLY A N 1
ATOM 3173 C CA . GLY A 1 413 ? -23.550 -1.087 22.854 1.00 83.19 413 GLY A CA 1
ATOM 3174 C C . GLY A 1 413 ? -23.004 -2.400 23.401 1.00 83.19 413 GLY A C 1
ATOM 3175 O O . GLY A 1 413 ? -23.393 -3.473 22.933 1.00 83.19 413 GLY A O 1
ATOM 3176 N N . VAL A 1 414 ? -22.111 -2.330 24.379 1.00 84.19 414 VAL A N 1
ATOM 3177 C CA . VAL A 1 414 ? -21.498 -3.481 25.044 1.00 84.19 414 VAL A CA 1
ATOM 3178 C C . VAL A 1 414 ? -22.079 -3.584 26.452 1.00 84.19 414 VAL A C 1
ATOM 3180 O O . VAL A 1 414 ? -21.783 -2.734 27.296 1.00 84.19 414 VAL A O 1
ATOM 3183 N N . PRO A 1 415 ? -22.914 -4.595 26.741 1.00 83.06 415 PRO A N 1
ATOM 3184 C CA . PRO A 1 415 ? -23.440 -4.777 28.083 1.00 83.06 415 PRO A CA 1
ATOM 3185 C C . PRO A 1 415 ? -22.329 -5.273 29.018 1.00 83.06 415 PRO A C 1
ATOM 3187 O O . PRO A 1 415 ? -21.636 -6.251 28.731 1.00 83.06 415 PRO A O 1
ATOM 3190 N N . LEU A 1 416 ? -22.169 -4.601 30.154 1.00 82.50 416 LEU A N 1
ATOM 3191 C CA . LEU A 1 416 ? -21.207 -4.955 31.190 1.00 82.50 416 LEU A CA 1
ATOM 3192 C C . LEU A 1 416 ? -21.920 -5.788 32.253 1.00 82.50 416 LEU A C 1
ATOM 3194 O O . LEU A 1 416 ? -22.858 -5.321 32.903 1.00 82.50 416 LEU A O 1
ATOM 3198 N N . TRP A 1 417 ? -21.470 -7.028 32.424 1.00 78.19 417 TRP A N 1
ATOM 3199 C CA . TRP A 1 417 ? -22.038 -7.982 33.372 1.00 78.19 417 TRP A CA 1
ATOM 3200 C C . TRP A 1 417 ? -21.101 -8.170 34.563 1.00 78.19 417 TRP A C 1
ATOM 3202 O O . TRP A 1 417 ? -19.901 -8.372 34.392 1.00 78.19 417 TRP A O 1
ATOM 3212 N N . GLY A 1 418 ? -21.663 -8.115 35.767 1.00 74.31 418 GLY A N 1
ATOM 3213 C CA . GLY A 1 418 ? -21.017 -8.553 36.999 1.00 74.31 418 GLY A CA 1
ATOM 3214 C C . GLY A 1 418 ? -21.640 -9.853 37.507 1.00 74.31 418 GLY A C 1
ATOM 3215 O O . GLY A 1 418 ? -22.602 -10.366 36.938 1.00 74.31 418 GLY A O 1
ATOM 3216 N N . GLU A 1 419 ? -21.143 -10.360 38.635 1.00 71.75 419 GLU A N 1
ATOM 3217 C CA . GLU A 1 419 ? -21.658 -11.591 39.265 1.00 71.75 419 GLU A CA 1
ATOM 3218 C C . GLU A 1 419 ? -23.154 -11.516 39.619 1.00 71.75 419 GLU A C 1
ATOM 3220 O O . GLU A 1 419 ? -23.833 -12.534 39.700 1.00 71.75 419 GLU A O 1
ATOM 3225 N N . ARG A 1 420 ? -23.678 -10.299 39.814 1.00 69.38 420 ARG A N 1
ATOM 3226 C CA . ARG A 1 420 ? -25.070 -10.032 40.210 1.00 69.38 420 ARG A CA 1
ATOM 3227 C C . ARG A 1 420 ? -25.988 -9.650 39.042 1.00 69.38 420 ARG A C 1
ATOM 3229 O O . ARG A 1 420 ? -27.131 -9.271 39.281 1.00 69.38 420 ARG A O 1
ATOM 3236 N N . GLY A 1 421 ? -25.507 -9.731 37.800 1.00 78.12 421 GLY A N 1
ATOM 3237 C CA . GLY A 1 421 ? -26.262 -9.367 36.598 1.00 78.12 421 GLY A CA 1
ATOM 3238 C C . GLY A 1 421 ? -25.682 -8.159 35.861 1.00 78.12 421 GLY A C 1
ATOM 3239 O O . GLY A 1 421 ? -24.499 -7.847 35.989 1.00 78.12 421 GLY A O 1
ATOM 3240 N N . LEU A 1 422 ? -26.508 -7.500 35.049 1.00 80.50 422 LEU A N 1
ATOM 3241 C CA . LEU A 1 422 ? -26.113 -6.322 34.276 1.00 80.50 422 LEU A CA 1
ATOM 3242 C C . LEU A 1 422 ? -25.774 -5.165 35.231 1.00 80.50 422 LEU A C 1
ATOM 3244 O O . LEU A 1 422 ? -26.617 -4.768 36.033 1.00 80.50 422 LEU A O 1
ATOM 3248 N N . ILE A 1 423 ? -24.545 -4.653 35.144 1.00 81.75 423 ILE A N 1
ATOM 3249 C CA . ILE A 1 423 ? -24.023 -3.568 35.998 1.00 81.75 423 ILE A CA 1
ATOM 3250 C C . ILE A 1 423 ? -23.822 -2.255 35.231 1.00 81.75 423 ILE A C 1
ATOM 3252 O O . ILE A 1 423 ? -23.697 -1.191 35.835 1.00 81.75 423 ILE A O 1
ATOM 3256 N N . GLY A 1 424 ? -23.777 -2.307 33.899 1.00 82.62 424 GLY A N 1
ATOM 3257 C CA . GLY A 1 424 ? -23.527 -1.129 33.079 1.00 82.62 424 GLY A CA 1
ATOM 3258 C C . GLY A 1 424 ? -23.576 -1.402 31.588 1.00 82.62 424 GLY A C 1
ATOM 3259 O O . GLY A 1 424 ? -23.801 -2.530 31.148 1.00 82.62 424 GLY A O 1
ATOM 3260 N N . MET A 1 425 ? -23.354 -0.349 30.814 1.00 82.88 425 MET A N 1
ATOM 3261 C CA . MET A 1 425 ? -23.259 -0.406 29.363 1.00 82.88 425 MET A CA 1
ATOM 3262 C C . MET A 1 425 ? -22.239 0.604 28.846 1.00 82.88 425 MET A C 1
ATOM 3264 O O . MET A 1 425 ? -22.114 1.700 29.398 1.00 82.88 425 MET A O 1
ATOM 3268 N N . LEU A 1 426 ? -21.514 0.188 27.809 1.00 82.19 426 LEU A N 1
ATOM 3269 C CA . LEU A 1 426 ? -20.538 0.977 27.060 1.00 82.19 426 LEU A CA 1
ATOM 3270 C C . LEU A 1 426 ? -21.005 1.223 25.623 1.00 82.19 426 LEU A C 1
ATOM 3272 O O . LEU A 1 426 ? -21.561 0.259 25.049 1.00 82.19 426 LEU A O 1
#

pLDDT: mean 76.8, std 12.15, range [44.25, 96.38]

Radius of gyration: 28.32 Å; chains: 1; bounding box: 69×40×93 Å

Secondary structure (DSSP, 8-state):
-GGG-SS--HHHHHHHHHHHHHHHHHHHHHHHHHHTTS--TT-HHHHHHHHHHHHHHHHHHHHHHHHHHHHHTTGGG-HHHHHHHHHHHHHHHHHHHHHHHT--S--HHHHHTT------EETTEEHHHHHHHHHHHHHHHHHHHHHHSPPPPSSTTHHHHHHHHHHHHHHHHHHHHHHHHHHHHHHHHHHHHHHTTHHHHSHHHHHHHHHHHHHHHHHHHHHHHHHHHHHHHH-TTTTSS---HHHHHHHHHHHHHHHHHHHHHHHHHHH-HHHHTS-HHHHHHHHHHHHHHHHHHHHHHHHHHHHHHHHHHHHHH-GGGHHHHHTS-S-------HHHHHHIIIIII--SEEEEEE-STTGGGS-SPEEEES-TT----HHHHHHHHHH---TT---EE--TTTTTT--EE-EEEETTEEEEE-

Organism: NCBI:txid186479

Sequence (426 aa):
VLLNAERRRWGTWVAGGGLILGGLFFAGHSAVVSHAYDTFDGFAADTEFWWRASWLPVVGAPYLWYLMTAWYAGLLANMRQRVWLLVAGLLGLGAIVSLAVANPLPSYDEVLNRAPITVFQIAGLPVAALVYPLYSTLCIVLALLALRNPAASDRFMGDEARRRARPWLIAASVVLLFVTLTLGIAVAVFLSRIQTRLLGNHVVRTLFVLVGFDLLICGLLAIAIILIGRAIVSYEIFTGKALPRGGLFHYWQRSVILAAGFGALIGLSLTLPGVRDLDSIYRVLLATLLMTLFYALLSWRSYADRERSMDALRPFVASQQLYDRMLRPVAPPELDAATPFRVLCEQVLDARVAYLTALGPLAPLVGPAIIAGASTTAHLNDLALAQLAAMARSPQTICLPLNPNQYGGAVWGVPLWGERGLIGML